Protein AF-A0A7V6V5J3-F1 (afdb_monomer)

Sequence (588 aa):
MVAEAGWHEGVIGIVASKLSDLYHRPCIVISWNGDRGKGSGRSVEEFDLYQALQYCTDCLEQYGGHAMAAGLSLQQKQLQVFRQKINEYARQQGLATVVKKAYVDLELKPEQISLDLYSQIAALEPFGEGNPQPVFVLRNVELDRGNWVGGQEDHFRCTLSQGVELIAFNRPEWKDRPFGLCLYDIFFVLKKNEYQGRVSTQLQVRDIQPSMLEAAGRLQQRSGDSRPGWVREILSELIQARPVLVIYPTYRALRKHAPLLQAYFHPSRIFYLHGHQMVVERERMHRFLQSSRPGVFLSTIPYMHYYMKHYELPPALHKIVAFWLTEKGIAAYSRLGCELIHIDLPDYRLFSASGWPAVDQQPALLYANLPATIRYCQDRYPQAYVEVGIRDAVDRSLLRKRFHDAGSGVFISDGMHAAPNRWSLDCQTLLADPPLGAYEIAAFYDDTLEEKQPFPVQVLFAHEELEMNTVFLERVYPDLELVKQVLAGLISMKKETVQAPEAALAQVVSKHGEETVSIRQLRSTLHILSDLGLCEIQKRGSIMAIKFVPSKSQSFDINDSPYFLEGRTAKQILTKWRGEIRTCLARS

Solvent-accessible surface area (backbone atoms only — not comparable to full-atom values): 32355 Å² total; per-residue (Å²): 110,51,72,48,73,82,52,58,77,92,46,32,51,60,52,11,43,54,50,12,67,72,68,61,38,62,20,38,25,32,25,39,61,81,61,43,29,48,30,21,34,22,35,43,96,90,40,54,45,40,61,44,48,59,77,36,47,94,41,42,78,46,71,52,74,38,42,54,40,33,43,36,29,30,47,60,88,29,50,64,59,39,54,52,51,43,53,48,50,39,53,76,67,46,54,86,75,61,64,68,77,67,81,67,76,44,79,47,59,81,88,68,71,43,66,67,53,50,52,60,56,57,69,64,57,80,64,44,93,97,38,67,76,73,30,33,33,39,68,68,35,69,42,57,83,59,45,68,36,68,101,80,43,30,22,41,34,44,64,37,94,88,69,47,37,36,39,28,75,79,44,55,83,56,74,82,52,67,56,62,49,29,22,25,25,40,34,26,30,84,39,81,42,78,55,96,90,45,77,45,56,30,34,45,37,77,48,73,42,71,29,57,76,80,59,76,90,54,60,66,68,61,94,62,84,86,61,54,71,70,56,51,55,50,49,56,37,40,75,70,44,21,29,33,44,36,34,20,71,36,67,66,49,38,65,44,47,48,64,39,48,50,54,50,28,32,65,95,36,57,42,75,46,46,32,89,51,54,67,72,56,43,54,52,40,50,53,45,55,58,66,39,50,50,31,42,36,39,28,18,48,46,26,48,59,50,43,63,76,78,47,82,81,42,90,59,48,50,42,34,41,34,44,48,61,50,74,70,47,50,62,55,54,59,69,68,82,27,52,68,47,75,42,76,66,69,61,68,38,72,39,44,62,95,70,78,80,83,68,84,87,53,50,31,42,38,29,51,89,49,69,68,59,44,52,54,46,42,75,63,36,78,78,42,48,71,54,58,86,61,79,51,68,63,64,46,50,52,54,51,39,58,55,54,77,61,67,42,31,38,39,38,28,27,36,74,57,65,57,64,62,69,46,92,63,65,43,54,36,33,31,62,43,76,51,67,34,66,64,37,53,47,51,67,61,39,94,79,61,88,67,90,66,58,47,62,34,37,50,69,56,61,78,73,61,51,50,59,54,51,59,49,46,49,45,58,35,59,55,71,65,59,41,49,21,42,51,52,28,55,57,72,65,77,55,66,60,47,72,46,44,46,67,60,51,20,58,53,22,24,74,51,50,94,58,82,45,45,59,59,37,48,52,40,36,49,50,34,39,33,50,64,50,50,32,47,80,48,77,60,89,66,34,37,38,39,36,57,44,93,77,72,61,102,71,81,64,70,80,61,8,39,44,47,39,44,35,51,52,52,52,53,41,32,55,53,37,52,54,53,51,51,55,28,60,70,74,90

Secondary structure (DSSP, 8-state):
-EEEET--TTTHHHHHHHHHHHHTS-EEEEEEETTEEEEEEE--TT--HHHHHHHTGGG-SEEEEETTEEEEEEEGGGHHHHHHHHHHHHHHTTGGG-------SEE--GGG--HHHHHHHHTTPPPBTTBPPP-EEEEEEE--SPEEESTTS-EEEEE-TTS-EEEESS-GGGGGS-TTTSEEEEEEEEEEEEETTEEEEEEEEEEEEE--S--SS-----SS--S-HHHHHHHHHHHTT--EEEEESSHHHHHHHHHHHHHHS-GGGEEEESTTS-HHHHHHHHHHHHTT-S-EEEEEHHHHHHHHHH-PPPTT--EEEEES--HHHHHHHTTSSSEEEEEPPPPEEEE--SSSPP-SS--EEEE---HHHHHHHHHH-TT-EE-TT---HHHHHHHHHHHHTTSSEEEEE-S-----------EEEEE-S--SSTHHHHTT--TT----PPEEEEE-S-GGGGHHHHHHHHHHS--HHHHHHHHHHHHTT--SEEEEEHHHHHHHHHTTSSSPPPHHHHHHHHHHHHHTTSEEEEEETTEEEEEE-TTS-S---GGG-HHHHHHHHHHHHHHHHHHHHHHHHTT-

Structure (mmCIF, N/CA/C/O backbone):
data_AF-A0A7V6V5J3-F1
#
_entry.id   AF-A0A7V6V5J3-F1
#
loop_
_atom_site.group_PDB
_atom_site.id
_atom_site.type_symbol
_atom_site.label_atom_id
_atom_site.label_alt_id
_atom_site.label_comp_id
_atom_site.label_asym_id
_atom_site.label_entity_id
_atom_site.label_seq_id
_atom_site.pdbx_PDB_ins_code
_atom_site.Cartn_x
_atom_site.Cartn_y
_atom_site.Cartn_z
_atom_site.occupancy
_atom_site.B_iso_or_equiv
_atom_site.auth_seq_id
_atom_site.auth_comp_id
_atom_site.auth_asym_id
_atom_site.auth_atom_id
_atom_site.pdbx_PDB_model_num
ATOM 1 N N . MET A 1 1 ? 27.358 -11.843 -29.969 1.00 89.06 1 MET A N 1
ATOM 2 C CA . MET A 1 1 ? 27.898 -12.034 -31.335 1.00 89.06 1 MET A CA 1
ATOM 3 C C . MET A 1 1 ? 27.121 -13.135 -32.030 1.00 89.06 1 MET A C 1
ATOM 5 O O . MET A 1 1 ? 26.910 -14.174 -31.414 1.00 89.06 1 MET A O 1
ATOM 9 N N . VAL A 1 2 ? 26.744 -12.920 -33.288 1.00 92.62 2 VAL A N 1
ATOM 10 C CA . VAL A 1 2 ? 26.078 -13.903 -34.157 1.00 92.62 2 VAL A CA 1
ATOM 11 C C . VAL A 1 2 ? 26.833 -14.002 -35.483 1.00 92.62 2 VAL A C 1
ATOM 13 O O . VAL A 1 2 ? 27.432 -13.020 -35.921 1.00 92.62 2 VAL A O 1
ATOM 16 N N . ALA A 1 3 ? 26.870 -15.186 -36.090 1.00 93.12 3 ALA A N 1
ATOM 17 C CA . ALA A 1 3 ? 27.639 -15.426 -37.305 1.00 93.12 3 ALA A CA 1
ATOM 18 C C . ALA A 1 3 ? 26.978 -16.523 -38.141 1.00 93.12 3 ALA A C 1
ATOM 20 O O . ALA A 1 3 ? 26.690 -17.578 -37.583 1.00 93.12 3 ALA A O 1
ATOM 21 N N . GLU A 1 4 ? 26.775 -16.291 -39.437 1.00 93.44 4 GLU A N 1
ATOM 22 C CA . GLU A 1 4 ? 26.126 -17.254 -40.338 1.00 93.44 4 GLU A CA 1
ATOM 23 C C . GLU A 1 4 ? 26.601 -17.069 -41.786 1.00 93.44 4 GLU A C 1
ATOM 25 O O . GLU A 1 4 ? 27.036 -15.980 -42.182 1.00 93.44 4 GLU A O 1
ATOM 30 N N . ALA A 1 5 ? 26.548 -18.144 -42.576 1.00 90.44 5 ALA A N 1
ATOM 31 C CA . ALA A 1 5 ? 26.866 -18.087 -43.999 1.00 90.44 5 ALA A CA 1
ATOM 32 C C . ALA A 1 5 ? 25.707 -17.482 -44.812 1.00 90.44 5 ALA A C 1
ATOM 34 O O . ALA A 1 5 ? 24.535 -17.624 -44.472 1.00 90.44 5 ALA A O 1
ATOM 35 N N . GLY A 1 6 ? 26.030 -16.797 -45.913 1.00 85.25 6 GLY A N 1
ATOM 36 C CA . GLY A 1 6 ? 25.023 -16.256 -46.837 1.00 85.25 6 GLY A CA 1
ATOM 37 C C . GLY A 1 6 ? 24.362 -14.939 -46.405 1.00 85.25 6 GLY A C 1
ATOM 38 O O . GLY A 1 6 ? 23.479 -14.443 -47.104 1.00 85.25 6 GLY A O 1
ATOM 39 N N . TRP A 1 7 ? 24.785 -14.326 -45.295 1.00 93.06 7 TRP A N 1
ATOM 40 C CA . TRP A 1 7 ? 24.337 -12.981 -44.924 1.00 93.06 7 TRP A CA 1
ATOM 41 C C . TRP A 1 7 ? 24.965 -11.903 -45.815 1.00 93.06 7 TRP A C 1
ATOM 43 O O . TRP A 1 7 ? 26.165 -11.898 -46.075 1.00 93.06 7 TRP A O 1
ATOM 53 N N . HIS A 1 8 ? 24.168 -10.934 -46.260 1.00 91.50 8 HIS A N 1
ATOM 54 C CA . HIS A 1 8 ? 24.669 -9.873 -47.130 1.00 91.50 8 HIS A CA 1
ATOM 55 C C . HIS A 1 8 ? 25.527 -8.862 -46.345 1.00 91.50 8 HIS A C 1
ATOM 57 O O . HIS A 1 8 ? 25.027 -8.175 -45.451 1.00 91.50 8 HIS A O 1
ATOM 63 N N . GLU A 1 9 ? 26.804 -8.713 -46.717 1.00 88.69 9 GLU A N 1
ATOM 64 C CA . GLU A 1 9 ? 27.778 -7.840 -46.031 1.00 88.69 9 GLU A CA 1
ATOM 65 C C . GLU A 1 9 ? 27.309 -6.377 -45.920 1.00 88.69 9 GLU A C 1
ATOM 67 O O . GLU A 1 9 ? 27.580 -5.703 -44.932 1.00 88.69 9 GLU A O 1
ATOM 72 N N . GLY A 1 10 ? 26.547 -5.881 -46.899 1.00 89.31 10 GLY A N 1
ATOM 73 C CA . GLY A 1 10 ? 25.987 -4.522 -46.860 1.00 89.31 10 GLY A CA 1
ATOM 74 C C . GLY A 1 10 ? 24.916 -4.283 -45.783 1.00 89.31 10 GLY A C 1
ATOM 75 O O . GLY A 1 10 ? 24.593 -3.135 -45.501 1.00 89.31 10 GLY A O 1
ATOM 76 N N . VAL A 1 11 ? 24.356 -5.338 -45.173 1.00 92.81 11 VAL A N 1
ATOM 77 C CA . VAL A 1 11 ? 23.204 -5.234 -44.254 1.00 92.81 11 VAL A CA 1
ATOM 78 C C . VAL A 1 11 ? 23.564 -5.616 -42.813 1.00 92.81 11 VAL A C 1
ATOM 80 O O . VAL A 1 11 ? 22.897 -5.168 -41.878 1.00 92.81 11 VAL A O 1
ATOM 83 N N . ILE A 1 12 ? 24.652 -6.366 -42.588 1.00 94.31 12 ILE A N 1
ATOM 84 C CA . ILE A 1 12 ? 25.051 -6.831 -41.243 1.00 94.31 12 ILE A CA 1
ATOM 85 C C . ILE A 1 12 ? 25.274 -5.685 -40.244 1.00 94.31 12 ILE A C 1
ATOM 87 O O . ILE A 1 12 ? 25.034 -5.868 -39.055 1.00 94.31 12 ILE A O 1
ATOM 91 N N . GLY A 1 13 ? 25.651 -4.486 -40.706 1.00 93.81 13 GLY A N 1
ATOM 92 C CA . GLY A 1 13 ? 25.763 -3.300 -39.849 1.00 93.81 13 GLY A CA 1
ATOM 93 C C . GLY A 1 13 ? 24.415 -2.802 -39.314 1.00 93.81 13 GLY A C 1
ATOM 94 O O . GLY A 1 13 ? 24.318 -2.448 -38.143 1.00 93.81 13 GLY A O 1
ATOM 95 N N . ILE A 1 14 ? 23.361 -2.833 -40.139 1.00 93.94 14 ILE A N 1
ATOM 96 C CA . ILE A 1 14 ? 21.992 -2.466 -39.733 1.00 93.94 14 ILE A CA 1
ATOM 97 C C . ILE A 1 14 ? 21.446 -3.507 -38.753 1.00 93.94 14 ILE A C 1
ATOM 99 O O . ILE A 1 14 ? 20.821 -3.160 -37.752 1.00 93.94 14 ILE A O 1
ATOM 103 N N . VAL A 1 15 ? 21.711 -4.788 -39.020 1.00 94.81 15 VAL A N 1
ATOM 104 C CA . VAL A 1 15 ? 21.334 -5.885 -38.119 1.00 94.81 15 VAL A CA 1
ATOM 105 C C . VAL A 1 15 ? 22.052 -5.745 -36.776 1.00 94.81 15 VAL A C 1
ATOM 107 O O . VAL A 1 15 ? 21.405 -5.842 -35.736 1.00 94.81 15 VAL A O 1
ATOM 110 N N . ALA A 1 16 ? 23.356 -5.448 -36.780 1.00 95.12 16 ALA A N 1
ATOM 111 C CA . ALA A 1 16 ? 24.129 -5.216 -35.562 1.00 95.12 16 ALA A CA 1
ATOM 112 C C . ALA A 1 16 ? 23.563 -4.050 -34.741 1.00 95.12 16 ALA A C 1
ATOM 114 O O . ALA A 1 16 ? 23.431 -4.193 -33.529 1.00 95.12 16 ALA A O 1
ATOM 115 N N . SER A 1 17 ? 23.164 -2.945 -35.386 1.00 93.19 17 SER A N 1
ATOM 116 C CA . SER A 1 17 ? 22.503 -1.816 -34.712 1.00 93.19 17 SER A CA 1
ATOM 117 C C . SER A 1 17 ? 21.192 -2.252 -34.063 1.00 93.19 17 SER A C 1
ATOM 119 O O . SER A 1 17 ? 21.040 -2.105 -32.857 1.00 93.19 17 SER A O 1
ATOM 121 N N . LYS A 1 18 ? 20.292 -2.899 -34.816 1.00 90.81 18 LYS A N 1
ATOM 122 C CA . LYS A 1 18 ? 19.000 -3.361 -34.279 1.00 90.81 18 LYS A CA 1
ATOM 123 C C . LYS A 1 18 ? 19.153 -4.331 -33.109 1.00 90.81 18 LYS A C 1
ATOM 125 O O . LYS A 1 18 ? 18.404 -4.240 -32.143 1.00 90.81 18 LYS A O 1
ATOM 130 N N . LEU A 1 19 ? 20.107 -5.260 -33.189 1.00 91.69 19 LEU A N 1
ATOM 131 C CA . LEU A 1 19 ? 20.390 -6.193 -32.097 1.00 91.69 19 LEU A CA 1
ATOM 132 C C . LEU A 1 19 ? 20.996 -5.471 -30.889 1.00 91.69 19 LEU A C 1
ATOM 134 O O . LEU A 1 19 ? 20.608 -5.763 -29.760 1.00 91.69 19 LEU A O 1
ATOM 138 N N . SER A 1 20 ? 21.910 -4.525 -31.120 1.00 91.69 20 SER A N 1
ATOM 139 C CA . SER A 1 20 ? 22.493 -3.707 -30.054 1.00 91.69 20 SER A CA 1
ATOM 140 C C . SER A 1 20 ? 21.418 -2.905 -29.322 1.00 91.69 20 SER A C 1
ATOM 142 O O . SER A 1 20 ? 21.375 -2.924 -28.096 1.00 91.69 20 SER A O 1
ATOM 144 N N . ASP A 1 21 ? 20.480 -2.301 -30.052 1.00 84.75 21 ASP A N 1
ATOM 145 C CA . ASP A 1 21 ? 19.384 -1.502 -29.489 1.00 84.75 21 ASP A CA 1
ATOM 146 C C . ASP A 1 21 ? 18.344 -2.346 -28.741 1.00 84.75 21 ASP A C 1
ATOM 148 O O . ASP A 1 21 ? 17.819 -1.922 -27.700 1.00 84.75 21 ASP A O 1
ATOM 152 N N . LEU A 1 22 ? 18.036 -3.532 -29.284 1.00 81.44 22 LEU A N 1
ATOM 153 C CA . LEU A 1 22 ? 17.066 -4.472 -28.726 1.00 81.44 22 LEU A CA 1
ATOM 154 C C . LEU A 1 22 ? 17.564 -5.065 -27.408 1.00 81.44 22 LEU A C 1
ATOM 156 O O . LEU A 1 22 ? 16.823 -5.080 -26.430 1.00 81.44 22 LEU A O 1
ATOM 160 N N . TYR A 1 23 ? 18.810 -5.539 -27.380 1.00 84.44 23 TYR A N 1
ATOM 161 C CA . TYR A 1 23 ? 19.376 -6.194 -26.201 1.00 84.44 23 TYR A CA 1
ATOM 162 C C . TYR A 1 23 ? 20.127 -5.237 -25.275 1.00 84.44 23 TYR A C 1
ATOM 164 O O . TYR A 1 23 ? 20.484 -5.635 -24.171 1.00 84.44 23 TYR A O 1
ATOM 172 N N . HIS A 1 24 ? 20.374 -3.998 -25.710 1.00 87.88 24 HIS A N 1
ATOM 173 C CA . HIS A 1 24 ? 21.237 -3.033 -25.027 1.00 87.88 24 HIS A CA 1
ATOM 174 C C . HIS A 1 24 ? 22.592 -3.652 -24.640 1.00 87.88 24 HIS A C 1
ATOM 176 O O . HIS A 1 24 ? 23.053 -3.627 -23.492 1.00 87.88 24 HIS A O 1
ATOM 182 N N . ARG A 1 25 ? 23.200 -4.301 -25.636 1.00 91.44 25 ARG A N 1
ATOM 183 C CA . ARG A 1 25 ? 24.477 -5.007 -25.531 1.00 91.44 25 ARG A CA 1
ATOM 184 C C . ARG A 1 25 ? 25.276 -4.789 -26.814 1.00 91.44 25 ARG A C 1
ATOM 186 O O . ARG A 1 25 ? 24.685 -4.895 -27.887 1.00 91.44 25 ARG A O 1
ATOM 193 N N . PRO A 1 26 ? 26.604 -4.603 -26.737 1.00 93.56 26 PRO A N 1
ATOM 194 C CA . PRO A 1 26 ? 27.463 -4.609 -27.906 1.00 93.56 26 PRO A CA 1
ATOM 195 C C . PRO A 1 26 ? 27.219 -5.866 -28.736 1.00 93.56 26 PRO A C 1
ATOM 197 O O . PRO A 1 26 ? 27.224 -6.994 -28.228 1.00 93.56 26 PRO A O 1
ATOM 200 N N . CYS A 1 27 ? 26.993 -5.674 -30.026 1.00 96.75 27 CYS A N 1
ATOM 201 C CA . CYS A 1 27 ? 26.669 -6.747 -30.939 1.00 96.75 27 CYS A CA 1
ATOM 202 C C . CYS A 1 27 ? 27.623 -6.740 -32.123 1.00 96.75 27 CYS A C 1
ATOM 204 O O . CYS A 1 27 ? 27.848 -5.715 -32.757 1.00 96.75 27 CYS A O 1
ATOM 206 N N . ILE A 1 28 ? 28.157 -7.920 -32.428 1.00 97.25 28 ILE A N 1
ATOM 207 C CA . ILE A 1 28 ? 28.947 -8.187 -33.624 1.00 97.25 28 ILE A CA 1
ATOM 208 C C . ILE A 1 28 ? 28.182 -9.208 -34.456 1.00 97.25 28 ILE A C 1
ATOM 210 O O . ILE A 1 28 ? 27.815 -10.273 -33.944 1.00 97.25 28 ILE A O 1
ATOM 214 N N . VAL A 1 29 ? 27.962 -8.874 -35.723 1.00 97.69 29 VAL A N 1
ATOM 215 C CA . VAL A 1 29 ? 27.323 -9.726 -36.727 1.00 97.69 29 VAL A CA 1
ATOM 216 C C . VAL A 1 29 ? 28.367 -10.049 -37.788 1.00 97.69 29 VAL A C 1
ATOM 218 O O . VAL A 1 29 ? 28.935 -9.127 -38.370 1.00 97.69 29 VAL A O 1
ATOM 221 N N . ILE A 1 30 ? 28.638 -11.336 -38.020 1.00 97.31 30 ILE A N 1
ATOM 222 C CA . ILE A 1 30 ? 29.640 -11.812 -38.988 1.00 97.31 30 ILE A CA 1
ATOM 223 C C . ILE A 1 30 ? 28.943 -12.545 -40.132 1.00 97.31 30 ILE A C 1
ATOM 225 O O . ILE A 1 30 ? 28.145 -13.446 -39.891 1.00 97.31 30 ILE A O 1
ATOM 229 N N . SER A 1 31 ? 29.277 -12.179 -41.367 1.00 96.88 31 SE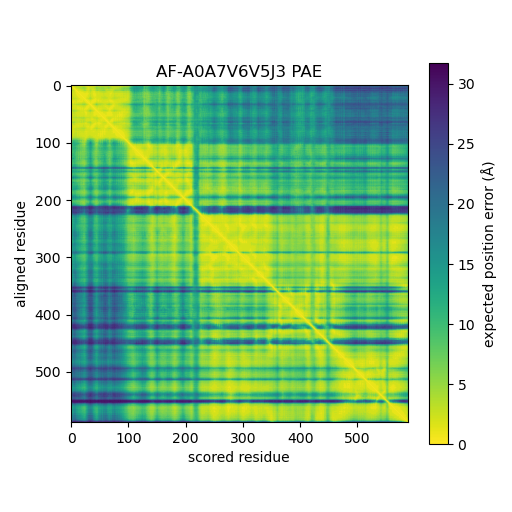R A N 1
ATOM 230 C CA . SER A 1 31 ? 28.933 -12.954 -42.558 1.00 96.88 31 SER A CA 1
ATOM 231 C C . SER A 1 31 ? 30.134 -13.778 -43.017 1.00 96.88 31 SER A C 1
ATOM 233 O O . SER A 1 31 ? 31.247 -13.248 -43.097 1.00 96.88 31 SER A O 1
ATOM 235 N N . TRP A 1 32 ? 29.907 -15.061 -43.310 1.00 96.12 32 TRP A N 1
ATOM 236 C CA . TRP A 1 32 ? 30.933 -15.965 -43.836 1.00 96.12 32 TRP A CA 1
ATOM 237 C C . TRP A 1 32 ? 30.930 -16.023 -45.364 1.00 96.12 32 TRP A C 1
ATOM 239 O O . TRP A 1 32 ? 29.888 -16.236 -45.987 1.00 96.12 32 TRP A O 1
ATOM 249 N N . ASN A 1 33 ? 32.127 -15.922 -45.945 1.00 92.38 33 ASN A N 1
ATOM 250 C CA . ASN A 1 33 ? 32.412 -16.240 -47.339 1.00 92.38 33 ASN A CA 1
ATOM 251 C C . ASN A 1 33 ? 33.584 -17.236 -47.390 1.00 92.38 33 ASN A C 1
ATOM 253 O O . ASN A 1 33 ? 34.754 -16.854 -47.291 1.00 92.38 33 ASN A O 1
ATOM 257 N N . GLY A 1 34 ? 33.252 -18.528 -47.469 1.00 91.50 34 GLY A N 1
ATOM 258 C CA . GLY A 1 34 ? 34.207 -19.608 -47.208 1.00 91.50 34 GLY A CA 1
ATOM 259 C C . GLY A 1 34 ? 34.744 -19.528 -45.776 1.00 91.50 34 GLY A C 1
ATOM 260 O O . GLY A 1 34 ? 33.994 -19.244 -44.844 1.00 91.50 34 GLY A O 1
ATOM 261 N N . ASP A 1 35 ? 36.055 -19.705 -45.615 1.00 92.56 35 ASP A N 1
ATOM 262 C CA . ASP A 1 35 ? 36.719 -19.680 -44.303 1.00 92.56 35 ASP A CA 1
ATOM 263 C C . ASP A 1 35 ? 36.952 -18.261 -43.753 1.00 92.56 35 ASP A C 1
ATOM 265 O O . ASP A 1 35 ? 37.416 -18.096 -42.620 1.00 92.56 35 ASP A O 1
ATOM 269 N N . ARG A 1 36 ? 36.639 -17.217 -44.534 1.00 95.00 36 ARG A N 1
ATOM 270 C CA . ARG A 1 36 ? 36.863 -15.818 -44.159 1.00 95.00 36 ARG A CA 1
ATOM 271 C C . ARG A 1 36 ? 35.551 -15.137 -43.785 1.00 95.00 36 ARG A C 1
ATOM 273 O O . ARG A 1 36 ? 34.593 -15.128 -44.556 1.00 95.00 36 ARG A O 1
ATOM 280 N N . GLY A 1 37 ? 35.518 -14.535 -42.601 1.00 95.81 37 GLY A N 1
ATOM 281 C CA . GLY A 1 37 ? 34.367 -13.800 -42.088 1.00 95.81 37 GLY A CA 1
ATOM 282 C C . GLY A 1 37 ? 34.599 -12.298 -42.124 1.00 95.81 37 GLY A C 1
ATOM 283 O O . GLY A 1 37 ? 35.654 -11.834 -41.691 1.00 95.81 37 GLY A O 1
ATOM 284 N N . LYS A 1 38 ? 33.603 -11.533 -42.578 1.00 97.19 38 LYS A N 1
ATOM 285 C CA . LYS A 1 38 ? 33.543 -10.078 -42.377 1.00 97.19 38 LYS A CA 1
ATOM 286 C C . LYS A 1 38 ? 32.476 -9.738 -41.351 1.00 97.19 38 LYS A C 1
ATOM 288 O O . LYS A 1 38 ? 31.332 -10.171 -41.463 1.00 97.19 38 LYS A O 1
ATOM 293 N N . GLY A 1 39 ? 32.857 -8.950 -40.355 1.00 96.31 39 GLY A N 1
ATOM 294 C CA . GLY A 1 39 ? 32.005 -8.551 -39.249 1.00 96.31 39 GLY A CA 1
ATOM 295 C C . GLY A 1 39 ? 31.733 -7.055 -39.214 1.00 96.31 39 GLY A C 1
ATOM 296 O O . GLY A 1 39 ? 32.618 -6.242 -39.485 1.00 96.31 39 GLY A O 1
ATOM 297 N N . SER A 1 40 ? 30.516 -6.696 -38.809 1.00 97.62 40 SER A N 1
ATOM 298 C CA . SER A 1 40 ? 30.181 -5.344 -38.366 1.00 97.62 40 SER A CA 1
ATOM 299 C C . SER A 1 40 ? 29.728 -5.382 -36.915 1.00 97.62 40 SER A C 1
ATOM 301 O O . SER A 1 40 ? 28.923 -6.225 -36.517 1.00 97.62 40 SER A O 1
ATOM 303 N N . GLY A 1 41 ? 30.283 -4.471 -36.129 1.00 96.81 41 GLY A N 1
ATOM 304 C CA . GLY A 1 41 ? 30.034 -4.324 -34.713 1.00 96.81 41 GLY A CA 1
ATOM 305 C C . GLY A 1 41 ? 29.368 -2.991 -34.384 1.00 96.81 41 GLY A C 1
ATOM 306 O O . GLY A 1 41 ? 29.647 -1.964 -35.014 1.00 96.81 41 GLY A O 1
ATOM 307 N N . ARG A 1 42 ? 28.478 -3.016 -33.396 1.00 97.12 42 ARG A N 1
ATOM 308 C CA . ARG A 1 42 ? 27.836 -1.853 -32.780 1.00 97.12 42 ARG A CA 1
ATOM 309 C C . ARG A 1 42 ? 27.915 -1.982 -31.272 1.00 97.12 42 ARG A C 1
ATOM 311 O O . ARG A 1 42 ? 27.868 -3.100 -30.763 1.00 97.12 42 ARG A O 1
ATOM 318 N N . SER A 1 43 ? 28.069 -0.856 -30.591 1.00 94.75 43 SER A N 1
ATOM 319 C CA . SER A 1 43 ? 28.226 -0.811 -29.141 1.00 94.75 43 SER A CA 1
ATOM 320 C C . SER A 1 43 ? 27.118 -0.030 -28.446 1.00 94.75 43 SER A C 1
ATOM 322 O O . SER A 1 43 ? 26.216 0.509 -29.087 1.00 94.75 43 SER A O 1
ATOM 324 N N . VAL A 1 44 ? 27.223 0.011 -27.123 1.00 91.00 44 VAL A N 1
ATOM 325 C CA . VAL A 1 44 ? 26.479 0.891 -26.216 1.00 91.00 44 VAL A CA 1
ATOM 326 C C . VAL A 1 44 ? 27.455 1.879 -25.573 1.00 91.00 44 VAL A C 1
ATOM 328 O O . VAL A 1 44 ? 28.660 1.625 -25.575 1.00 91.00 44 VAL A O 1
ATOM 331 N N . GLU A 1 45 ? 26.950 2.985 -25.024 1.00 88.06 45 GLU A N 1
ATOM 332 C CA . GLU A 1 45 ? 27.776 4.057 -24.441 1.00 88.06 45 GLU A CA 1
ATOM 333 C C . GLU A 1 45 ? 28.727 3.550 -23.349 1.00 88.06 45 GLU A C 1
ATOM 335 O O . GLU A 1 45 ? 29.848 4.034 -23.219 1.00 88.06 45 GLU A O 1
ATOM 340 N N . GLU A 1 46 ? 28.304 2.539 -22.590 1.00 89.81 46 GLU A N 1
ATOM 341 C CA . GLU A 1 46 ? 29.076 1.945 -21.500 1.00 89.81 46 GLU A CA 1
ATOM 342 C C . GLU A 1 46 ? 30.224 1.031 -21.959 1.00 89.81 46 GLU A C 1
ATOM 344 O O . GLU A 1 46 ? 30.944 0.497 -21.115 1.00 89.81 46 GLU A O 1
ATOM 349 N N . PHE A 1 47 ? 30.397 0.793 -23.263 1.00 93.12 47 PHE A N 1
ATOM 350 C CA . PHE A 1 47 ? 31.375 -0.173 -23.756 1.00 93.12 47 PHE A CA 1
ATOM 351 C C . PHE A 1 47 ? 32.122 0.314 -24.997 1.00 93.12 47 PHE A C 1
ATOM 353 O O . PHE A 1 47 ? 31.542 0.482 -26.069 1.00 93.12 47 PHE A O 1
ATOM 360 N N . ASP A 1 48 ? 33.442 0.448 -24.887 1.00 96.62 48 ASP A N 1
ATOM 361 C CA . ASP A 1 48 ? 34.297 0.760 -26.030 1.00 96.62 48 ASP A CA 1
ATOM 362 C C . ASP A 1 48 ? 34.574 -0.506 -26.855 1.00 96.62 48 ASP A C 1
ATOM 364 O O . ASP A 1 48 ? 35.398 -1.361 -26.509 1.00 96.62 48 ASP A O 1
ATOM 368 N N . LEU A 1 49 ? 33.873 -0.625 -27.984 1.00 96.62 49 LEU A N 1
ATOM 369 C CA . LEU A 1 49 ? 34.023 -1.763 -28.881 1.00 96.62 49 LEU A CA 1
ATOM 370 C C . LEU A 1 49 ? 35.385 -1.791 -29.578 1.00 96.62 49 LEU A C 1
ATOM 372 O O . LEU A 1 49 ? 35.884 -2.872 -29.887 1.00 96.62 49 LEU A O 1
ATOM 376 N N . TYR A 1 50 ? 36.001 -0.635 -29.826 1.00 97.31 50 TYR A N 1
ATOM 377 C CA . TYR A 1 50 ? 37.316 -0.585 -30.452 1.00 97.31 50 TYR A CA 1
ATOM 378 C C . TYR A 1 50 ? 38.379 -1.166 -29.513 1.00 97.31 50 TYR A C 1
ATOM 380 O O . TYR A 1 50 ? 39.164 -2.015 -29.936 1.00 97.31 50 TYR A O 1
ATOM 388 N N . GLN A 1 51 ? 38.345 -0.799 -28.229 1.00 96.88 51 GLN A N 1
ATOM 389 C CA . GLN A 1 51 ? 39.233 -1.375 -27.212 1.00 96.88 51 GLN A CA 1
ATOM 390 C C . GLN A 1 51 ? 39.011 -2.883 -27.040 1.00 96.88 51 GLN A C 1
ATOM 392 O O . GLN A 1 51 ? 39.970 -3.652 -26.946 1.00 96.88 51 GLN A O 1
ATOM 397 N N . ALA A 1 52 ? 37.755 -3.335 -27.093 1.00 96.38 52 ALA A N 1
ATOM 398 C CA . ALA A 1 52 ? 37.432 -4.758 -27.044 1.00 96.38 52 ALA A CA 1
ATOM 399 C C . ALA A 1 52 ? 38.014 -5.545 -28.232 1.00 96.38 52 ALA A C 1
ATOM 401 O O . ALA A 1 52 ? 38.495 -6.667 -28.063 1.00 96.38 52 ALA A O 1
ATOM 402 N N . LEU A 1 53 ? 37.997 -4.963 -29.437 1.00 97.44 53 LEU A N 1
ATOM 403 C CA . LEU A 1 53 ? 38.627 -5.564 -30.614 1.00 97.44 53 LEU A CA 1
ATOM 404 C C . LEU A 1 53 ? 40.155 -5.519 -30.526 1.00 97.44 53 LEU A C 1
ATOM 406 O O . LEU A 1 53 ? 40.798 -6.513 -30.858 1.00 97.44 53 LEU A O 1
ATOM 410 N N . GLN A 1 54 ? 40.730 -4.431 -30.006 1.00 97.06 54 GLN A N 1
ATOM 411 C CA . GLN A 1 54 ? 42.169 -4.311 -29.769 1.00 97.06 54 GLN A CA 1
ATOM 412 C C . GLN A 1 54 ? 42.679 -5.389 -28.799 1.00 97.06 54 GLN A C 1
ATOM 414 O O . GLN A 1 54 ? 43.713 -6.009 -29.054 1.00 97.06 54 GLN A O 1
ATOM 419 N N . TYR A 1 55 ? 41.921 -5.696 -27.743 1.00 96.62 55 TYR A N 1
ATOM 420 C CA . TYR A 1 55 ? 42.213 -6.805 -26.827 1.00 96.62 55 TYR A CA 1
ATOM 421 C C . TYR A 1 55 ? 42.246 -8.181 -27.527 1.00 96.62 55 TYR A C 1
ATOM 423 O O . TYR A 1 55 ? 42.921 -9.109 -27.081 1.00 96.62 55 TYR A O 1
ATOM 431 N N . CYS A 1 56 ? 41.547 -8.310 -28.657 1.00 96.88 56 CYS A N 1
ATOM 432 C CA . CYS A 1 56 ? 41.422 -9.543 -29.429 1.00 96.88 56 CYS A CA 1
ATOM 433 C C . CYS A 1 56 ? 42.266 -9.560 -30.718 1.00 96.88 56 CYS A C 1
ATOM 435 O O . CYS A 1 56 ? 41.994 -10.377 -31.598 1.00 96.88 56 CYS A O 1
ATOM 437 N N . THR A 1 57 ? 43.255 -8.669 -30.860 1.00 96.38 57 THR A N 1
ATOM 438 C CA . THR A 1 57 ? 44.007 -8.462 -32.117 1.00 96.38 57 THR A CA 1
ATOM 439 C C . THR A 1 57 ? 44.620 -9.746 -32.688 1.00 96.38 57 THR A C 1
ATOM 441 O O . THR A 1 57 ? 44.634 -9.937 -33.898 1.00 96.38 57 THR A O 1
ATOM 444 N N . ASP A 1 58 ? 45.069 -10.665 -31.835 1.00 95.88 58 ASP A N 1
ATOM 445 C CA . ASP A 1 58 ? 45.650 -11.959 -32.219 1.00 95.88 58 ASP A CA 1
ATOM 446 C C . ASP A 1 58 ? 44.663 -12.917 -32.912 1.00 95.88 58 ASP A C 1
ATOM 448 O O . ASP A 1 58 ? 45.077 -13.862 -33.582 1.00 95.88 58 ASP A O 1
ATOM 452 N N . CYS A 1 59 ? 43.359 -12.673 -32.775 1.00 95.62 59 CYS A N 1
ATOM 453 C CA . CYS A 1 59 ? 42.300 -13.470 -33.391 1.00 95.62 59 CYS A CA 1
ATOM 454 C C . CYS A 1 59 ? 41.785 -12.872 -34.712 1.00 95.62 59 CYS A C 1
ATOM 456 O O . CYS A 1 59 ? 40.977 -13.509 -35.396 1.00 95.62 59 CYS A O 1
ATOM 458 N N . LEU A 1 60 ? 42.195 -11.646 -35.050 1.00 97.50 60 LEU A N 1
ATOM 459 C CA . LEU A 1 60 ? 41.629 -10.837 -36.129 1.00 97.50 60 LEU A CA 1
ATOM 460 C C . LEU A 1 60 ? 42.639 -10.680 -37.270 1.00 97.50 60 LEU A C 1
ATOM 462 O O . LEU A 1 60 ? 43.826 -10.478 -37.046 1.00 97.50 60 LEU A O 1
ATOM 466 N N . GLU A 1 61 ? 42.163 -10.736 -38.512 1.00 96.50 61 GLU A N 1
ATOM 467 C CA . GLU A 1 61 ? 42.988 -10.406 -39.681 1.00 96.50 61 GLU A CA 1
ATOM 468 C C . GLU A 1 61 ? 43.084 -8.893 -39.879 1.00 96.50 61 GLU A C 1
ATOM 470 O O . GLU A 1 61 ? 44.137 -8.364 -40.223 1.00 96.50 61 GLU A O 1
ATOM 475 N N . GLN A 1 62 ? 41.959 -8.198 -39.692 1.00 95.62 62 GLN A N 1
ATOM 476 C CA . GLN A 1 62 ? 41.842 -6.743 -39.778 1.00 95.62 62 GLN A CA 1
ATOM 477 C C . GLN A 1 62 ? 40.732 -6.282 -38.836 1.00 95.62 62 GLN A C 1
ATOM 479 O O . GLN A 1 62 ? 39.711 -6.960 -38.718 1.00 95.62 62 GLN A O 1
ATOM 484 N N . TYR A 1 63 ? 40.892 -5.116 -38.218 1.00 97.25 63 TYR A N 1
ATOM 485 C CA . TYR A 1 63 ? 39.822 -4.432 -37.498 1.00 97.25 63 TYR A CA 1
ATOM 486 C C . TYR A 1 63 ? 40.030 -2.916 -37.536 1.00 97.25 63 TYR A C 1
ATOM 488 O O . TYR A 1 63 ? 41.137 -2.439 -37.779 1.00 97.25 63 TYR A O 1
ATOM 496 N N . GLY A 1 64 ? 38.962 -2.154 -37.321 1.00 94.06 64 GLY A N 1
ATOM 497 C CA . GLY A 1 64 ? 39.019 -0.695 -37.259 1.00 94.06 64 GLY A CA 1
ATOM 498 C C . GLY A 1 64 ? 37.660 -0.076 -36.950 1.00 94.06 64 GLY A C 1
ATOM 499 O O . GLY A 1 64 ? 36.636 -0.758 -37.008 1.00 94.06 64 GLY A O 1
ATOM 500 N N . GLY A 1 65 ? 37.642 1.214 -36.619 1.00 94.69 65 GLY A N 1
ATOM 501 C CA . GLY A 1 65 ? 36.427 1.961 -36.291 1.00 94.69 65 GLY A CA 1
ATOM 502 C C . GLY A 1 65 ? 36.589 2.809 -35.034 1.00 94.69 65 GLY A C 1
ATOM 503 O O . GLY A 1 65 ? 37.670 3.326 -34.765 1.00 94.69 65 GLY A O 1
ATOM 504 N N . HIS A 1 66 ? 35.504 2.940 -34.277 1.00 95.00 66 HIS A N 1
ATOM 505 C CA . HIS A 1 66 ? 35.394 3.771 -33.080 1.00 95.00 66 HIS A CA 1
ATOM 506 C C . HIS A 1 66 ? 34.659 3.020 -31.963 1.00 95.00 66 HIS A C 1
ATOM 508 O O . HIS A 1 66 ? 34.128 1.929 -32.180 1.00 95.00 66 HIS A O 1
ATOM 514 N N . ALA A 1 67 ? 34.569 3.640 -30.784 1.00 95.06 67 ALA A N 1
ATOM 515 C CA . ALA A 1 67 ? 33.930 3.060 -29.603 1.00 95.06 67 ALA A CA 1
ATOM 516 C C . ALA A 1 67 ? 32.517 2.499 -29.870 1.00 95.06 67 ALA A C 1
ATOM 518 O O . ALA A 1 67 ? 32.192 1.416 -29.393 1.00 95.06 67 ALA A O 1
ATOM 519 N N . MET A 1 68 ? 31.701 3.183 -30.685 1.00 95.00 68 MET A N 1
ATOM 520 C CA . MET A 1 68 ? 30.304 2.797 -30.950 1.00 95.00 68 MET A CA 1
ATOM 521 C C . MET A 1 68 ? 30.098 1.910 -32.183 1.00 95.00 68 MET A C 1
ATOM 523 O O . MET A 1 68 ? 29.048 1.277 -32.322 1.00 95.00 68 MET A O 1
ATOM 527 N N . ALA A 1 69 ? 31.066 1.854 -33.097 1.00 95.94 69 ALA A N 1
ATOM 528 C CA . ALA A 1 69 ? 30.930 1.116 -34.347 1.00 95.94 69 ALA A CA 1
ATOM 529 C C . ALA A 1 69 ? 32.292 0.684 -34.882 1.00 95.94 69 ALA A C 1
ATOM 531 O O . ALA A 1 69 ? 33.190 1.507 -35.048 1.00 95.94 69 ALA A O 1
ATOM 532 N N . ALA A 1 70 ? 32.419 -0.597 -35.219 1.00 96.69 70 ALA A N 1
ATOM 533 C CA . ALA A 1 70 ? 33.663 -1.151 -35.734 1.00 96.69 70 ALA A CA 1
ATOM 534 C C . ALA A 1 70 ? 33.424 -2.194 -36.829 1.00 96.69 70 ALA A C 1
ATOM 536 O O . ALA A 1 70 ? 32.377 -2.840 -36.884 1.00 96.69 70 ALA A O 1
ATOM 537 N N . GLY A 1 71 ? 34.400 -2.347 -37.717 1.00 96.81 71 GLY A N 1
ATOM 538 C CA . GLY A 1 71 ? 34.482 -3.428 -38.693 1.00 96.81 71 GLY A CA 1
ATOM 539 C C . GLY A 1 71 ? 35.616 -4.380 -38.332 1.00 96.81 71 GLY A C 1
ATOM 540 O O . GLY A 1 71 ? 36.622 -3.957 -37.765 1.00 96.81 71 GLY A O 1
ATOM 541 N N . LEU A 1 72 ? 35.456 -5.661 -38.661 1.00 97.56 72 LEU A N 1
ATOM 542 C CA . LEU A 1 72 ? 36.482 -6.679 -38.443 1.00 97.56 72 LEU A CA 1
ATOM 543 C C . LEU A 1 72 ? 36.469 -7.752 -39.535 1.00 97.56 72 LEU A C 1
ATOM 545 O O . LEU A 1 72 ? 35.459 -7.965 -40.204 1.00 97.56 72 LEU A O 1
ATOM 549 N N . SER A 1 73 ? 37.579 -8.466 -39.680 1.00 97.38 73 SER A N 1
ATOM 550 C CA . SER A 1 73 ? 37.649 -9.726 -40.415 1.00 97.38 73 SER A CA 1
ATOM 551 C C . SER A 1 73 ? 38.466 -10.757 -39.649 1.00 97.38 73 SER A C 1
ATOM 553 O O . SER A 1 73 ? 39.393 -10.404 -38.918 1.00 97.38 73 SER A O 1
ATOM 555 N N . LEU A 1 74 ? 38.085 -12.025 -39.774 1.00 97.38 74 LEU A N 1
ATOM 556 C CA . LEU A 1 74 ? 38.705 -13.144 -39.072 1.00 97.38 74 LEU A CA 1
ATOM 557 C C . LEU A 1 74 ? 38.541 -14.448 -39.854 1.00 97.38 74 LEU A C 1
ATOM 559 O O . LEU A 1 74 ? 37.624 -14.600 -40.662 1.00 97.38 74 LEU A O 1
ATOM 563 N N . GLN A 1 75 ? 39.404 -15.411 -39.551 1.00 97.38 75 GLN A N 1
ATOM 564 C CA . GLN A 1 75 ? 39.301 -16.779 -40.054 1.00 97.38 75 GLN A CA 1
ATOM 565 C C . GLN A 1 75 ? 38.303 -17.587 -39.217 1.00 97.38 75 GLN A C 1
ATOM 567 O O . GLN A 1 75 ? 38.268 -17.451 -37.992 1.00 97.38 75 GLN A O 1
ATOM 572 N N . GLN A 1 76 ? 37.541 -18.486 -39.842 1.00 94.50 76 GLN A N 1
ATOM 573 C CA . GLN A 1 76 ? 36.505 -19.280 -39.169 1.00 94.50 76 GLN A CA 1
ATOM 574 C C . GLN A 1 76 ? 37.061 -20.088 -37.988 1.00 94.50 76 GLN A C 1
ATOM 576 O O . GLN A 1 76 ? 36.443 -20.149 -36.923 1.00 94.50 76 GLN A O 1
ATOM 581 N N . LYS A 1 77 ? 38.287 -20.609 -38.121 1.00 96.19 77 LYS A N 1
ATOM 582 C CA . LYS A 1 77 ? 39.004 -21.314 -37.044 1.00 96.19 77 LYS A CA 1
ATOM 583 C C . LYS A 1 77 ? 39.265 -20.457 -35.795 1.00 96.19 77 LYS A C 1
ATOM 585 O O . LYS A 1 77 ? 39.376 -21.006 -34.705 1.00 96.19 77 LYS A O 1
ATOM 590 N N . GLN A 1 78 ? 39.341 -19.130 -35.936 1.00 96.75 78 GLN A N 1
ATOM 591 C CA . GLN A 1 78 ? 39.574 -18.195 -34.826 1.00 96.75 78 GLN A CA 1
ATOM 592 C C . GLN A 1 78 ? 38.283 -17.772 -34.115 1.00 96.75 78 GLN A C 1
ATOM 594 O O . GLN A 1 78 ? 38.346 -17.159 -33.052 1.00 96.75 78 GLN A O 1
ATOM 599 N N . LEU A 1 79 ? 37.102 -18.112 -34.649 1.00 94.88 79 LEU A N 1
ATOM 600 C CA . LEU A 1 79 ? 35.818 -17.634 -34.124 1.00 94.88 79 LEU A CA 1
ATOM 601 C C . LEU A 1 79 ? 35.606 -17.983 -32.647 1.00 94.88 79 LEU A C 1
ATOM 603 O O . LEU A 1 79 ? 35.109 -17.153 -31.887 1.00 94.88 79 LEU A O 1
ATOM 607 N N . GLN A 1 80 ? 35.946 -19.209 -32.240 1.00 95.38 80 GLN A N 1
ATOM 608 C CA . GLN A 1 80 ? 35.730 -19.647 -30.859 1.00 95.38 80 GLN A CA 1
ATOM 609 C C . GLN A 1 80 ? 36.666 -18.929 -29.887 1.00 95.38 80 GLN A C 1
ATOM 611 O O . GLN A 1 80 ? 36.206 -18.450 -28.851 1.00 95.38 80 GLN A O 1
ATOM 616 N N . VAL A 1 81 ? 37.942 -18.783 -30.251 1.00 96.44 81 VAL A N 1
ATOM 617 C CA . VAL A 1 81 ? 38.928 -18.051 -29.444 1.00 96.44 81 VAL A CA 1
ATOM 618 C C . VAL A 1 81 ? 38.522 -16.581 -29.335 1.00 96.44 81 VAL A C 1
ATOM 620 O O . VAL A 1 81 ? 38.410 -16.052 -28.231 1.00 96.44 81 VAL A O 1
ATOM 623 N N . PHE A 1 82 ? 38.166 -15.952 -30.458 1.00 97.25 82 PHE A N 1
ATOM 624 C CA . PHE A 1 82 ? 37.659 -14.583 -30.488 1.00 97.25 82 PHE A CA 1
ATOM 625 C C . PHE A 1 82 ? 36.436 -14.400 -29.579 1.00 97.25 82 PHE A C 1
ATOM 627 O O . PHE A 1 82 ? 36.401 -13.488 -28.753 1.00 97.25 82 PHE A O 1
ATOM 634 N N . ARG A 1 83 ? 35.449 -15.304 -29.676 1.00 95.94 83 ARG A N 1
ATOM 635 C CA . ARG A 1 83 ? 34.241 -15.284 -28.838 1.00 95.94 83 ARG A CA 1
ATOM 636 C C . ARG A 1 83 ? 34.581 -15.353 -27.352 1.00 95.94 83 ARG A C 1
ATOM 638 O O . ARG A 1 83 ? 33.934 -14.672 -26.561 1.00 95.94 83 ARG A O 1
ATOM 645 N N . GLN A 1 84 ? 35.539 -16.185 -26.958 1.00 96.31 84 GLN A N 1
ATOM 646 C CA . GLN A 1 84 ? 35.942 -16.307 -25.559 1.00 96.31 84 GLN A CA 1
ATOM 647 C C . GLN A 1 84 ? 36.605 -15.018 -25.064 1.00 96.31 84 GLN A C 1
ATOM 649 O O . GLN A 1 84 ? 36.123 -14.443 -24.085 1.00 96.31 84 GLN A O 1
ATOM 654 N N . LYS A 1 85 ? 37.620 -14.520 -25.783 1.00 97.31 85 LYS A N 1
ATOM 655 C CA . LYS A 1 85 ? 38.392 -13.328 -25.393 1.00 97.31 85 LYS A CA 1
ATOM 656 C C . LYS A 1 85 ? 37.530 -12.071 -25.320 1.00 97.31 85 LYS A C 1
ATOM 658 O O . LYS A 1 85 ? 37.599 -11.336 -24.339 1.00 97.31 85 LYS A O 1
ATOM 663 N N . ILE A 1 86 ? 36.651 -11.846 -26.299 1.00 95.50 86 ILE A N 1
ATOM 664 C CA . ILE A 1 86 ? 35.812 -10.641 -26.299 1.00 95.50 86 ILE A CA 1
ATOM 665 C C . ILE A 1 86 ? 34.765 -10.659 -25.175 1.00 95.50 86 ILE A C 1
ATOM 667 O O . ILE A 1 86 ? 34.481 -9.624 -24.577 1.00 95.50 86 ILE A O 1
ATOM 671 N N . ASN A 1 87 ? 34.219 -11.833 -24.832 1.00 94.50 87 ASN A N 1
ATOM 672 C CA . ASN A 1 87 ? 33.286 -11.970 -23.708 1.00 94.50 87 ASN A CA 1
ATOM 673 C C . ASN A 1 87 ? 33.991 -11.922 -22.348 1.00 94.50 87 ASN A C 1
ATOM 675 O O . ASN A 1 87 ? 33.368 -11.584 -21.344 1.00 94.50 87 ASN A O 1
ATOM 679 N N . GLU A 1 88 ? 35.259 -12.321 -22.274 1.00 95.06 88 GLU A N 1
ATOM 680 C CA . GLU A 1 88 ? 36.092 -12.111 -21.091 1.00 95.06 88 GLU A CA 1
ATOM 681 C C . GLU A 1 88 ? 36.343 -10.621 -20.863 1.00 95.06 88 GLU A C 1
ATOM 683 O O . GLU A 1 88 ? 36.032 -10.121 -19.783 1.00 95.06 88 GLU A O 1
ATOM 688 N N . TYR A 1 89 ? 36.780 -9.901 -21.898 1.00 95.12 89 TYR A N 1
ATOM 689 C CA . TYR A 1 89 ? 36.950 -8.452 -21.836 1.00 95.12 89 TYR A CA 1
ATOM 690 C C . TYR A 1 89 ? 35.646 -7.752 -21.423 1.00 95.12 89 TYR A C 1
ATOM 692 O O . TYR A 1 89 ? 35.633 -6.945 -20.498 1.00 95.12 89 TYR A O 1
ATOM 700 N N . ALA A 1 90 ? 34.514 -8.136 -22.021 1.00 92.50 90 ALA A N 1
ATOM 701 C CA . ALA A 1 90 ? 33.204 -7.603 -21.649 1.00 92.50 90 ALA A CA 1
ATOM 702 C C . ALA A 1 90 ? 32.838 -7.835 -20.172 1.00 92.50 90 ALA A C 1
ATOM 704 O O . ALA A 1 90 ? 32.267 -6.953 -19.531 1.00 92.50 90 ALA A O 1
ATOM 705 N N . ARG A 1 91 ? 33.186 -8.999 -19.607 1.00 91.56 91 ARG A N 1
ATOM 706 C CA . ARG A 1 91 ? 32.986 -9.287 -18.177 1.00 91.56 91 ARG A CA 1
ATOM 707 C C . ARG A 1 91 ? 33.891 -8.432 -17.292 1.00 91.56 91 ARG A C 1
ATOM 709 O O . ARG A 1 91 ? 33.410 -7.914 -16.290 1.00 91.56 91 ARG A O 1
ATOM 716 N N . GLN A 1 92 ? 35.156 -8.251 -17.672 1.00 92.25 92 GLN A N 1
ATOM 717 C CA . GLN A 1 92 ? 36.105 -7.395 -16.945 1.00 92.25 92 GLN A CA 1
ATOM 718 C C . GLN A 1 92 ? 35.657 -5.926 -16.922 1.00 92.25 92 GLN A C 1
ATOM 720 O O . GLN A 1 92 ? 35.830 -5.258 -15.910 1.00 92.25 92 GLN A O 1
ATOM 725 N N . GLN A 1 93 ? 35.016 -5.449 -17.994 1.00 90.94 93 GLN A N 1
ATOM 726 C CA . GLN A 1 93 ? 34.423 -4.106 -18.066 1.00 90.94 93 GLN A CA 1
ATOM 727 C C . GLN A 1 93 ? 33.055 -3.993 -17.365 1.00 90.94 93 GLN A C 1
ATOM 729 O O . GLN A 1 93 ? 32.385 -2.971 -17.474 1.00 90.94 93 GLN A O 1
ATOM 734 N N . GLY A 1 94 ? 32.598 -5.036 -16.663 1.00 85.69 94 GLY A N 1
ATOM 735 C CA . GLY A 1 94 ? 31.347 -4.986 -15.904 1.00 85.69 94 GLY A CA 1
ATOM 736 C C . GLY A 1 94 ? 30.080 -4.942 -16.764 1.00 85.69 94 GLY A C 1
ATOM 737 O O . GLY A 1 94 ? 29.013 -4.621 -16.254 1.00 85.69 94 GLY A O 1
ATOM 738 N N . LEU A 1 95 ? 30.139 -5.313 -18.049 1.00 85.88 95 LEU A N 1
ATOM 739 C CA . LEU A 1 95 ? 28.988 -5.219 -18.959 1.00 85.88 95 LEU A CA 1
ATOM 740 C C . LEU A 1 95 ? 27.758 -6.017 -18.476 1.00 85.88 95 LEU A C 1
ATOM 742 O O . LEU A 1 95 ? 26.622 -5.694 -18.818 1.00 85.88 95 LEU A O 1
ATOM 746 N N . ALA A 1 96 ? 27.968 -7.054 -17.660 1.0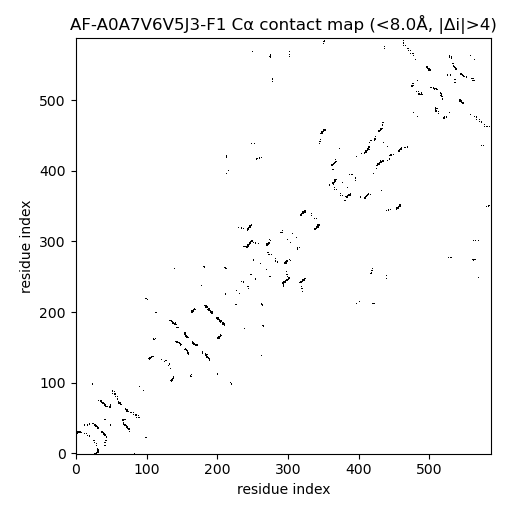0 77.12 96 ALA A N 1
ATOM 747 C CA . ALA A 1 96 ? 26.894 -7.850 -17.069 1.00 77.12 96 ALA A CA 1
ATOM 748 C C . ALA A 1 96 ? 25.911 -7.017 -16.224 1.00 77.12 96 ALA A C 1
ATOM 750 O O . ALA A 1 96 ? 24.732 -7.361 -16.171 1.00 77.12 96 ALA A O 1
ATOM 751 N N . THR A 1 97 ? 26.366 -5.921 -15.609 1.00 71.50 97 THR A N 1
ATOM 752 C CA . THR A 1 97 ? 25.539 -5.046 -14.761 1.00 71.50 97 THR A CA 1
ATOM 753 C C . THR A 1 97 ? 24.981 -3.833 -15.507 1.00 71.50 97 THR A C 1
ATOM 755 O O . THR A 1 97 ? 24.199 -3.071 -14.939 1.00 71.50 97 THR A O 1
ATOM 758 N N . VAL A 1 98 ? 25.334 -3.652 -16.786 1.00 75.25 98 VAL A N 1
ATOM 759 C CA . VAL A 1 98 ? 24.817 -2.552 -17.608 1.00 75.25 98 VAL A CA 1
ATOM 760 C C . VAL A 1 98 ? 23.334 -2.779 -17.882 1.00 75.25 98 VAL A C 1
ATOM 762 O O . VAL A 1 98 ? 22.923 -3.868 -18.292 1.00 75.25 98 VAL A O 1
ATOM 765 N N . VAL A 1 99 ? 22.534 -1.736 -17.688 1.00 68.44 99 VAL A N 1
ATOM 766 C CA . VAL A 1 99 ? 21.085 -1.731 -17.902 1.00 68.44 99 VAL A CA 1
ATOM 767 C C . VAL A 1 99 ? 20.711 -0.567 -18.804 1.00 68.44 99 VAL A C 1
ATOM 769 O O . VAL A 1 99 ? 21.278 0.517 -18.681 1.00 68.44 99 VAL A O 1
ATOM 772 N N . LYS A 1 100 ? 19.723 -0.783 -19.678 1.00 70.56 100 LYS A N 1
ATOM 773 C CA . LYS A 1 100 ? 19.200 0.270 -20.548 1.00 70.56 100 LYS A CA 1
ATOM 774 C C . LYS A 1 100 ? 18.575 1.364 -19.695 1.00 70.56 100 LYS A C 1
ATOM 776 O O . LYS A 1 100 ? 17.610 1.109 -18.977 1.00 70.56 100 LYS A O 1
ATOM 781 N N . LYS A 1 101 ? 19.120 2.574 -19.780 1.00 70.38 101 LYS A N 1
ATOM 782 C CA . LYS A 1 101 ? 18.569 3.749 -19.101 1.00 70.38 101 LYS A CA 1
ATOM 783 C C . LYS A 1 101 ? 17.577 4.449 -20.021 1.00 70.38 101 LYS A C 1
ATOM 785 O O . LYS A 1 101 ? 17.837 4.633 -21.207 1.00 70.38 101 LYS A O 1
ATOM 790 N N . ALA A 1 102 ? 16.446 4.852 -19.457 1.00 69.75 102 ALA A N 1
ATOM 791 C CA . ALA A 1 102 ? 15.539 5.805 -20.074 1.00 69.75 102 ALA A CA 1
ATOM 792 C C . ALA A 1 102 ? 15.629 7.114 -19.290 1.00 69.75 102 ALA A C 1
ATOM 794 O O . ALA A 1 102 ? 15.453 7.123 -18.070 1.00 69.75 102 ALA A O 1
ATOM 795 N N . TYR A 1 103 ? 15.920 8.203 -19.993 1.00 74.12 103 TYR A N 1
ATOM 796 C CA . TYR A 1 103 ? 15.899 9.540 -19.417 1.00 74.12 103 TYR A CA 1
ATOM 797 C C . TYR A 1 103 ? 14.482 10.099 -19.534 1.00 74.12 103 TYR A C 1
ATOM 799 O O . TYR A 1 103 ? 13.840 9.981 -20.578 1.00 74.12 103 TYR A O 1
ATOM 807 N N . VAL A 1 104 ? 13.988 10.636 -18.424 1.00 83.31 104 VAL A N 1
ATOM 808 C CA . VAL A 1 104 ? 12.694 11.308 -18.332 1.00 83.31 104 VAL A CA 1
ATOM 809 C C . VAL A 1 104 ? 12.986 12.790 -18.171 1.00 83.31 104 VAL A C 1
ATOM 811 O O . VAL A 1 104 ? 13.678 13.159 -17.223 1.00 83.31 104 VAL A O 1
ATOM 814 N N . ASP A 1 105 ? 12.462 13.620 -19.067 1.00 88.25 105 ASP A N 1
ATOM 815 C CA . ASP A 1 105 ? 12.669 15.068 -19.006 1.00 88.25 105 ASP A CA 1
ATOM 816 C C . ASP A 1 105 ? 11.825 15.690 -17.895 1.00 88.25 105 ASP A C 1
ATOM 818 O O . ASP A 1 105 ? 12.301 16.533 -17.134 1.00 88.25 105 ASP A O 1
ATOM 822 N N . LEU A 1 106 ? 10.567 15.250 -17.773 1.00 86.00 106 LEU A N 1
ATOM 823 C CA . LEU A 1 106 ? 9.652 15.756 -16.758 1.00 86.00 106 LEU A CA 1
ATOM 824 C C . LEU A 1 106 ? 8.581 14.729 -16.363 1.00 86.00 106 LEU A C 1
ATOM 826 O O . LEU A 1 106 ? 8.030 14.004 -17.195 1.00 86.00 106 LEU A O 1
ATOM 830 N N . GLU A 1 107 ? 8.263 14.694 -15.071 1.00 86.44 107 GLU A N 1
ATOM 831 C CA . GLU A 1 107 ? 7.067 14.028 -14.557 1.00 86.44 107 GLU A CA 1
ATOM 832 C C . GLU A 1 107 ? 5.872 14.973 -14.669 1.00 86.44 107 GLU A C 1
ATOM 834 O O . GLU A 1 107 ? 5.923 16.108 -14.193 1.00 86.44 107 GLU A O 1
ATOM 839 N N . LEU A 1 108 ? 4.809 14.503 -15.318 1.00 89.19 108 LEU A N 1
ATOM 840 C CA . LEU A 1 108 ? 3.576 15.254 -15.519 1.00 89.19 108 LEU A CA 1
ATOM 841 C C . LEU A 1 108 ? 2.444 14.631 -14.702 1.00 89.19 108 LEU A C 1
ATOM 843 O O . LEU A 1 108 ? 2.373 13.415 -14.516 1.00 89.19 108 LEU A O 1
ATOM 847 N N . LYS A 1 109 ? 1.519 15.474 -14.249 1.00 85.25 109 LYS A N 1
ATOM 848 C CA . LYS A 1 109 ? 0.200 15.052 -13.778 1.00 85.25 109 LYS A CA 1
ATOM 849 C C . LYS A 1 109 ? -0.756 14.988 -14.979 1.00 85.25 109 LYS A C 1
ATOM 851 O O . LYS A 1 109 ? -0.612 15.804 -15.896 1.00 85.25 109 LYS A O 1
ATOM 856 N N . PRO A 1 110 ? -1.732 14.060 -15.010 1.00 86.50 110 PRO A N 1
ATOM 857 C CA . PRO A 1 110 ? -2.681 13.947 -16.121 1.00 86.50 110 PRO A CA 1
ATOM 858 C C . PRO A 1 110 ? -3.373 15.270 -16.486 1.00 86.50 110 PRO A C 1
ATOM 860 O O . PRO A 1 110 ? -3.608 15.544 -17.659 1.00 86.50 110 PRO A O 1
ATOM 863 N N . GLU A 1 111 ? -3.636 16.126 -15.499 1.00 88.19 111 GLU A N 1
ATOM 864 C CA . GLU A 1 111 ? -4.305 17.422 -15.661 1.00 88.19 111 GLU A CA 1
ATOM 865 C C . GLU A 1 111 ? -3.439 18.464 -16.390 1.00 88.19 111 GLU A C 1
ATOM 867 O O . GLU A 1 111 ? -3.955 19.470 -16.871 1.00 88.19 111 GLU A O 1
ATOM 872 N N . GLN A 1 112 ? -2.125 18.239 -16.486 1.00 90.69 112 GLN A N 1
ATOM 873 C CA . GLN A 1 112 ? -1.196 19.119 -17.203 1.00 90.69 112 GLN A CA 1
ATOM 874 C C . GLN A 1 112 ? -1.144 18.816 -18.708 1.00 90.69 112 GLN A C 1
ATOM 876 O O . GLN A 1 112 ? -0.543 19.577 -19.465 1.00 90.69 112 GLN A O 1
ATOM 881 N N . ILE A 1 113 ? -1.756 17.717 -19.163 1.00 93.75 113 ILE A N 1
ATOM 882 C CA . ILE A 1 113 ? -1.738 17.312 -20.569 1.00 93.75 113 ILE A CA 1
ATOM 883 C C . ILE A 1 113 ? -2.721 18.166 -21.374 1.00 93.75 113 ILE A C 1
ATOM 885 O O . ILE A 1 113 ? -3.935 18.002 -21.283 1.00 93.75 113 ILE A O 1
ATOM 889 N N . SER A 1 114 ? -2.191 19.055 -22.215 1.00 94.62 114 SER A N 1
ATOM 890 C CA . SER A 1 114 ? -2.993 19.978 -23.021 1.00 94.62 114 SER A CA 1
ATOM 891 C C . SER A 1 114 ? -2.357 20.287 -24.379 1.00 94.62 114 SER A C 1
ATOM 893 O O . SER A 1 114 ? -1.174 20.024 -24.616 1.00 94.62 114 SER A O 1
ATOM 895 N N . LEU A 1 115 ? -3.152 20.863 -25.288 1.00 94.75 115 LEU A N 1
ATOM 896 C CA . LEU A 1 115 ? -2.653 21.363 -26.575 1.00 94.75 115 LEU A CA 1
ATOM 897 C C . LEU A 1 115 ? -1.674 22.534 -26.401 1.00 94.75 115 LEU A C 1
ATOM 899 O O . LEU A 1 115 ? -0.757 22.685 -27.210 1.00 94.75 115 LEU A O 1
ATOM 903 N N . ASP A 1 116 ? -1.820 23.318 -25.333 1.00 96.25 116 ASP A N 1
ATOM 904 C CA . ASP A 1 116 ? -0.894 24.404 -25.003 1.00 96.25 116 ASP A CA 1
ATOM 905 C C . ASP A 1 116 ? 0.480 23.847 -24.624 1.00 96.25 116 ASP A C 1
ATOM 907 O O . ASP A 1 116 ? 1.494 24.301 -25.152 1.00 96.25 116 ASP A O 1
ATOM 911 N N . LEU A 1 117 ? 0.518 22.806 -23.781 1.00 95.06 117 LEU A N 1
ATOM 912 C CA . LEU A 1 117 ? 1.760 22.106 -23.450 1.00 95.06 117 LEU A CA 1
ATOM 913 C C . LEU A 1 117 ? 2.407 21.514 -24.708 1.00 95.06 117 LEU A C 1
ATOM 915 O O . LEU A 1 117 ? 3.610 21.664 -24.912 1.00 95.06 117 LEU A O 1
ATOM 919 N N . TYR A 1 118 ? 1.615 20.886 -25.584 1.00 95.44 118 TYR A N 1
ATOM 920 C CA . TYR A 1 118 ? 2.127 20.388 -26.862 1.00 95.44 118 TYR A CA 1
ATOM 921 C C . TYR A 1 118 ? 2.741 21.511 -27.711 1.00 95.44 118 TYR A C 1
ATOM 923 O O . TYR A 1 118 ? 3.817 21.326 -28.270 1.00 95.44 118 TYR A O 1
ATOM 931 N N . SER A 1 119 ? 2.102 22.681 -27.771 1.00 96.12 119 SER A N 1
ATOM 932 C CA . SER A 1 119 ? 2.596 23.829 -28.542 1.00 96.12 119 SER A CA 1
ATOM 933 C C . SER A 1 119 ? 3.925 24.364 -27.998 1.00 96.12 119 SER A C 1
ATOM 935 O O . SER A 1 119 ? 4.812 24.706 -28.777 1.00 96.12 119 SER A O 1
ATOM 937 N N . GLN A 1 120 ? 4.100 24.379 -26.673 1.00 95.75 120 GLN A N 1
ATOM 938 C CA . GLN A 1 120 ? 5.375 24.732 -26.035 1.00 95.75 120 GLN A CA 1
ATOM 939 C C . GLN A 1 120 ? 6.481 23.725 -26.367 1.00 95.75 120 GLN A C 1
ATOM 941 O O . GLN A 1 120 ? 7.609 24.123 -26.641 1.00 95.75 120 GLN A O 1
ATOM 946 N N . ILE A 1 121 ? 6.160 22.428 -26.388 1.00 95.12 121 ILE A N 1
ATOM 947 C CA . ILE A 1 121 ? 7.109 21.376 -26.777 1.00 95.12 121 ILE A CA 1
ATOM 948 C C . ILE A 1 121 ? 7.474 21.503 -28.259 1.00 95.12 121 ILE A C 1
ATOM 950 O O . ILE A 1 121 ? 8.647 21.421 -28.604 1.00 95.12 121 ILE A O 1
ATOM 954 N N . ALA A 1 122 ? 6.492 21.731 -29.133 1.00 94.81 122 ALA A N 1
ATOM 955 C CA . ALA A 1 122 ? 6.708 21.877 -30.571 1.00 94.81 122 ALA A CA 1
ATOM 956 C C . ALA A 1 122 ? 7.599 23.084 -30.914 1.00 94.81 122 ALA A C 1
ATOM 958 O O . ALA A 1 122 ? 8.325 23.049 -31.900 1.00 94.81 122 ALA A O 1
ATOM 959 N N . ALA A 1 123 ? 7.616 24.126 -30.076 1.00 96.69 123 ALA A N 1
ATOM 960 C CA . ALA A 1 123 ? 8.524 25.262 -30.239 1.00 96.69 123 ALA A CA 1
ATOM 961 C C . ALA A 1 123 ? 10.017 24.900 -30.073 1.00 96.69 123 ALA A C 1
ATOM 963 O O . ALA A 1 123 ? 10.873 25.706 -30.430 1.00 96.69 123 ALA A O 1
ATOM 964 N N . LEU A 1 124 ? 10.335 23.708 -29.547 1.00 95.62 124 LEU A N 1
ATOM 965 C CA . LEU A 1 124 ? 11.702 23.188 -29.418 1.00 95.62 124 LEU A CA 1
ATOM 966 C C . LEU A 1 124 ? 12.194 22.457 -30.678 1.00 95.62 124 LEU A C 1
ATOM 968 O O . LEU A 1 124 ? 13.329 21.985 -30.706 1.00 95.62 124 LEU A O 1
ATOM 972 N N . GLU A 1 125 ? 11.352 22.315 -31.701 1.00 94.88 125 GLU A N 1
ATOM 973 C CA . GLU A 1 125 ? 11.729 21.687 -32.966 1.00 94.88 125 GLU A CA 1
ATOM 974 C C . GLU A 1 125 ? 12.797 22.507 -33.723 1.00 94.88 125 GLU A C 1
ATOM 976 O O . GLU A 1 125 ? 12.845 23.733 -33.599 1.00 94.88 125 GLU A O 1
ATOM 981 N N . PRO A 1 126 ? 13.654 21.860 -34.542 1.00 94.62 126 PRO A N 1
ATOM 982 C CA . PRO A 1 126 ? 13.593 20.460 -34.977 1.00 94.62 126 PRO A CA 1
ATOM 983 C C . PRO A 1 126 ? 14.209 19.469 -33.980 1.00 94.62 126 PRO A C 1
ATOM 985 O O . PRO A 1 126 ? 15.291 19.698 -33.440 1.00 94.62 126 PRO A O 1
ATOM 988 N N . PHE A 1 127 ? 13.545 18.324 -33.794 1.00 93.25 127 PHE A N 1
ATOM 989 C CA . PHE A 1 127 ? 14.082 17.215 -33.002 1.00 93.25 127 PHE A CA 1
ATOM 990 C C . PHE A 1 127 ? 15.035 16.334 -33.819 1.00 93.25 127 PHE A C 1
ATOM 992 O O . PHE A 1 127 ? 14.809 16.089 -35.005 1.00 93.25 127 PHE A O 1
ATOM 999 N N . GLY A 1 128 ? 16.066 15.802 -33.167 1.00 87.12 128 GLY A N 1
ATOM 1000 C CA . GLY A 1 128 ? 17.065 14.929 -33.779 1.00 87.12 128 GLY A CA 1
ATOM 1001 C C . GLY A 1 128 ? 18.221 14.617 -32.833 1.00 87.12 128 GLY A C 1
ATOM 1002 O O . GLY A 1 128 ? 18.114 14.789 -31.620 1.00 87.12 128 GLY A O 1
ATOM 1003 N N . GLU A 1 129 ? 19.342 14.170 -33.393 1.00 81.31 129 GLU A N 1
ATOM 1004 C CA . GLU A 1 129 ? 20.589 14.012 -32.638 1.00 81.31 129 GLU A CA 1
ATOM 1005 C C . GLU A 1 129 ? 21.015 15.353 -32.020 1.00 81.31 129 GLU A C 1
ATOM 1007 O O . GLU A 1 129 ? 21.048 16.378 -32.700 1.00 81.31 129 GLU A O 1
ATOM 1012 N N . GLY A 1 130 ? 21.298 15.358 -30.716 1.00 85.62 130 GLY A N 1
ATOM 1013 C CA . GLY A 1 130 ? 21.605 16.571 -29.945 1.00 85.62 130 GLY A CA 1
ATOM 1014 C C . GLY A 1 130 ? 20.393 17.406 -29.496 1.00 85.62 130 GLY A C 1
ATOM 1015 O O . GLY A 1 130 ? 20.559 18.280 -28.652 1.00 85.62 130 GLY A O 1
ATOM 1016 N N . ASN A 1 131 ? 19.184 17.119 -29.991 1.00 90.88 131 ASN A N 1
ATOM 1017 C CA . ASN A 1 131 ? 17.923 17.703 -29.515 1.00 90.88 131 ASN A CA 1
ATOM 1018 C C . ASN A 1 131 ? 16.806 16.642 -29.550 1.00 90.88 131 ASN A C 1
ATOM 1020 O O . ASN A 1 131 ? 15.928 16.685 -30.420 1.00 90.88 131 ASN A O 1
ATOM 1024 N N . PRO A 1 132 ? 16.868 15.612 -28.686 1.00 88.94 132 PRO A N 1
ATOM 1025 C CA . PRO A 1 132 ? 15.888 14.538 -28.703 1.00 88.94 132 PRO A CA 1
ATOM 1026 C C . PRO A 1 132 ? 14.497 15.071 -28.351 1.00 88.94 132 PRO A C 1
ATOM 1028 O O . PRO A 1 132 ? 14.341 16.018 -27.585 1.00 88.94 132 PRO A O 1
ATOM 1031 N N . GLN A 1 133 ? 13.463 14.428 -28.893 1.00 91.00 133 GLN A N 1
ATOM 1032 C CA . GLN A 1 133 ? 12.092 14.769 -28.532 1.00 91.00 133 GLN A CA 1
ATOM 1033 C C . GLN A 1 133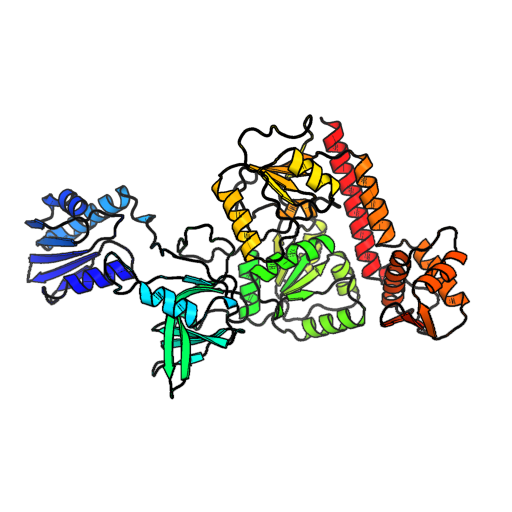 ? 11.859 14.539 -27.027 1.00 91.00 133 GLN A C 1
ATOM 1035 O O . GLN A 1 133 ? 12.132 13.419 -26.575 1.00 91.00 133 GLN A O 1
ATOM 1040 N N . PRO A 1 134 ? 11.282 15.518 -26.297 1.00 92.50 134 PRO A N 1
ATOM 1041 C CA . PRO A 1 134 ? 11.011 15.374 -24.875 1.00 92.50 134 PRO A CA 1
ATOM 1042 C C . PRO A 1 134 ? 10.135 14.162 -24.557 1.00 92.50 134 PRO A C 1
ATOM 1044 O O . PRO A 1 134 ? 9.140 13.885 -25.243 1.00 92.50 134 PRO A O 1
ATOM 1047 N N . VAL A 1 135 ? 10.507 13.450 -23.501 1.00 92.25 135 VAL A N 1
ATOM 1048 C CA . VAL A 1 135 ? 9.842 12.256 -23.000 1.00 92.25 135 VAL A CA 1
ATOM 1049 C C . VAL A 1 135 ? 9.426 12.465 -21.553 1.00 92.25 135 VAL A C 1
ATOM 1051 O O . VAL A 1 135 ? 10.180 12.950 -20.711 1.00 92.25 135 VAL A O 1
ATOM 1054 N N . PHE A 1 136 ? 8.202 12.057 -21.258 1.00 93.81 136 PHE A N 1
ATOM 1055 C CA . PHE A 1 136 ? 7.530 12.336 -20.002 1.00 93.81 136 PHE A CA 1
ATOM 1056 C C . PHE A 1 136 ? 7.150 11.043 -19.289 1.00 93.81 136 PHE A C 1
ATOM 1058 O O . PHE A 1 136 ? 7.078 9.969 -19.898 1.00 93.81 136 PHE A O 1
ATOM 1065 N N . VAL A 1 137 ? 6.866 11.162 -17.994 1.00 90.69 137 VAL A N 1
ATOM 1066 C CA . VAL A 1 137 ? 6.266 10.083 -17.208 1.00 90.69 137 VAL A CA 1
ATOM 1067 C C . VAL A 1 137 ? 4.996 10.561 -16.516 1.00 90.69 137 VAL A C 1
ATOM 1069 O O . VAL A 1 137 ? 4.977 11.651 -15.949 1.00 90.69 137 VAL A O 1
ATOM 1072 N N . LEU A 1 138 ? 3.940 9.747 -16.566 1.00 88.75 138 LEU A N 1
ATOM 1073 C CA . LEU A 1 138 ? 2.841 9.817 -15.601 1.00 88.75 138 LEU A CA 1
ATOM 1074 C C . LEU A 1 138 ? 3.044 8.699 -14.581 1.00 88.75 138 LEU A C 1
ATOM 1076 O O . LEU A 1 138 ? 3.386 7.585 -14.977 1.00 88.75 138 LEU A O 1
ATOM 1080 N N . ARG A 1 139 ? 2.816 8.964 -13.295 1.00 82.19 139 ARG A N 1
ATOM 1081 C CA . ARG A 1 139 ? 2.927 7.952 -12.235 1.00 82.19 139 ARG A CA 1
ATOM 1082 C C . ARG A 1 139 ? 1.590 7.615 -11.614 1.00 82.19 139 ARG A C 1
ATOM 1084 O O . ARG A 1 139 ? 0.716 8.474 -11.533 1.00 82.19 139 ARG A O 1
ATOM 1091 N N . ASN A 1 140 ? 1.486 6.395 -11.093 1.00 78.25 140 ASN A N 1
ATOM 1092 C CA . ASN A 1 140 ? 0.321 5.923 -10.340 1.00 78.25 140 ASN A CA 1
ATOM 1093 C C . ASN A 1 140 ? -0.998 6.096 -11.113 1.00 78.25 140 ASN A C 1
ATOM 1095 O O . ASN A 1 140 ? -2.025 6.449 -10.534 1.00 78.25 140 ASN A O 1
ATOM 1099 N N . VAL A 1 141 ? -0.965 5.871 -12.428 1.00 84.50 141 VAL A N 1
ATOM 1100 C CA . VAL A 1 141 ? -2.121 6.056 -13.306 1.00 84.50 141 VAL A CA 1
ATOM 1101 C C . VAL A 1 141 ? -2.924 4.769 -13.392 1.00 84.50 141 VAL A C 1
ATOM 1103 O O . VAL A 1 141 ? -2.381 3.678 -13.568 1.00 84.50 141 VAL A O 1
ATOM 1106 N N . GLU A 1 142 ? -4.241 4.893 -13.293 1.00 83.94 142 GLU A N 1
ATOM 1107 C CA . GLU A 1 142 ? -5.141 3.785 -13.571 1.00 83.94 142 GLU A CA 1
ATOM 1108 C C . GLU A 1 142 ? -5.182 3.514 -15.077 1.00 83.94 142 GLU A C 1
ATOM 1110 O O . GLU A 1 142 ? -5.500 4.390 -15.883 1.00 83.94 142 GLU A O 1
ATOM 1115 N N . LEU A 1 143 ? -4.863 2.274 -15.442 1.00 87.31 143 LEU A N 1
ATOM 1116 C CA . LEU A 1 143 ? -5.127 1.744 -16.767 1.00 87.31 143 LEU A CA 1
ATOM 1117 C C . LEU A 1 143 ? -6.260 0.733 -16.646 1.00 87.31 143 LEU A C 1
ATOM 1119 O O . LEU A 1 143 ? -6.094 -0.350 -16.071 1.00 87.31 143 LEU A O 1
ATOM 1123 N N . ASP A 1 144 ? -7.404 1.119 -17.196 1.00 78.88 144 ASP A N 1
ATOM 1124 C CA . ASP A 1 144 ? -8.553 0.250 -17.401 1.00 78.88 144 ASP A CA 1
ATOM 1125 C C . ASP A 1 144 ? -8.216 -0.898 -18.366 1.00 78.88 144 ASP A C 1
ATOM 1127 O O . ASP A 1 144 ? -7.081 -1.081 -18.817 1.00 78.88 144 ASP A O 1
ATOM 1131 N N . ARG A 1 145 ? -9.225 -1.698 -18.723 1.00 72.12 145 ARG A N 1
ATOM 1132 C CA . ARG A 1 145 ? -9.089 -2.678 -19.804 1.00 72.12 145 ARG A CA 1
ATOM 1133 C C . ARG A 1 145 ? -8.754 -1.955 -21.108 1.00 72.12 145 ARG A C 1
ATOM 1135 O O . ARG A 1 145 ? -9.627 -1.354 -21.729 1.00 72.12 145 ARG A O 1
ATOM 1142 N N . GLY A 1 146 ? -7.493 -2.025 -21.519 1.00 73.50 146 GLY A N 1
ATOM 1143 C CA . GLY A 1 146 ? -7.090 -1.485 -22.806 1.00 73.50 146 GLY A CA 1
ATOM 1144 C C . GLY A 1 146 ? -7.705 -2.255 -23.968 1.00 73.50 146 GLY A C 1
ATOM 1145 O O . GLY A 1 146 ? -7.984 -3.453 -23.888 1.00 73.50 146 GLY A O 1
ATOM 1146 N N . ASN A 1 147 ? -7.915 -1.530 -25.057 1.00 87.44 147 ASN A N 1
ATOM 1147 C CA . ASN A 1 147 ? -8.393 -2.052 -26.320 1.00 87.44 147 ASN A CA 1
ATOM 1148 C C . ASN A 1 147 ? -7.201 -2.432 -27.191 1.00 87.44 147 ASN A C 1
ATOM 1150 O O . ASN A 1 147 ? -6.287 -1.629 -27.395 1.00 87.44 147 ASN A O 1
ATOM 1154 N N . TRP A 1 148 ? -7.255 -3.633 -27.746 1.00 92.06 148 TRP A N 1
ATOM 1155 C CA . TRP A 1 148 ? -6.272 -4.116 -28.701 1.00 92.06 148 TRP A CA 1
ATOM 1156 C C . TRP A 1 148 ? -6.730 -3.778 -30.112 1.00 92.06 148 TRP A C 1
ATOM 1158 O O . TRP A 1 148 ? -7.869 -4.053 -30.485 1.00 92.06 148 TRP A O 1
ATOM 1168 N N . VAL A 1 149 ? -5.869 -3.107 -30.870 1.00 91.44 149 VAL A N 1
ATOM 1169 C CA . VAL A 1 149 ? -6.174 -2.607 -32.215 1.00 91.44 149 VAL A CA 1
ATOM 1170 C C . VAL A 1 149 ? -5.056 -2.978 -33.190 1.00 91.44 149 VAL A C 1
ATOM 1172 O O . VAL A 1 149 ? -3.995 -3.442 -32.777 1.00 91.44 149 VAL A O 1
ATOM 1175 N N . GLY A 1 150 ? -5.302 -2.775 -34.485 1.00 88.81 150 GLY A N 1
ATOM 1176 C CA . GLY A 1 150 ? -4.431 -3.257 -35.561 1.00 88.81 150 GLY A CA 1
ATOM 1177 C C . GLY A 1 150 ? -4.910 -4.600 -36.113 1.00 88.81 150 GLY A C 1
ATOM 1178 O O . GLY A 1 150 ? -5.657 -5.322 -35.457 1.00 88.81 150 GLY A O 1
ATOM 1179 N N . GLY A 1 151 ? -4.508 -4.935 -37.343 1.00 87.31 151 GLY A N 1
ATOM 1180 C CA . GLY A 1 151 ? -4.952 -6.169 -38.009 1.00 87.31 151 GLY A CA 1
ATOM 1181 C C . GLY A 1 151 ? -4.511 -7.453 -37.297 1.00 87.31 151 GLY A C 1
ATOM 1182 O O . GLY A 1 151 ? -5.139 -8.489 -37.481 1.00 87.31 151 GLY A O 1
ATOM 1183 N N . GLN A 1 152 ? -3.456 -7.374 -36.480 1.00 88.50 152 GLN A N 1
ATOM 1184 C CA . GLN A 1 152 ? -2.933 -8.471 -35.658 1.00 88.50 152 GLN A CA 1
ATOM 1185 C C . GLN A 1 152 ? -3.139 -8.229 -34.153 1.00 88.50 152 GLN A C 1
ATOM 1187 O O . GLN A 1 152 ? -2.558 -8.940 -33.336 1.00 88.50 152 GLN A O 1
ATOM 1192 N N . GLU A 1 153 ? -3.943 -7.226 -33.771 1.00 89.62 153 GLU A N 1
ATOM 1193 C CA . GLU A 1 153 ? -4.126 -6.816 -32.371 1.00 89.62 153 GLU A CA 1
ATOM 1194 C C . GLU A 1 153 ? -2.799 -6.570 -31.628 1.00 89.62 153 GLU A C 1
ATOM 1196 O O . GLU A 1 153 ? -2.606 -6.971 -30.475 1.00 89.62 153 GLU A O 1
ATOM 1201 N N . ASP A 1 154 ? -1.862 -5.937 -32.321 1.00 90.94 154 ASP A N 1
ATOM 1202 C CA . ASP A 1 154 ? -0.493 -5.672 -31.901 1.00 90.94 154 ASP A CA 1
ATOM 1203 C C . ASP A 1 154 ? -0.323 -4.272 -31.298 1.00 90.94 154 ASP A C 1
ATOM 1205 O O . ASP A 1 154 ? 0.780 -3.900 -30.896 1.00 90.94 154 ASP A O 1
ATOM 1209 N N . HIS A 1 155 ? -1.384 -3.467 -31.224 1.00 93.06 155 HIS A N 1
ATOM 1210 C CA . HIS A 1 155 ? -1.349 -2.119 -30.656 1.00 93.06 155 HIS A CA 1
ATOM 1211 C C . HIS A 1 155 ? -2.280 -2.006 -29.448 1.00 93.06 155 HIS A C 1
ATOM 1213 O O . HIS A 1 155 ? -3.423 -2.459 -29.482 1.00 93.06 155 HIS A O 1
ATOM 1219 N N . PHE A 1 156 ? -1.802 -1.354 -28.390 1.00 94.19 156 PHE A N 1
ATOM 1220 C CA . PHE A 1 156 ? -2.553 -1.111 -27.162 1.00 94.19 156 PHE A CA 1
ATOM 1221 C C . PHE A 1 156 ? -3.098 0.315 -27.157 1.00 94.19 156 PHE A C 1
ATOM 1223 O O . PHE A 1 156 ? -2.335 1.269 -27.312 1.00 94.19 156 PHE A O 1
ATOM 1230 N N . ARG A 1 157 ? -4.405 0.475 -26.946 1.00 93.69 157 ARG A N 1
ATOM 1231 C CA . ARG A 1 157 ? -5.064 1.779 -26.827 1.00 93.69 157 ARG A CA 1
ATOM 1232 C C . ARG A 1 157 ? -5.901 1.845 -25.558 1.00 93.69 157 ARG A C 1
ATOM 1234 O O . ARG A 1 157 ? -6.699 0.952 -25.295 1.00 93.69 157 ARG A O 1
ATOM 1241 N N . CYS A 1 158 ? -5.784 2.932 -24.808 1.00 92.94 158 CYS A N 1
ATOM 1242 C CA . CYS A 1 158 ? -6.593 3.175 -23.614 1.00 92.94 158 CYS A CA 1
ATOM 1243 C C . CYS A 1 158 ? -6.961 4.660 -23.523 1.00 92.94 158 CYS A C 1
ATOM 1245 O O . CYS A 1 158 ? -6.369 5.508 -24.191 1.00 92.94 158 CYS A O 1
ATOM 1247 N N . THR A 1 159 ? -7.942 4.978 -22.689 1.00 91.06 159 THR A N 1
ATOM 1248 C CA . THR A 1 159 ? -8.307 6.355 -22.360 1.00 91.06 159 THR A CA 1
ATOM 1249 C C . THR A 1 159 ? -8.176 6.512 -20.856 1.00 91.06 159 THR A C 1
ATOM 1251 O O . THR A 1 159 ? -8.691 5.685 -20.110 1.00 91.06 159 THR A O 1
ATOM 1254 N N . LEU A 1 160 ? -7.445 7.532 -20.417 1.00 89.62 160 LEU A N 1
ATOM 1255 C CA . LEU A 1 160 ? -7.347 7.879 -19.002 1.00 89.62 160 LEU A CA 1
ATOM 1256 C C . LEU A 1 160 ? -8.662 8.509 -18.527 1.00 89.62 160 LEU A C 1
ATOM 1258 O O . LEU A 1 160 ? -9.429 9.036 -19.335 1.00 89.62 160 LEU A O 1
ATOM 1262 N N . SER A 1 161 ? -8.910 8.524 -17.218 1.00 80.12 161 SER A N 1
ATOM 1263 C CA . SER A 1 161 ? -10.142 9.088 -16.640 1.00 80.12 161 SER A CA 1
ATOM 1264 C C . SER A 1 161 ? -10.355 10.573 -16.974 1.00 80.12 161 SER A C 1
ATOM 1266 O O . SER A 1 161 ? -11.492 11.029 -17.062 1.00 80.12 161 SER A O 1
ATOM 1268 N N . GLN A 1 162 ? -9.277 11.315 -17.246 1.00 81.44 162 GLN A N 1
ATOM 1269 C CA . GLN A 1 162 ? -9.295 12.708 -17.706 1.00 81.44 162 GLN A CA 1
ATOM 1270 C C . GLN A 1 162 ? -9.665 12.869 -19.196 1.00 81.44 162 GLN A C 1
ATOM 1272 O O . GLN A 1 162 ? -9.672 13.985 -19.710 1.00 81.44 162 GLN A O 1
ATOM 1277 N N . GLY A 1 163 ? -9.950 11.778 -19.917 1.00 85.81 163 GLY A N 1
ATOM 1278 C CA . GLY A 1 163 ? -10.286 11.793 -21.346 1.00 85.81 163 GLY A CA 1
ATOM 1279 C C . GLY A 1 163 ? -9.076 11.841 -22.285 1.00 85.81 163 GLY A C 1
ATOM 1280 O O . GLY A 1 163 ? -9.247 11.937 -23.499 1.00 85.81 163 GLY A O 1
ATOM 1281 N N . VAL A 1 164 ? -7.858 11.752 -21.746 1.00 89.44 164 VAL A N 1
ATOM 1282 C CA . VAL A 1 164 ? -6.618 11.716 -22.532 1.00 89.44 164 VAL A CA 1
ATOM 1283 C C . VAL A 1 164 ? -6.430 10.321 -23.128 1.00 89.44 164 VAL A C 1
ATOM 1285 O O . VAL A 1 164 ? -6.398 9.325 -22.404 1.00 89.44 164 VAL A O 1
ATOM 1288 N N . GLU A 1 165 ? -6.290 10.240 -24.449 1.00 92.88 165 GLU A N 1
ATOM 1289 C CA . GLU A 1 165 ? -6.044 8.977 -25.144 1.00 92.88 165 GLU A CA 1
ATOM 1290 C C . GLU A 1 165 ? -4.557 8.610 -25.116 1.00 92.88 165 GLU A C 1
ATOM 1292 O O . GLU A 1 165 ? -3.683 9.465 -25.273 1.00 92.88 165 GLU A O 1
ATOM 1297 N N . LEU A 1 166 ? -4.267 7.321 -24.965 1.00 94.88 166 LEU A N 1
ATOM 1298 C CA . LEU A 1 166 ? -2.930 6.763 -25.102 1.00 94.88 166 LEU A CA 1
ATOM 1299 C C . LEU A 1 166 ? -2.906 5.650 -26.147 1.00 94.88 166 LEU A C 1
ATOM 1301 O O . LEU A 1 166 ? -3.862 4.880 -26.270 1.00 94.88 166 LEU A O 1
ATOM 1305 N N . ILE A 1 167 ? -1.785 5.543 -26.857 1.00 95.50 167 ILE A N 1
ATOM 1306 C CA . ILE A 1 167 ? -1.523 4.484 -27.831 1.00 95.50 167 ILE A CA 1
ATOM 1307 C C . ILE A 1 167 ? -0.086 3.973 -27.704 1.00 95.50 167 ILE A C 1
ATOM 1309 O O . ILE A 1 167 ? 0.857 4.759 -27.627 1.00 95.50 167 ILE A O 1
ATOM 1313 N N . ALA A 1 168 ? 0.086 2.655 -27.708 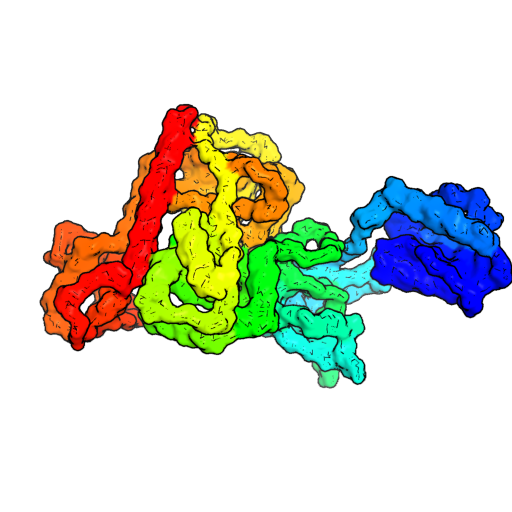1.00 94.69 168 ALA A N 1
ATOM 1314 C CA . ALA A 1 168 ? 1.377 1.989 -27.818 1.00 94.69 168 ALA A CA 1
ATOM 1315 C C . ALA A 1 168 ? 1.363 1.052 -29.028 1.00 94.69 168 ALA A C 1
ATOM 1317 O O . ALA A 1 168 ? 0.459 0.229 -29.174 1.00 94.69 168 ALA A O 1
ATOM 1318 N N . PHE A 1 169 ? 2.373 1.162 -29.884 1.00 92.94 169 PHE A N 1
ATOM 1319 C CA . PHE A 1 169 ? 2.510 0.323 -31.073 1.00 92.94 169 PHE A CA 1
ATOM 1320 C C . PHE A 1 169 ? 3.392 -0.893 -30.783 1.00 92.94 169 PHE A C 1
ATOM 1322 O O . PHE A 1 169 ? 4.394 -0.771 -30.080 1.00 92.94 169 PHE A O 1
ATOM 1329 N N . ASN A 1 170 ? 3.055 -2.033 -31.387 1.00 90.12 170 ASN A N 1
ATOM 1330 C CA . ASN A 1 170 ? 3.794 -3.300 -31.317 1.00 90.12 170 ASN A CA 1
ATOM 1331 C C . ASN A 1 170 ? 4.037 -3.794 -29.880 1.00 90.12 170 ASN A C 1
ATOM 1333 O O . ASN A 1 170 ? 5.181 -4.027 -29.491 1.00 90.12 170 ASN A O 1
ATOM 1337 N N . ARG A 1 171 ? 2.959 -3.926 -29.095 1.00 89.81 171 ARG A N 1
ATOM 1338 C CA . ARG A 1 171 ? 2.982 -4.361 -27.685 1.00 89.81 171 ARG A CA 1
ATOM 1339 C C . ARG A 1 171 ? 2.080 -5.565 -27.357 1.00 89.81 171 ARG A C 1
ATOM 1341 O O . ARG A 1 171 ? 1.423 -5.532 -26.315 1.00 89.81 171 ARG A O 1
ATOM 1348 N N . PRO A 1 172 ? 1.982 -6.621 -28.191 1.00 86.25 172 PRO A N 1
ATOM 1349 C CA . PRO A 1 172 ? 1.107 -7.767 -27.906 1.00 86.25 172 PRO A CA 1
ATOM 1350 C C . PRO A 1 172 ? 1.411 -8.442 -26.556 1.00 86.25 172 PRO A C 1
ATOM 1352 O O . PRO A 1 172 ? 0.509 -8.978 -25.919 1.00 86.25 172 PRO A O 1
ATOM 1355 N N . GLU A 1 173 ? 2.653 -8.353 -26.076 1.00 83.50 173 GLU A N 1
ATOM 1356 C CA . GLU A 1 173 ? 3.096 -8.870 -24.782 1.00 83.50 173 GLU A CA 1
ATOM 1357 C C . GLU A 1 173 ? 2.440 -8.176 -23.577 1.00 83.50 173 GLU A C 1
ATOM 1359 O O . GLU A 1 173 ? 2.544 -8.660 -22.453 1.00 83.50 173 GLU A O 1
ATOM 1364 N N . TRP A 1 174 ? 1.744 -7.047 -23.768 1.00 87.12 174 TRP A N 1
ATOM 1365 C CA . TRP A 1 174 ? 0.995 -6.415 -22.678 1.00 87.12 174 TRP A CA 1
ATOM 1366 C C . TRP A 1 174 ? -0.383 -7.050 -22.443 1.00 87.12 174 TRP A C 1
ATOM 1368 O O . TRP A 1 174 ? -1.030 -6.683 -21.465 1.00 87.12 174 TRP A O 1
ATOM 1378 N N . LYS A 1 175 ? -0.833 -8.008 -23.274 1.00 84.56 175 LYS A N 1
ATOM 1379 C CA . LYS A 1 175 ? -2.130 -8.702 -23.109 1.00 84.56 175 LYS A CA 1
ATOM 1380 C C . LYS A 1 175 ? -2.261 -9.393 -21.754 1.00 84.56 175 LYS A C 1
ATOM 1382 O O . LYS A 1 175 ? -3.338 -9.364 -21.165 1.00 84.56 175 LYS A O 1
ATOM 1387 N N . ASP A 1 176 ? -1.155 -9.910 -21.233 1.00 80.00 176 ASP A N 1
ATOM 1388 C CA . ASP A 1 176 ? -1.115 -10.643 -19.966 1.00 80.00 176 ASP A CA 1
ATOM 1389 C C . ASP A 1 176 ? -0.925 -9.732 -18.741 1.00 80.00 176 ASP A C 1
ATOM 1391 O O . ASP A 1 176 ? -0.779 -10.207 -17.612 1.00 80.00 176 ASP A O 1
ATOM 1395 N N . ARG A 1 177 ? -0.909 -8.404 -18.925 1.00 83.50 177 ARG A N 1
ATOM 1396 C CA . ARG A 1 177 ? -0.743 -7.467 -17.810 1.00 83.50 177 ARG A CA 1
ATOM 1397 C C . ARG A 1 177 ? -2.028 -7.338 -16.981 1.00 83.50 177 ARG A C 1
ATOM 1399 O O . ARG A 1 177 ? -3.128 -7.302 -17.535 1.00 83.50 177 ARG A O 1
ATOM 1406 N N . PRO A 1 178 ? -1.915 -7.182 -15.649 1.00 81.25 178 PRO A N 1
ATOM 1407 C CA . PRO A 1 178 ? -3.057 -7.113 -14.737 1.00 81.25 178 PRO A CA 1
ATOM 1408 C C . PRO A 1 178 ? -3.723 -5.721 -14.731 1.00 81.25 178 PRO A C 1
ATOM 1410 O O . PRO A 1 178 ? -3.747 -5.020 -13.716 1.00 81.25 178 PRO A O 1
ATOM 1413 N N . PHE A 1 179 ? -4.236 -5.277 -15.879 1.00 85.88 179 PHE A N 1
ATOM 1414 C CA . PHE A 1 179 ? -4.975 -4.016 -15.997 1.00 85.88 179 PHE A CA 1
ATOM 1415 C C . PHE A 1 179 ? -6.223 -3.996 -15.098 1.00 85.88 179 PHE A C 1
ATOM 1417 O O . PHE A 1 179 ? -6.871 -5.023 -14.881 1.00 85.88 179 PHE A O 1
ATOM 1424 N N . GLY A 1 180 ? -6.552 -2.832 -14.532 1.00 84.06 180 GLY A N 1
ATOM 1425 C CA . GLY A 1 180 ? -7.644 -2.665 -13.563 1.00 84.06 180 GLY A CA 1
ATOM 1426 C C . GLY A 1 180 ? -7.452 -3.373 -12.207 1.00 84.06 180 GLY A C 1
ATOM 1427 O O . GLY A 1 180 ? -8.374 -3.380 -11.380 1.00 84.06 180 GLY A O 1
ATOM 1428 N N . LEU A 1 181 ? -6.290 -3.998 -11.971 1.00 83.81 181 LEU A N 1
ATOM 1429 C CA . LEU A 1 181 ? -5.898 -4.557 -10.670 1.00 83.81 181 LEU A CA 1
ATOM 1430 C C . LEU A 1 181 ? -4.818 -3.714 -9.985 1.00 83.81 181 LEU A C 1
ATOM 1432 O O . LEU A 1 181 ? -4.876 -3.557 -8.767 1.00 83.81 181 LEU A O 1
ATOM 1436 N N . CYS A 1 182 ? -3.876 -3.152 -10.748 1.00 81.12 182 CYS A N 1
ATOM 1437 C CA . CYS A 1 182 ? -2.805 -2.286 -10.251 1.00 81.12 182 CYS A CA 1
ATOM 1438 C C . CYS A 1 182 ? -2.755 -0.938 -10.982 1.00 81.12 182 CYS A C 1
ATOM 1440 O O . CYS A 1 182 ? -3.358 -0.765 -12.043 1.00 81.12 182 CYS A O 1
ATOM 1442 N N . LEU A 1 183 ? -2.014 0.002 -10.402 1.00 81.06 183 LEU A N 1
ATOM 1443 C CA . LEU A 1 183 ? -1.669 1.278 -11.030 1.00 81.06 183 LEU A CA 1
ATOM 1444 C C . LEU A 1 183 ? -0.440 1.107 -11.935 1.00 81.06 183 LEU A C 1
ATOM 1446 O O . LEU A 1 183 ? 0.294 0.127 -11.788 1.00 81.06 183 LEU A O 1
ATOM 1450 N N . TYR A 1 184 ? -0.229 2.031 -12.872 1.00 84.81 184 TYR A N 1
ATOM 1451 C CA . TYR A 1 184 ? 0.873 2.008 -13.834 1.00 84.81 184 TYR A CA 1
ATOM 1452 C C . TYR A 1 184 ? 1.590 3.354 -13.941 1.00 84.81 184 TYR A C 1
ATOM 1454 O O . TYR A 1 184 ? 0.969 4.418 -13.965 1.00 84.81 184 TYR A O 1
ATOM 1462 N N . ASP A 1 185 ? 2.910 3.287 -14.082 1.00 86.19 185 ASP A N 1
ATOM 1463 C CA . ASP A 1 185 ? 3.712 4.393 -14.578 1.00 86.19 185 ASP A CA 1
ATOM 1464 C C . ASP A 1 185 ? 3.783 4.288 -16.102 1.00 86.19 185 ASP A C 1
ATOM 1466 O O . ASP A 1 185 ? 4.025 3.212 -16.660 1.00 86.19 185 ASP A O 1
ATOM 1470 N N . ILE A 1 186 ? 3.563 5.412 -16.776 1.00 90.81 186 ILE A N 1
ATOM 1471 C CA . ILE A 1 186 ? 3.444 5.500 -18.229 1.00 90.81 186 ILE A CA 1
ATOM 1472 C C . ILE A 1 186 ? 4.585 6.364 -18.741 1.00 90.81 186 ILE A C 1
ATOM 1474 O O . ILE A 1 186 ? 4.624 7.554 -18.444 1.00 90.81 186 ILE A O 1
ATOM 1478 N N . PHE A 1 187 ? 5.490 5.784 -19.527 1.00 91.50 187 PHE A N 1
ATOM 1479 C CA . PHE A 1 187 ? 6.578 6.494 -20.197 1.00 91.50 187 PHE A CA 1
ATOM 1480 C C . PHE A 1 187 ? 6.169 6.811 -21.636 1.00 91.50 187 PHE A C 1
ATOM 1482 O O . PHE A 1 187 ? 5.912 5.902 -22.435 1.00 91.50 187 PHE A O 1
ATOM 1489 N N . PHE A 1 188 ? 6.074 8.094 -21.982 1.00 94.88 188 PHE A N 1
ATOM 1490 C CA . PHE A 1 188 ? 5.421 8.516 -23.221 1.00 94.88 188 PHE A CA 1
ATOM 1491 C C . PHE A 1 188 ? 6.014 9.787 -23.825 1.00 94.88 188 PHE A C 1
ATOM 1493 O O . PHE A 1 188 ? 6.677 10.584 -23.168 1.00 94.88 188 PHE A O 1
ATOM 1500 N N . VAL A 1 189 ? 5.708 9.990 -25.102 1.00 95.31 189 VAL A N 1
ATOM 1501 C CA . VAL A 1 189 ? 5.893 11.258 -25.806 1.00 95.31 189 VAL A CA 1
ATOM 1502 C C . VAL A 1 189 ? 4.525 11.874 -26.062 1.00 95.31 189 VAL A C 1
ATOM 1504 O O . VAL A 1 189 ? 3.605 11.179 -26.498 1.00 95.31 189 VAL A O 1
ATOM 1507 N N . LEU A 1 190 ? 4.384 13.178 -25.824 1.00 96.25 190 LEU A N 1
ATOM 1508 C CA . LEU A 1 190 ? 3.152 13.892 -26.146 1.00 96.25 190 LEU A CA 1
ATOM 1509 C C . LEU A 1 190 ? 3.056 14.137 -27.658 1.00 96.25 190 LEU A C 1
ATOM 1511 O O . LEU A 1 190 ? 3.970 14.702 -28.265 1.00 96.25 190 LEU A O 1
ATOM 1515 N N . LYS A 1 191 ? 1.941 13.729 -28.267 1.00 95.50 191 LYS A N 1
ATOM 1516 C CA . LYS A 1 191 ? 1.631 13.961 -29.681 1.00 95.50 191 LYS A CA 1
ATOM 1517 C C . LYS A 1 191 ? 0.321 14.727 -29.836 1.00 95.50 191 LYS A C 1
ATOM 1519 O O . LYS A 1 191 ? -0.573 14.641 -28.994 1.00 95.50 191 LYS A O 1
ATOM 1524 N N . LYS A 1 192 ? 0.207 15.449 -30.950 1.00 94.06 192 LYS A N 1
ATOM 1525 C CA . LYS A 1 192 ? -1.058 15.984 -31.456 1.00 94.06 192 LYS A CA 1
ATOM 1526 C C . LYS A 1 192 ? -1.718 14.913 -32.321 1.00 94.06 192 LYS A C 1
ATOM 1528 O O . LYS A 1 192 ? -1.078 14.370 -33.217 1.00 94.06 192 LYS A O 1
ATOM 1533 N N . ASN A 1 193 ? -2.983 14.632 -32.050 1.00 92.62 193 ASN A N 1
ATOM 1534 C CA . ASN A 1 193 ? -3.835 13.779 -32.863 1.00 92.62 193 ASN A CA 1
ATOM 1535 C C . ASN A 1 193 ? -4.856 14.655 -33.595 1.00 92.62 193 ASN A C 1
ATOM 1537 O O . ASN A 1 193 ? -5.490 15.516 -32.984 1.00 92.62 193 ASN A O 1
ATOM 1541 N N . GLU A 1 194 ? -5.007 14.449 -34.899 1.00 92.56 194 GLU A N 1
ATOM 1542 C CA . GLU A 1 194 ? -5.969 15.168 -35.730 1.00 92.56 194 GLU A CA 1
ATOM 1543 C C . GLU A 1 194 ? -6.813 14.152 -36.496 1.00 92.56 194 GLU A C 1
ATOM 1545 O O . GLU A 1 194 ? -6.340 13.482 -37.413 1.00 92.56 194 GLU A O 1
ATOM 1550 N N . TYR A 1 195 ? -8.068 14.000 -36.076 1.00 88.50 195 TYR A N 1
ATOM 1551 C CA . TYR A 1 195 ? -8.972 12.986 -36.602 1.00 88.50 195 TYR A CA 1
ATOM 1552 C C . TYR A 1 195 ? -10.366 13.570 -36.815 1.00 88.50 195 TYR A C 1
ATOM 1554 O O . TYR A 1 195 ? -10.945 14.166 -35.908 1.00 88.50 195 TYR A O 1
ATOM 1562 N N . GLN A 1 196 ? -10.912 13.410 -38.026 1.00 88.69 196 GLN A N 1
ATOM 1563 C CA . GLN A 1 196 ? -12.233 13.936 -38.415 1.00 88.69 196 GLN A CA 1
ATOM 1564 C C . GLN A 1 196 ? -12.426 15.432 -38.083 1.00 88.69 196 GLN A C 1
ATOM 1566 O O . GLN A 1 196 ? -13.487 15.851 -37.627 1.00 88.69 196 GLN A O 1
ATOM 1571 N N . GLY A 1 197 ? -11.379 16.243 -38.271 1.00 89.19 197 GLY A N 1
ATOM 1572 C CA . GLY A 1 197 ? -11.404 17.680 -37.977 1.00 89.19 197 GLY A CA 1
ATOM 1573 C C . GLY A 1 197 ? -11.375 18.033 -36.484 1.00 89.19 197 GLY A C 1
ATOM 1574 O O . GLY A 1 197 ? -11.451 19.210 -36.139 1.00 89.19 197 GLY A O 1
ATOM 1575 N N . ARG A 1 198 ? -11.252 17.046 -35.587 1.00 90.62 198 ARG A N 1
ATOM 1576 C CA . ARG A 1 198 ? -10.996 17.265 -34.161 1.00 90.62 198 ARG A CA 1
ATOM 1577 C C . ARG A 1 198 ? -9.511 17.130 -33.876 1.00 90.62 198 ARG A C 1
ATOM 1579 O O . ARG A 1 198 ? -8.886 16.139 -34.245 1.00 90.62 198 ARG A O 1
ATOM 1586 N N . VAL A 1 199 ? -8.979 18.129 -33.184 1.00 92.75 199 VAL A N 1
ATOM 1587 C CA . VAL A 1 199 ? -7.601 18.161 -32.703 1.00 92.75 199 VAL A CA 1
ATOM 1588 C C . VAL A 1 199 ? -7.601 17.853 -31.212 1.00 92.75 199 VAL A C 1
ATOM 1590 O O . VAL A 1 199 ? -8.305 18.508 -30.445 1.00 92.75 199 VAL A O 1
ATOM 1593 N N . SER A 1 200 ? -6.801 16.879 -30.798 1.00 93.56 200 SER A N 1
ATOM 1594 C CA . SER A 1 200 ? -6.605 16.520 -29.395 1.00 93.56 200 SER A CA 1
ATOM 1595 C C . SER A 1 200 ? -5.144 16.182 -29.117 1.00 93.56 200 SER A C 1
ATOM 1597 O O . SER A 1 200 ? -4.331 16.028 -30.029 1.00 93.56 200 SER A O 1
ATOM 1599 N N . THR A 1 201 ? -4.791 16.061 -27.844 1.00 94.69 201 THR A N 1
ATOM 1600 C CA . THR A 1 201 ? -3.537 15.430 -27.431 1.00 94.69 201 THR A CA 1
ATOM 1601 C C . THR A 1 201 ? -3.695 13.910 -27.372 1.00 94.69 201 THR A C 1
ATOM 1603 O O . THR A 1 201 ? -4.792 13.395 -27.149 1.00 94.69 201 THR A O 1
ATOM 1606 N N . GLN A 1 202 ? -2.595 13.188 -27.581 1.00 95.81 202 GLN A N 1
ATOM 1607 C CA . GLN A 1 202 ? -2.503 11.740 -27.405 1.00 95.81 202 GLN A CA 1
ATOM 1608 C C . GLN A 1 202 ? -1.129 11.388 -26.824 1.00 95.81 202 GLN A C 1
ATOM 1610 O O . GLN A 1 202 ? -0.104 11.945 -27.229 1.00 95.81 202 GLN A O 1
ATOM 1615 N N . LEU A 1 203 ? -1.098 10.460 -25.872 1.00 97.00 203 LEU A N 1
ATOM 1616 C CA . LEU A 1 203 ? 0.143 9.926 -25.321 1.00 97.00 203 LEU A CA 1
ATOM 1617 C C . LEU A 1 203 ? 0.628 8.802 -26.236 1.00 97.00 203 LEU A C 1
ATOM 1619 O O . LEU A 1 203 ? 0.028 7.727 -26.274 1.00 97.00 203 LEU A O 1
ATOM 1623 N N . GLN A 1 204 ? 1.720 9.025 -26.966 1.00 96.75 204 GLN A N 1
ATOM 1624 C CA . GLN A 1 204 ? 2.400 7.940 -27.665 1.00 96.75 204 GLN A CA 1
ATOM 1625 C C . GLN A 1 204 ? 3.305 7.220 -26.664 1.00 96.75 204 GLN A C 1
ATOM 1627 O O . GLN A 1 204 ? 4.411 7.668 -26.346 1.00 96.75 204 GLN A O 1
ATOM 1632 N N . VAL A 1 205 ? 2.798 6.116 -26.132 1.00 95.12 205 VAL A N 1
ATOM 1633 C CA . VAL A 1 205 ? 3.415 5.351 -25.055 1.00 95.12 205 VAL A CA 1
ATOM 1634 C C . VAL A 1 205 ? 4.568 4.522 -25.603 1.00 95.12 205 VAL A C 1
ATOM 1636 O O . VAL A 1 205 ? 4.417 3.742 -26.545 1.00 95.12 205 VAL A O 1
ATOM 1639 N N . ARG A 1 206 ? 5.737 4.688 -24.986 1.00 90.19 206 ARG A N 1
ATOM 1640 C CA . ARG A 1 206 ? 6.939 3.900 -25.272 1.00 90.19 206 ARG A CA 1
ATOM 1641 C C . ARG A 1 206 ? 7.001 2.663 -24.388 1.00 90.19 206 ARG A C 1
ATOM 1643 O O . ARG A 1 206 ? 7.345 1.588 -24.883 1.00 90.19 206 ARG A O 1
ATOM 1650 N N . ASP A 1 207 ? 6.653 2.820 -23.114 1.00 87.69 207 ASP A N 1
ATOM 1651 C CA . ASP A 1 207 ? 6.606 1.729 -22.149 1.00 87.69 207 ASP A CA 1
ATOM 1652 C C . ASP A 1 207 ? 5.601 2.013 -21.026 1.00 87.69 207 ASP A C 1
ATOM 1654 O O . ASP A 1 207 ? 5.276 3.167 -20.738 1.00 87.69 207 ASP A O 1
ATOM 1658 N N . ILE A 1 208 ? 5.130 0.949 -20.386 1.00 86.75 208 ILE A N 1
ATOM 1659 C CA . ILE A 1 208 ? 4.397 1.010 -19.123 1.00 86.75 208 ILE A CA 1
ATOM 1660 C C . ILE A 1 208 ? 5.029 0.039 -18.142 1.00 86.75 208 ILE A C 1
ATOM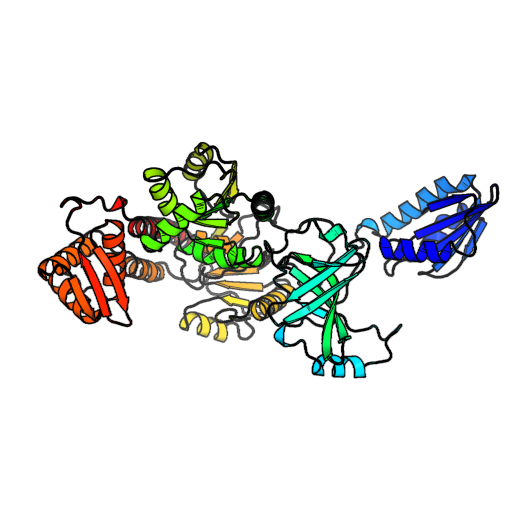 1662 O O . ILE A 1 208 ? 5.528 -1.021 -18.519 1.00 86.75 208 ILE A O 1
ATOM 1666 N N . GLN A 1 209 ? 4.913 0.335 -16.859 1.00 80.62 209 GLN A N 1
ATOM 1667 C CA . GLN A 1 209 ? 5.262 -0.589 -15.784 1.00 80.62 209 GLN A CA 1
ATOM 1668 C C . GLN A 1 209 ? 4.222 -0.465 -14.673 1.00 80.62 209 GLN A C 1
ATOM 1670 O O . GLN A 1 209 ? 3.698 0.631 -14.488 1.00 80.62 209 GLN A O 1
ATOM 1675 N N . PRO A 1 210 ? 3.881 -1.541 -13.943 1.00 77.00 210 PRO A N 1
ATOM 1676 C CA . PRO A 1 210 ? 3.113 -1.397 -12.715 1.00 77.00 210 PRO A CA 1
ATOM 1677 C C . PRO A 1 210 ? 3.780 -0.356 -11.815 1.00 77.00 210 PRO A C 1
ATOM 1679 O O . PRO A 1 210 ? 4.999 -0.390 -11.640 1.00 77.00 210 PRO A O 1
ATOM 1682 N N . SER A 1 211 ? 2.999 0.578 -11.284 1.00 72.75 211 SER A N 1
ATOM 1683 C CA . SER A 1 211 ? 3.521 1.595 -10.387 1.00 72.75 211 SER A CA 1
ATOM 1684 C C . SER A 1 211 ? 4.089 0.917 -9.158 1.00 72.75 211 SER A C 1
ATOM 1686 O O . SER A 1 211 ? 3.409 0.208 -8.416 1.00 72.75 211 SER A O 1
ATOM 1688 N N . MET A 1 212 ? 5.377 1.148 -8.980 1.00 62.12 212 MET A N 1
ATOM 1689 C CA . MET A 1 212 ? 6.133 0.814 -7.800 1.00 62.12 212 MET A CA 1
ATOM 1690 C C . MET A 1 212 ? 6.731 2.119 -7.319 1.00 62.12 212 MET A C 1
ATOM 1692 O O . MET A 1 212 ? 7.265 2.893 -8.107 1.00 62.12 212 MET A O 1
ATOM 1696 N N . LEU A 1 213 ? 6.675 2.363 -6.019 1.00 48.19 213 LEU A N 1
ATOM 1697 C CA . LEU A 1 213 ? 7.286 3.545 -5.418 1.00 48.19 213 LEU A CA 1
ATOM 1698 C C . LEU A 1 213 ? 8.822 3.597 -5.520 1.00 48.19 213 LEU A C 1
ATOM 1700 O O . LEU A 1 213 ? 9.434 4.582 -5.112 1.00 48.19 213 LEU A O 1
ATOM 1704 N N . GLU A 1 214 ? 9.456 2.598 -6.134 1.00 45.44 214 GLU A N 1
ATOM 1705 C CA . GLU A 1 214 ? 10.850 2.675 -6.561 1.00 45.44 214 GLU 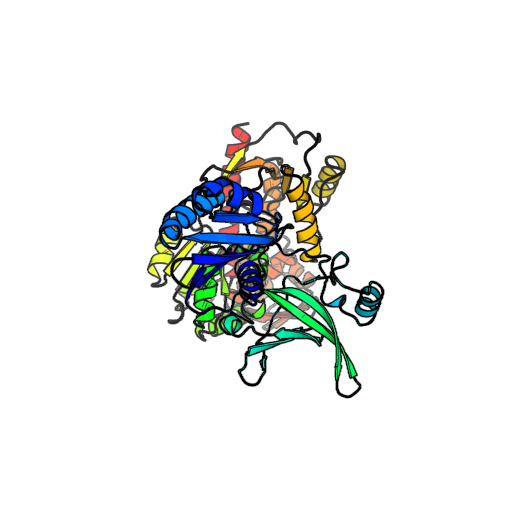A CA 1
ATOM 1706 C C . GLU A 1 214 ? 10.976 3.390 -7.913 1.00 45.44 214 GLU A C 1
ATOM 1708 O O . GLU A 1 214 ? 11.122 2.770 -8.964 1.00 45.44 214 GLU A O 1
ATOM 1713 N N . ALA A 1 215 ? 10.968 4.720 -7.896 1.00 40.75 215 ALA A N 1
ATOM 1714 C CA . ALA A 1 215 ? 11.511 5.487 -9.012 1.00 40.75 215 ALA A CA 1
ATOM 1715 C C . ALA A 1 215 ? 12.079 6.834 -8.559 1.00 40.75 215 ALA A C 1
ATOM 1717 O O . ALA A 1 215 ? 11.814 7.893 -9.136 1.00 40.75 215 ALA A O 1
ATOM 1718 N N . ALA A 1 216 ? 12.937 6.795 -7.541 1.00 35.00 216 ALA A N 1
ATOM 1719 C CA . ALA A 1 216 ? 13.906 7.858 -7.340 1.00 35.00 216 ALA A CA 1
ATOM 1720 C C . ALA A 1 216 ? 14.941 7.820 -8.484 1.00 35.00 216 ALA A C 1
ATOM 1722 O O . ALA A 1 216 ? 15.963 7.152 -8.418 1.00 35.00 216 ALA A O 1
ATOM 1723 N N . GLY A 1 217 ? 14.648 8.515 -9.587 1.00 36.47 217 GLY A N 1
ATOM 1724 C CA . GLY A 1 217 ? 15.649 9.037 -10.534 1.00 36.47 217 GLY A CA 1
ATOM 1725 C C . GLY A 1 217 ? 16.414 8.045 -11.421 1.00 36.47 217 GLY A C 1
ATOM 1726 O O . GLY A 1 217 ? 17.116 8.489 -12.324 1.00 36.47 217 GLY A O 1
ATOM 1727 N N . ARG A 1 218 ? 16.276 6.732 -11.234 1.00 36.78 218 ARG A N 1
ATOM 1728 C CA . ARG A 1 218 ? 16.802 5.717 -12.154 1.00 36.78 218 ARG A CA 1
ATOM 1729 C C . ARG A 1 218 ? 15.729 4.663 -12.360 1.00 36.78 218 ARG A C 1
ATOM 1731 O O . ARG A 1 218 ? 15.519 3.821 -11.495 1.00 36.78 218 ARG A O 1
ATOM 1738 N N . LEU A 1 219 ? 15.067 4.697 -13.515 1.00 38.56 219 LEU A N 1
ATOM 1739 C CA . LEU A 1 219 ? 14.378 3.519 -14.032 1.00 38.56 219 LEU A CA 1
ATOM 1740 C C . LEU A 1 219 ? 15.468 2.504 -14.392 1.00 38.56 219 LEU A C 1
ATOM 1742 O O . LEU A 1 219 ? 15.895 2.407 -15.539 1.00 38.56 219 LEU A O 1
ATOM 1746 N N . GLN A 1 220 ? 16.005 1.804 -13.393 1.00 39.81 220 GLN A N 1
ATOM 1747 C CA . GLN A 1 220 ? 16.664 0.543 -13.675 1.00 39.81 220 GLN A CA 1
ATOM 1748 C C . GLN A 1 220 ? 15.543 -0.373 -14.149 1.00 39.81 220 GLN A C 1
ATOM 1750 O O . GLN A 1 220 ? 14.645 -0.690 -13.371 1.00 39.81 220 GLN A O 1
ATOM 1755 N N . GLN A 1 221 ? 15.577 -0.796 -15.413 1.00 37.69 221 GLN A N 1
ATOM 1756 C CA . GLN A 1 221 ? 14.882 -2.023 -15.778 1.00 37.69 221 GLN A CA 1
ATOM 1757 C C . GLN A 1 221 ? 15.547 -3.153 -14.984 1.00 37.69 221 GLN A C 1
ATOM 1759 O O . GLN A 1 221 ? 16.474 -3.808 -15.455 1.00 37.69 221 GLN A O 1
ATOM 1764 N N . ARG A 1 222 ? 15.116 -3.352 -13.734 1.00 36.22 222 ARG A N 1
ATOM 1765 C CA . ARG A 1 222 ? 15.297 -4.625 -13.054 1.00 36.22 222 ARG A CA 1
ATOM 1766 C C . ARG A 1 222 ? 14.497 -5.608 -13.897 1.00 36.22 222 ARG A C 1
ATOM 1768 O O . ARG A 1 222 ? 13.278 -5.506 -13.997 1.00 36.22 222 ARG A O 1
ATOM 1775 N N . SER A 1 223 ? 15.184 -6.514 -14.577 1.00 36.47 223 SER A N 1
ATOM 1776 C CA . SER A 1 223 ? 14.562 -7.679 -15.195 1.00 36.47 223 SER A CA 1
ATOM 1777 C C . SER A 1 223 ? 14.024 -8.568 -14.067 1.00 36.47 223 SER A C 1
ATOM 1779 O O . SER A 1 223 ? 14.716 -9.470 -13.605 1.00 36.47 223 SER A O 1
ATOM 1781 N N . GLY A 1 224 ? 12.838 -8.232 -13.550 1.00 49.97 224 GLY A N 1
ATOM 1782 C CA . GLY A 1 224 ? 12.186 -8.897 -12.423 1.00 49.97 224 GLY A CA 1
ATOM 1783 C C . GLY A 1 224 ? 11.133 -8.018 -11.738 1.00 49.97 224 GLY A C 1
ATOM 1784 O O . GLY A 1 224 ? 11.229 -6.795 -11.729 1.00 49.97 224 GLY A O 1
ATOM 1785 N N . ASP A 1 225 ? 10.114 -8.652 -11.162 1.00 55.72 225 ASP A N 1
ATOM 1786 C CA . ASP A 1 225 ? 9.051 -7.982 -10.412 1.00 55.72 225 ASP A CA 1
ATOM 1787 C C . ASP A 1 225 ? 9.562 -7.493 -9.042 1.00 55.72 225 ASP A C 1
ATOM 1789 O O . ASP A 1 225 ? 9.723 -8.291 -8.114 1.00 55.72 225 ASP A O 1
ATOM 1793 N N . SER A 1 226 ? 9.801 -6.183 -8.909 1.00 55.38 226 SER A N 1
ATOM 1794 C CA . SER A 1 226 ? 10.295 -5.541 -7.677 1.00 55.38 226 SER A CA 1
ATOM 1795 C C . SER A 1 226 ? 9.261 -5.472 -6.548 1.00 55.38 226 SER A C 1
ATOM 1797 O O . SER A 1 226 ? 9.559 -4.963 -5.466 1.00 55.38 226 SER A O 1
ATOM 1799 N N . ARG A 1 227 ? 8.037 -5.982 -6.761 1.00 70.06 227 ARG A N 1
ATOM 1800 C CA . ARG A 1 227 ? 7.018 -6.034 -5.710 1.00 70.06 227 ARG A CA 1
ATOM 1801 C C . ARG A 1 227 ? 7.451 -6.885 -4.526 1.00 70.06 227 ARG A C 1
ATOM 1803 O O . ARG A 1 227 ? 8.108 -7.904 -4.706 1.00 70.06 227 ARG A O 1
ATOM 1810 N N . PRO A 1 228 ? 7.012 -6.534 -3.313 1.00 75.44 228 PRO A N 1
AT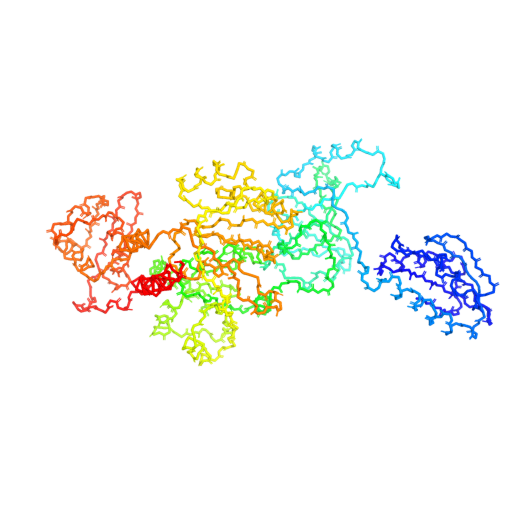OM 1811 C CA . PRO A 1 228 ? 7.190 -7.387 -2.143 1.00 75.44 228 PRO A CA 1
ATOM 1812 C C . PRO A 1 228 ? 6.572 -8.757 -2.389 1.00 75.44 228 PRO A C 1
ATOM 1814 O O . PRO A 1 228 ? 5.523 -8.838 -3.029 1.00 75.44 228 PRO A O 1
ATOM 1817 N N . GLY A 1 229 ? 7.168 -9.818 -1.837 1.00 79.69 229 GLY A N 1
ATOM 1818 C CA . GLY A 1 229 ? 6.653 -11.183 -1.998 1.00 79.69 229 GLY A CA 1
ATOM 1819 C C . GLY A 1 229 ? 5.155 -11.274 -1.711 1.00 79.69 229 GLY A C 1
ATOM 1820 O O . GLY A 1 229 ? 4.391 -11.693 -2.571 1.00 79.69 229 GLY A O 1
ATOM 1821 N N . TRP A 1 230 ? 4.710 -10.737 -0.574 1.00 85.25 230 TRP A N 1
ATOM 1822 C CA . TRP A 1 230 ? 3.296 -10.735 -0.199 1.00 85.25 230 TRP A CA 1
ATOM 1823 C C . TRP A 1 230 ? 2.390 -9.949 -1.171 1.00 85.25 230 TRP A C 1
ATOM 1825 O O . TRP A 1 230 ? 1.242 -10.335 -1.370 1.00 85.25 230 TRP A O 1
ATOM 1835 N N . VAL A 1 231 ? 2.878 -8.883 -1.823 1.00 85.50 231 VAL A N 1
ATOM 1836 C CA . VAL A 1 231 ? 2.111 -8.148 -2.853 1.00 85.50 231 VAL A CA 1
ATOM 1837 C C . VAL A 1 231 ? 1.969 -8.998 -4.111 1.00 85.50 231 VAL A C 1
ATOM 1839 O O . VAL A 1 231 ? 0.880 -9.056 -4.684 1.00 85.50 231 VAL A O 1
ATOM 1842 N N . ARG A 1 232 ? 3.049 -9.666 -4.539 1.00 84.38 232 ARG A N 1
ATOM 1843 C CA . ARG A 1 232 ? 3.027 -10.574 -5.699 1.00 84.38 232 ARG A CA 1
ATOM 1844 C C . ARG A 1 232 ? 2.048 -11.718 -5.481 1.00 84.38 232 ARG A C 1
ATOM 1846 O O . ARG A 1 232 ? 1.280 -12.049 -6.379 1.00 84.38 232 ARG A O 1
ATOM 1853 N N . GLU A 1 233 ? 2.020 -12.248 -4.266 1.00 89.94 233 GLU A N 1
ATOM 1854 C CA . GLU A 1 233 ? 1.098 -13.307 -3.881 1.00 89.94 233 GLU A CA 1
ATOM 1855 C C . GLU A 1 233 ? -0.365 -12.846 -3.869 1.00 89.94 233 GLU A C 1
ATOM 1857 O O . GLU A 1 233 ? -1.222 -13.547 -4.404 1.00 89.94 233 GLU A O 1
ATOM 1862 N N . ILE A 1 234 ? -0.663 -11.643 -3.357 1.00 92.31 234 ILE A N 1
ATOM 1863 C CA . ILE A 1 234 ? -2.013 -11.062 -3.474 1.00 92.31 234 ILE A CA 1
ATOM 1864 C C . ILE A 1 234 ? -2.400 -10.919 -4.948 1.00 92.31 234 ILE A C 1
ATOM 1866 O O . ILE A 1 234 ? -3.495 -11.307 -5.349 1.00 92.31 234 ILE A O 1
ATOM 1870 N N . LEU A 1 235 ? -1.506 -10.368 -5.769 1.00 87.75 235 LEU A N 1
ATOM 1871 C CA . LEU A 1 235 ? -1.782 -10.141 -7.181 1.00 87.75 235 LEU A CA 1
ATOM 1872 C C . LEU A 1 235 ? -2.041 -11.447 -7.943 1.00 87.75 235 LEU A C 1
ATOM 1874 O O . LEU A 1 235 ? -2.946 -11.484 -8.773 1.00 87.75 235 LEU A O 1
ATOM 1878 N N . SER A 1 236 ? -1.282 -12.503 -7.644 1.00 89.19 236 SER A N 1
ATOM 1879 C CA . SER A 1 236 ? -1.470 -13.839 -8.219 1.00 89.19 236 SER A CA 1
ATOM 1880 C C . SER A 1 236 ? -2.891 -14.367 -7.989 1.00 89.19 236 SER A C 1
ATOM 1882 O O . SER A 1 236 ? -3.526 -14.864 -8.923 1.00 89.19 236 SER A O 1
ATOM 1884 N N . GLU A 1 237 ? -3.437 -14.193 -6.782 1.00 93.25 237 GLU A N 1
ATOM 1885 C CA . GLU A 1 237 ? -4.820 -14.582 -6.479 1.00 93.25 237 GLU A CA 1
ATOM 1886 C C . GLU A 1 237 ? -5.840 -13.702 -7.211 1.00 93.25 237 GLU A C 1
ATOM 1888 O O . GLU A 1 237 ? -6.814 -14.212 -7.767 1.00 93.25 237 GLU A O 1
ATOM 1893 N N . LEU A 1 238 ? -5.608 -12.385 -7.276 1.00 91.06 238 LEU A N 1
ATOM 1894 C CA . LEU A 1 238 ? -6.512 -11.464 -7.974 1.00 91.06 238 LEU A CA 1
ATOM 1895 C C . LEU A 1 238 ? -6.583 -11.752 -9.481 1.00 91.06 238 LEU A C 1
ATOM 1897 O O . LEU A 1 238 ? -7.670 -11.677 -10.058 1.00 91.06 238 LEU A O 1
ATOM 1901 N N . ILE A 1 239 ? -5.457 -12.108 -10.112 1.00 85.88 239 ILE A N 1
ATOM 1902 C CA . ILE A 1 239 ? -5.398 -12.540 -11.520 1.00 85.88 239 ILE A CA 1
ATOM 1903 C C . ILE A 1 239 ? -6.224 -13.817 -11.723 1.00 85.88 239 ILE A C 1
ATOM 1905 O O . ILE A 1 239 ? -6.949 -13.934 -12.708 1.00 85.88 239 ILE A O 1
ATOM 1909 N N . GLN A 1 240 ? -6.191 -14.737 -10.755 1.00 88.38 240 GLN A N 1
ATOM 1910 C CA . GLN A 1 240 ? -7.010 -15.955 -10.735 1.00 88.38 240 GLN A CA 1
ATOM 1911 C C . GLN A 1 240 ? -8.469 -15.712 -10.301 1.00 88.38 240 GLN A C 1
ATOM 1913 O O . GLN A 1 240 ? -9.209 -16.665 -10.060 1.00 88.38 240 GLN A O 1
ATOM 1918 N N . ALA A 1 241 ? -8.895 -14.449 -10.212 1.00 89.75 241 ALA A N 1
ATOM 1919 C CA . ALA A 1 241 ? -10.227 -14.028 -9.794 1.00 89.75 241 ALA A CA 1
ATOM 1920 C C . ALA A 1 241 ? -10.627 -14.461 -8.366 1.00 89.75 241 ALA A C 1
ATOM 1922 O O . ALA A 1 241 ? -11.817 -14.584 -8.078 1.00 89.75 241 ALA A O 1
ATOM 1923 N N . ARG A 1 242 ? -9.661 -14.657 -7.461 1.00 93.06 242 ARG A N 1
ATOM 1924 C CA . ARG A 1 242 ? -9.901 -15.069 -6.068 1.00 93.06 242 ARG A CA 1
ATOM 1925 C C . ARG A 1 242 ? -9.796 -13.898 -5.087 1.00 93.06 242 ARG A C 1
ATOM 1927 O O . ARG A 1 242 ? -9.033 -12.957 -5.327 1.00 93.06 242 ARG A O 1
ATOM 1934 N N . PRO A 1 243 ? -10.564 -13.912 -3.983 1.00 95.94 243 PRO A N 1
ATOM 1935 C CA . PRO A 1 243 ? -10.398 -12.947 -2.906 1.00 95.94 243 PRO A CA 1
ATOM 1936 C C . PRO A 1 243 ? -9.145 -13.258 -2.077 1.00 95.94 243 PRO A C 1
ATOM 1938 O O . PRO A 1 243 ? -8.755 -14.414 -1.930 1.00 95.94 243 PRO A O 1
ATOM 1941 N N . VAL A 1 244 ? -8.565 -12.223 -1.469 1.00 97.00 244 VAL A N 1
ATOM 1942 C CA . VAL A 1 244 ? -7.487 -12.356 -0.481 1.00 97.00 244 VAL A CA 1
ATOM 1943 C C . VAL A 1 244 ? -7.865 -11.606 0.780 1.00 97.00 244 VAL A C 1
ATOM 1945 O O . VAL A 1 244 ? -8.318 -10.462 0.717 1.00 97.00 244 VAL A O 1
ATOM 1948 N N . LEU A 1 245 ? -7.661 -12.238 1.932 1.00 97.06 245 LEU A N 1
ATOM 1949 C CA . LEU A 1 245 ? -7.862 -11.606 3.228 1.00 97.06 245 LEU A CA 1
ATOM 1950 C C . LEU A 1 245 ? -6.521 -11.082 3.749 1.00 97.06 245 LEU A C 1
ATOM 1952 O O . LEU A 1 245 ? -5.567 -11.844 3.879 1.00 97.06 245 LEU A O 1
ATOM 1956 N N . VAL A 1 246 ? -6.457 -9.789 4.059 1.00 97.12 246 VAL A N 1
ATOM 1957 C CA . VAL A 1 246 ? -5.288 -9.137 4.653 1.00 97.12 246 VAL A CA 1
ATOM 1958 C C . VAL A 1 246 ? -5.606 -8.739 6.089 1.00 97.12 246 VAL A C 1
ATOM 1960 O O . VAL A 1 246 ? -6.508 -7.937 6.323 1.00 97.12 246 VAL A O 1
ATOM 1963 N N . ILE A 1 247 ? -4.877 -9.290 7.056 1.00 96.38 247 ILE A N 1
ATOM 1964 C CA . ILE A 1 247 ? -5.192 -9.181 8.484 1.00 96.38 247 ILE A CA 1
ATOM 1965 C C . ILE A 1 247 ? -4.133 -8.353 9.208 1.00 96.38 247 ILE A C 1
ATOM 1967 O O . ILE A 1 247 ? -2.938 -8.607 9.075 1.00 96.38 247 ILE A O 1
ATOM 1971 N N . TYR A 1 248 ? -4.587 -7.406 10.027 1.00 94.62 248 TYR A N 1
ATOM 1972 C CA . TYR A 1 248 ? -3.740 -6.561 10.871 1.00 94.62 248 TYR A CA 1
ATOM 1973 C C . TYR A 1 248 ? -4.034 -6.761 12.363 1.00 94.62 248 TYR A C 1
ATOM 1975 O O . TYR A 1 248 ? -5.172 -7.062 12.727 1.00 94.62 248 TYR A O 1
ATOM 1983 N N . PRO A 1 249 ? -3.074 -6.512 13.271 1.00 93.44 249 PRO A N 1
ATOM 1984 C CA . PRO A 1 249 ? -3.308 -6.680 14.705 1.00 93.44 249 PRO A CA 1
ATOM 1985 C C . PRO A 1 249 ? -4.360 -5.727 15.276 1.00 93.44 249 PRO A C 1
ATOM 1987 O O . PRO A 1 249 ? -5.086 -6.085 16.202 1.00 93.44 249 PRO A O 1
ATOM 1990 N N . THR A 1 250 ? -4.460 -4.518 14.716 1.00 93.38 250 THR A N 1
ATOM 1991 C CA . THR A 1 250 ? -5.396 -3.479 15.160 1.00 93.38 250 THR A CA 1
ATOM 1992 C C . THR A 1 250 ? -6.004 -2.724 13.990 1.00 93.38 250 THR A C 1
ATOM 1994 O O . THR A 1 250 ? -5.402 -2.600 12.921 1.00 93.38 250 THR A O 1
ATOM 1997 N N . TYR A 1 251 ? -7.165 -2.111 14.226 1.00 94.38 251 TYR A N 1
ATOM 1998 C CA . TYR A 1 251 ? -7.749 -1.151 13.293 1.00 94.38 251 TYR A CA 1
ATOM 1999 C C . TYR A 1 251 ? -6.807 0.016 12.946 1.00 94.38 251 TYR A C 1
ATOM 2001 O O . TYR A 1 251 ? -6.783 0.466 11.801 1.00 94.38 251 TYR A O 1
ATOM 2009 N N . ARG A 1 252 ? -5.995 0.501 13.897 1.00 89.81 252 ARG A N 1
ATOM 2010 C CA . ARG A 1 252 ? -5.047 1.601 13.642 1.00 89.81 252 ARG A CA 1
ATOM 2011 C C . ARG A 1 252 ? -3.930 1.173 12.690 1.00 89.81 252 ARG A C 1
ATOM 2013 O O . ARG A 1 252 ? -3.658 1.904 11.740 1.00 89.81 252 ARG A O 1
ATOM 2020 N N . ALA A 1 253 ? -3.368 -0.023 12.880 1.00 88.75 253 ALA A N 1
ATOM 2021 C CA . ALA A 1 253 ? -2.411 -0.627 11.953 1.00 88.75 253 ALA A CA 1
ATOM 2022 C C . ALA A 1 253 ? -3.012 -0.794 10.548 1.00 88.75 253 ALA A C 1
ATOM 2024 O O . ALA A 1 253 ? -2.426 -0.340 9.567 1.00 88.75 253 ALA A O 1
ATOM 2025 N N . LEU A 1 254 ? -4.229 -1.342 10.455 1.00 92.25 254 LEU A N 1
ATOM 2026 C CA . LEU A 1 254 ? -4.957 -1.478 9.190 1.00 92.25 254 LEU A CA 1
ATOM 2027 C C . LEU A 1 254 ? -5.102 -0.130 8.478 1.00 92.25 254 LEU A C 1
ATOM 2029 O O . LEU A 1 254 ? -4.747 0.012 7.308 1.00 92.25 254 LEU A O 1
ATOM 2033 N N . ARG A 1 255 ? -5.615 0.883 9.183 1.00 88.38 255 ARG A N 1
ATOM 2034 C CA . ARG A 1 255 ? -5.834 2.232 8.639 1.00 88.38 255 ARG A CA 1
ATOM 2035 C C . ARG A 1 255 ? -4.553 2.875 8.135 1.00 88.38 255 ARG A C 1
ATOM 2037 O O . ARG A 1 255 ? -4.613 3.624 7.162 1.00 88.38 255 ARG A O 1
ATOM 2044 N N . LYS A 1 256 ? -3.439 2.583 8.800 1.00 80.69 256 LYS A N 1
ATOM 2045 C CA . LYS A 1 256 ? -2.107 3.063 8.454 1.00 80.69 256 LYS A CA 1
ATOM 2046 C C . LYS A 1 256 ? -1.563 2.382 7.198 1.00 80.69 256 LYS A C 1
ATOM 2048 O O . LYS A 1 256 ? -0.980 3.048 6.355 1.00 80.69 256 LYS A O 1
ATOM 2053 N N . HIS A 1 257 ? -1.793 1.082 7.044 1.00 81.12 257 HIS A N 1
ATOM 2054 C CA . HIS A 1 257 ? -1.268 0.306 5.921 1.00 81.12 257 HIS A CA 1
ATOM 2055 C C . HIS A 1 257 ? -2.165 0.353 4.670 1.00 81.12 257 HIS A C 1
ATOM 2057 O O . HIS A 1 257 ? -1.704 0.117 3.556 1.00 81.12 257 HIS A O 1
ATOM 2063 N N . ALA A 1 258 ? -3.448 0.701 4.808 1.00 83.88 258 ALA A N 1
ATOM 2064 C CA . ALA A 1 258 ? -4.370 0.759 3.671 1.00 83.88 258 ALA A CA 1
ATOM 2065 C C . ALA A 1 258 ? -3.923 1.711 2.533 1.00 83.88 258 ALA A C 1
ATOM 2067 O O . ALA A 1 258 ? -4.018 1.302 1.377 1.00 83.88 258 ALA A O 1
ATOM 2068 N N . PRO A 1 259 ? -3.385 2.923 2.795 1.00 77.62 259 PRO A N 1
ATOM 2069 C CA . PRO A 1 259 ? -2.813 3.770 1.744 1.00 77.62 259 PRO A CA 1
ATOM 2070 C C . PRO A 1 259 ? -1.622 3.139 1.008 1.00 77.62 259 PRO A C 1
ATOM 2072 O O . PRO A 1 259 ? -1.440 3.399 -0.175 1.00 77.62 259 PRO A O 1
ATOM 2075 N N . LEU A 1 260 ? -0.826 2.290 1.673 1.00 76.00 260 LEU A N 1
ATOM 2076 C CA . LEU A 1 260 ? 0.237 1.533 1.003 1.00 76.00 260 LEU A CA 1
ATOM 2077 C C . LEU A 1 260 ? -0.350 0.509 0.037 1.00 76.00 260 LEU A C 1
ATOM 2079 O O . LEU A 1 260 ? 0.128 0.381 -1.083 1.00 76.00 260 LEU A O 1
ATOM 2083 N N . LEU A 1 261 ? -1.409 -0.194 0.434 1.00 80.88 261 LEU A N 1
ATOM 2084 C CA . LEU A 1 261 ? -2.085 -1.110 -0.481 1.00 80.88 261 LEU A CA 1
ATOM 2085 C C . LEU A 1 261 ? -2.688 -0.379 -1.683 1.00 80.88 261 LEU A C 1
ATOM 2087 O O . LEU A 1 261 ? -2.644 -0.919 -2.780 1.00 80.88 261 LEU A O 1
ATOM 2091 N N . GLN A 1 262 ? -3.179 0.851 -1.504 1.00 79.31 262 GLN A N 1
ATOM 2092 C CA . GLN A 1 262 ? -3.675 1.695 -2.602 1.00 79.31 262 GLN A CA 1
ATOM 2093 C C . GLN A 1 262 ? -2.578 2.124 -3.585 1.00 79.31 262 GLN A C 1
ATOM 2095 O O . GLN A 1 262 ? -2.889 2.452 -4.724 1.00 79.31 262 GLN A O 1
ATOM 2100 N N . ALA A 1 263 ? -1.309 2.108 -3.171 1.00 73.81 263 ALA A N 1
ATOM 2101 C CA . ALA A 1 263 ? -0.189 2.329 -4.081 1.00 73.81 263 ALA A CA 1
ATOM 2102 C C . ALA A 1 263 ? 0.079 1.122 -4.998 1.00 73.81 263 ALA A C 1
ATOM 2104 O O . ALA A 1 263 ? 0.614 1.299 -6.086 1.00 73.81 263 ALA A O 1
ATOM 2105 N N . TYR A 1 264 ? -0.307 -0.092 -4.591 1.00 76.94 264 TYR A N 1
ATOM 2106 C CA . TYR A 1 264 ? -0.111 -1.304 -5.396 1.00 76.94 264 TYR A CA 1
ATOM 2107 C C . TYR A 1 264 ? -1.372 -1.748 -6.135 1.00 76.94 264 TYR A C 1
ATOM 2109 O O . TYR A 1 264 ? -1.294 -2.253 -7.255 1.00 76.94 264 TYR A O 1
ATOM 2117 N N . PHE A 1 265 ? -2.531 -1.588 -5.503 1.00 84.56 265 PHE A N 1
ATOM 2118 C CA . PHE A 1 265 ? -3.804 -2.104 -5.976 1.00 84.56 265 PHE A CA 1
ATOM 2119 C C . PHE A 1 265 ? -4.788 -0.976 -6.215 1.00 84.56 265 PHE A C 1
ATOM 2121 O O . PHE A 1 265 ? -4.871 -0.016 -5.447 1.00 84.56 265 PHE A O 1
ATOM 2128 N N . HIS A 1 266 ? -5.595 -1.139 -7.255 1.00 84.38 266 HIS A N 1
ATOM 2129 C CA . HIS A 1 266 ? -6.640 -0.181 -7.559 1.00 84.38 266 HIS A CA 1
ATOM 2130 C C . HIS A 1 266 ? -7.624 -0.041 -6.371 1.00 84.38 266 HIS A C 1
ATOM 2132 O O . HIS A 1 266 ? -8.065 -1.064 -5.834 1.00 84.38 266 HIS A O 1
ATOM 2138 N N . PRO A 1 267 ? -8.031 1.179 -5.953 1.00 84.75 267 PRO A N 1
ATOM 2139 C CA . PRO A 1 267 ? -8.916 1.372 -4.800 1.00 84.75 267 PRO A CA 1
ATOM 2140 C C . PRO A 1 267 ? -10.241 0.602 -4.867 1.00 84.75 267 PRO A C 1
ATOM 2142 O O . PRO A 1 267 ? -10.740 0.165 -3.833 1.00 84.75 267 PRO A O 1
ATOM 2145 N N . SER A 1 268 ? -10.792 0.360 -6.065 1.00 87.00 268 SER A N 1
ATOM 2146 C CA . SER A 1 268 ? -12.013 -0.454 -6.232 1.00 87.00 268 SER A CA 1
ATOM 2147 C C . SER A 1 268 ? -11.815 -1.948 -5.948 1.00 87.00 268 SER A C 1
ATOM 2149 O O . SER A 1 268 ? -12.787 -2.700 -5.940 1.00 87.00 268 SER A O 1
ATOM 2151 N N . ARG A 1 269 ? -10.571 -2.387 -5.725 1.00 91.00 269 ARG A N 1
ATOM 2152 C CA . ARG A 1 269 ? -10.205 -3.752 -5.330 1.00 91.00 269 ARG A CA 1
ATOM 2153 C C . ARG A 1 269 ? -9.917 -3.881 -3.841 1.00 91.00 269 ARG A C 1
ATOM 2155 O O . ARG A 1 269 ? -9.685 -4.999 -3.400 1.00 91.00 269 ARG A O 1
ATOM 2162 N N . ILE A 1 270 ? -9.937 -2.794 -3.072 1.00 93.31 270 ILE A N 1
ATOM 2163 C CA . ILE A 1 270 ? -9.646 -2.808 -1.637 1.00 93.31 270 ILE A CA 1
ATOM 2164 C C . ILE A 1 270 ? -10.951 -2.642 -0.859 1.00 93.31 270 ILE A C 1
ATOM 2166 O O . ILE A 1 270 ? -11.673 -1.660 -1.020 1.00 93.31 270 ILE A O 1
ATOM 2170 N N . PHE A 1 271 ? -11.240 -3.598 0.018 1.00 95.38 271 PHE A N 1
ATOM 2171 C CA . PHE A 1 271 ? -12.471 -3.656 0.801 1.00 95.38 271 PHE A CA 1
ATOM 2172 C C . PHE A 1 271 ? -12.139 -3.694 2.284 1.00 95.38 271 PHE A C 1
ATOM 2174 O O . PHE A 1 271 ? -11.194 -4.354 2.691 1.00 95.38 271 PHE A O 1
ATOM 2181 N N . TYR A 1 272 ? -12.920 -3.001 3.104 1.00 96.62 272 TYR A N 1
ATOM 2182 C CA . TYR A 1 272 ? -12.744 -2.997 4.555 1.00 96.62 272 TYR A CA 1
ATOM 2183 C C . TYR A 1 272 ? -13.723 -3.974 5.193 1.00 96.62 272 TYR A C 1
ATOM 2185 O O . TYR A 1 272 ? -14.888 -4.017 4.798 1.00 96.62 272 TYR A O 1
ATOM 2193 N N . LEU A 1 273 ? -13.252 -4.741 6.170 1.00 96.38 273 LEU A N 1
ATOM 2194 C CA . LEU A 1 273 ? -14.040 -5.713 6.911 1.00 96.38 273 LEU A CA 1
ATOM 2195 C C . LEU A 1 273 ? -13.533 -5.766 8.363 1.00 96.38 273 LEU A C 1
ATOM 2197 O O . LEU A 1 273 ? -12.685 -6.580 8.700 1.00 96.38 273 LEU A O 1
ATOM 2201 N N . HIS A 1 274 ? -13.997 -4.850 9.217 1.00 97.50 274 HIS A N 1
ATOM 2202 C CA . HIS A 1 274 ? -13.491 -4.690 10.592 1.00 97.50 274 HIS A CA 1
ATOM 2203 C C . HIS A 1 274 ? -14.548 -4.140 11.566 1.00 97.50 274 HIS A C 1
ATOM 2205 O O . HIS A 1 274 ? -15.614 -3.679 11.153 1.00 97.50 274 HIS A O 1
ATOM 2211 N N . GLY A 1 275 ? -14.248 -4.090 12.872 1.00 96.75 275 GLY A N 1
ATOM 2212 C CA . GLY A 1 275 ? -15.235 -3.721 13.900 1.00 96.75 275 GLY A CA 1
ATOM 2213 C C . GLY A 1 275 ? -15.743 -2.273 13.847 1.00 96.75 275 GLY A C 1
ATOM 2214 O O . GLY A 1 275 ? -16.872 -2.004 14.242 1.00 96.75 275 GLY A O 1
ATOM 2215 N N . HIS A 1 276 ? -14.962 -1.346 13.278 1.00 96.31 276 HIS A N 1
ATOM 2216 C CA . HIS A 1 276 ? -15.349 0.071 13.115 1.00 96.31 276 HIS A CA 1
ATOM 2217 C C . HIS A 1 276 ? -16.392 0.350 12.023 1.00 96.31 276 HIS A C 1
ATOM 2219 O O . HIS A 1 276 ? -16.833 1.487 11.895 1.00 96.31 276 HIS A O 1
ATOM 2225 N N . GLN A 1 277 ? -16.780 -0.644 11.225 1.00 95.31 277 GLN A N 1
ATOM 2226 C CA . GLN A 1 277 ? -17.890 -0.502 10.277 1.00 95.31 277 GLN A CA 1
ATOM 2227 C C . GLN A 1 277 ? -19.220 -0.739 10.983 1.00 95.31 277 GLN A C 1
ATOM 2229 O O . GLN A 1 277 ? -19.279 -1.534 11.919 1.00 95.31 277 GLN A O 1
ATOM 2234 N N . MET A 1 278 ? -20.292 -0.094 10.527 1.00 92.12 278 MET A N 1
ATOM 2235 C CA . MET A 1 278 ? -21.637 -0.365 11.048 1.00 92.12 278 MET A CA 1
ATOM 2236 C C . MET A 1 278 ? -22.114 -1.758 10.610 1.00 92.12 278 MET A C 1
ATOM 2238 O O . MET A 1 278 ? -21.660 -2.283 9.593 1.00 92.12 278 MET A O 1
ATOM 2242 N N . VAL A 1 279 ? -23.066 -2.348 11.342 1.00 92.19 279 VAL A N 1
ATOM 2243 C CA . VAL A 1 279 ? -23.598 -3.705 11.080 1.00 92.19 279 VAL A CA 1
ATOM 2244 C C . VAL A 1 279 ? -23.948 -3.914 9.599 1.00 92.19 279 VAL A C 1
ATOM 2246 O O . VAL A 1 279 ? -23.437 -4.838 8.972 1.00 92.19 279 VAL A O 1
ATOM 2249 N N . VAL A 1 280 ? -24.718 -2.992 9.010 1.00 91.44 280 VAL A N 1
ATOM 2250 C CA . VAL A 1 280 ? -25.158 -3.050 7.602 1.00 91.44 280 VAL A CA 1
ATOM 2251 C C . VAL A 1 280 ? -23.980 -3.072 6.620 1.00 91.44 280 VAL A C 1
ATOM 2253 O O . VAL A 1 280 ? -24.005 -3.779 5.610 1.00 91.44 280 VAL A O 1
ATOM 2256 N N . GLU A 1 281 ? -22.928 -2.301 6.899 1.00 94.00 281 GLU A N 1
ATOM 2257 C CA . GLU A 1 281 ? -21.728 -2.257 6.061 1.00 94.00 281 GLU A CA 1
ATOM 2258 C C . GLU A 1 281 ? -20.959 -3.575 6.152 1.00 94.00 281 GLU A C 1
ATOM 2260 O O . GLU A 1 281 ? -20.557 -4.121 5.123 1.00 94.00 281 GLU A O 1
ATOM 2265 N N . ARG A 1 282 ? -20.816 -4.130 7.362 1.00 95.19 282 ARG A N 1
ATOM 2266 C CA . ARG A 1 282 ? -20.144 -5.418 7.579 1.00 95.19 282 ARG A CA 1
ATOM 2267 C C . ARG A 1 282 ? -20.891 -6.565 6.915 1.00 95.19 282 ARG A C 1
ATOM 2269 O O . ARG A 1 282 ? -20.262 -7.379 6.253 1.00 95.19 282 ARG A O 1
ATOM 2276 N N . GLU A 1 283 ? -22.217 -6.600 7.000 1.00 94.19 283 GLU A N 1
ATOM 2277 C CA . GLU A 1 283 ? -23.040 -7.601 6.307 1.00 94.19 283 GLU A CA 1
ATOM 2278 C C . GLU A 1 283 ? -22.926 -7.491 4.782 1.00 94.19 283 GLU A C 1
ATOM 2280 O O . GLU A 1 283 ? -22.878 -8.497 4.067 1.00 94.19 283 GLU A O 1
ATOM 2285 N N . ARG A 1 284 ? -22.863 -6.265 4.247 1.00 94.88 284 ARG A N 1
ATOM 2286 C CA . ARG A 1 284 ? -22.608 -6.038 2.819 1.00 94.88 284 ARG A CA 1
ATOM 2287 C C . ARG A 1 284 ? -21.233 -6.574 2.415 1.00 94.88 284 ARG A C 1
ATOM 2289 O O . ARG A 1 284 ? -21.132 -7.230 1.382 1.00 94.88 284 ARG A O 1
ATOM 2296 N N . MET A 1 285 ? -20.195 -6.304 3.205 1.00 94.75 285 MET A N 1
ATOM 2297 C CA . MET A 1 285 ? -18.826 -6.749 2.920 1.00 94.75 285 MET A CA 1
ATOM 2298 C C . MET A 1 285 ? -18.648 -8.256 3.117 1.00 94.75 285 MET A C 1
ATOM 2300 O O . MET A 1 285 ? -17.991 -8.889 2.297 1.00 94.75 285 MET A O 1
ATOM 2304 N N . HIS A 1 286 ? -19.308 -8.857 4.109 1.00 94.31 286 HIS A N 1
ATOM 2305 C CA . HIS A 1 286 ? -19.397 -10.307 4.265 1.00 94.31 286 HIS A CA 1
ATOM 2306 C C . HIS A 1 286 ? -20.004 -10.952 3.011 1.00 94.31 286 HIS A C 1
ATOM 2308 O O . HIS A 1 286 ? -19.376 -11.822 2.418 1.00 94.31 286 HIS A O 1
ATOM 2314 N N . ARG A 1 287 ? -21.166 -10.476 2.534 1.00 94.56 287 ARG A N 1
ATOM 2315 C CA . ARG A 1 287 ? -21.769 -10.976 1.282 1.00 94.56 287 ARG A CA 1
ATOM 2316 C C . ARG A 1 287 ? -20.843 -10.804 0.081 1.00 94.56 287 ARG A C 1
ATOM 2318 O O . ARG A 1 287 ? -20.806 -11.656 -0.801 1.00 94.56 287 ARG A O 1
ATOM 2325 N N . PHE A 1 288 ? -20.095 -9.705 0.044 1.00 93.31 288 PHE A N 1
ATOM 2326 C CA . PHE A 1 288 ? -19.137 -9.448 -1.020 1.00 93.31 288 PHE A CA 1
ATOM 2327 C C . PHE A 1 288 ? -17.967 -10.445 -0.994 1.00 93.31 288 PHE A C 1
ATOM 2329 O O . PHE A 1 288 ? -17.643 -11.012 -2.036 1.00 93.31 288 PHE A O 1
ATOM 2336 N N . LEU A 1 289 ? -17.418 -10.740 0.187 1.00 94.25 289 LEU A N 1
ATOM 2337 C CA . LEU A 1 289 ? -16.410 -11.784 0.391 1.00 94.25 289 LEU A CA 1
ATOM 2338 C C . LEU A 1 289 ? -16.949 -13.170 -0.008 1.00 94.25 289 LEU A C 1
ATOM 2340 O O . LEU A 1 289 ? -16.289 -13.892 -0.749 1.00 94.25 289 LEU A O 1
ATOM 2344 N N . GLN A 1 290 ? -18.185 -13.499 0.383 1.00 94.00 290 GLN A N 1
ATOM 2345 C CA . GLN A 1 290 ? -18.849 -14.763 0.027 1.00 94.00 290 GLN A CA 1
ATOM 2346 C C . GLN A 1 290 ? -19.097 -14.917 -1.478 1.00 94.00 290 GLN A C 1
ATOM 2348 O O . GLN A 1 290 ? -19.001 -16.014 -2.023 1.00 94.00 290 GLN A O 1
ATOM 2353 N N . SER A 1 291 ? -19.343 -13.810 -2.185 1.00 89.81 291 SER A N 1
ATOM 2354 C CA . SER A 1 291 ? -19.526 -13.825 -3.641 1.00 89.81 291 SER A CA 1
ATOM 2355 C C . SER A 1 291 ? -18.262 -14.184 -4.431 1.00 89.81 291 SER A C 1
ATOM 2357 O O . SER A 1 291 ? -18.327 -14.255 -5.656 1.00 89.81 291 SER A O 1
ATOM 2359 N N . SER A 1 292 ? -17.124 -14.402 -3.754 1.00 79.62 292 SER A N 1
ATOM 2360 C CA . SER A 1 292 ? -15.854 -14.834 -4.352 1.00 79.62 292 SER A CA 1
ATOM 2361 C C . SER A 1 292 ? -15.349 -13.902 -5.459 1.00 79.62 292 SER A C 1
ATOM 2363 O O . SER A 1 292 ? -14.650 -14.320 -6.375 1.00 79.62 292 SER A O 1
ATOM 2365 N N . ARG A 1 293 ? -15.711 -12.616 -5.389 1.00 82.50 293 ARG A N 1
ATOM 2366 C CA . ARG A 1 293 ? -15.192 -11.596 -6.302 1.00 82.50 293 ARG A CA 1
ATOM 2367 C C . ARG A 1 293 ? -13.726 -11.300 -5.969 1.00 82.50 293 ARG A C 1
ATOM 2369 O O . ARG A 1 293 ? -13.399 -11.201 -4.784 1.00 82.50 293 ARG A O 1
ATOM 2376 N N . PRO A 1 294 ? -12.863 -11.070 -6.976 1.00 87.50 294 PRO A N 1
ATOM 2377 C CA . PRO A 1 294 ? -11.481 -10.690 -6.725 1.00 87.50 294 PRO A CA 1
ATOM 2378 C C . PRO A 1 294 ? -11.422 -9.351 -5.997 1.00 87.50 294 PRO A C 1
ATOM 2380 O O . PRO A 1 294 ? -11.950 -8.335 -6.471 1.00 87.50 294 PRO A O 1
ATOM 2383 N N . GLY A 1 295 ? -10.767 -9.368 -4.843 1.00 93.19 295 GLY A N 1
ATOM 2384 C CA . GLY A 1 295 ? -10.621 -8.220 -3.966 1.00 93.19 295 GLY A CA 1
ATOM 2385 C C . GLY A 1 295 ? -9.680 -8.507 -2.804 1.00 93.19 295 GLY A C 1
ATOM 2386 O O . GLY A 1 295 ? -9.533 -9.647 -2.370 1.00 93.19 295 GLY A O 1
ATOM 2387 N N . VAL A 1 296 ? -9.060 -7.446 -2.304 1.00 96.00 296 VAL A N 1
ATOM 2388 C CA . VAL A 1 296 ? -8.204 -7.421 -1.122 1.00 96.00 296 VAL A CA 1
ATOM 2389 C C . VAL A 1 296 ? -9.058 -6.958 0.056 1.00 96.00 296 VAL A C 1
ATOM 2391 O O . VAL A 1 296 ? -9.420 -5.785 0.149 1.00 96.00 296 VAL A O 1
ATOM 2394 N N . PHE A 1 297 ? -9.420 -7.879 0.944 1.00 97.00 297 PHE A N 1
ATOM 2395 C CA . PHE A 1 297 ? -10.275 -7.618 2.100 1.00 97.00 297 PHE A CA 1
ATOM 2396 C C . PHE A 1 297 ? -9.416 -7.343 3.328 1.00 97.00 297 PHE A C 1
ATOM 2398 O O . PHE A 1 297 ? -8.741 -8.233 3.832 1.00 97.00 297 PHE A O 1
ATOM 2405 N N . LEU A 1 298 ? -9.432 -6.109 3.817 1.00 97.56 298 LEU A N 1
ATOM 2406 C CA . LEU A 1 298 ? -8.655 -5.668 4.967 1.00 97.56 298 LEU A CA 1
ATOM 2407 C C . LEU A 1 298 ? -9.449 -5.902 6.242 1.00 97.56 298 LEU A C 1
ATOM 2409 O O . LEU A 1 298 ? -10.523 -5.326 6.418 1.00 97.56 298 LEU A O 1
ATOM 2413 N N . SER A 1 299 ? -8.888 -6.691 7.146 1.00 97.75 299 SER A N 1
ATOM 2414 C CA . SER A 1 299 ? -9.505 -7.059 8.411 1.00 97.75 299 SER A CA 1
ATOM 2415 C C . SER A 1 299 ? -8.527 -6.938 9.574 1.00 97.75 299 SER A C 1
ATOM 2417 O O . SER A 1 299 ? -7.325 -6.724 9.399 1.00 97.75 299 SER A O 1
ATOM 2419 N N . THR A 1 300 ? -9.051 -7.039 10.785 1.00 97.81 300 THR A N 1
ATOM 2420 C CA . THR A 1 300 ? -8.280 -6.997 12.025 1.00 97.81 300 THR A CA 1
ATOM 2421 C C . THR A 1 300 ? -8.351 -8.348 12.728 1.00 97.81 300 THR A C 1
ATOM 2423 O O . THR A 1 300 ? -9.337 -9.071 12.601 1.00 97.81 300 THR A O 1
ATOM 2426 N N . ILE A 1 301 ? -7.333 -8.697 13.516 1.00 96.31 301 ILE A N 1
ATOM 2427 C CA . ILE A 1 301 ? -7.363 -9.882 14.385 1.00 96.31 301 ILE A CA 1
ATOM 2428 C C . ILE A 1 301 ? -8.632 -9.921 15.264 1.00 96.31 301 ILE A C 1
ATOM 2430 O O . ILE A 1 301 ? -9.316 -10.948 15.241 1.00 96.31 301 ILE A O 1
ATOM 2434 N N . PRO A 1 302 ? -8.999 -8.859 16.022 1.00 96.69 302 PRO A N 1
ATOM 2435 C CA . PRO A 1 302 ? -10.220 -8.881 16.831 1.00 96.69 302 PRO A CA 1
ATOM 2436 C C . PRO A 1 302 ? -11.486 -9.103 15.998 1.00 96.69 302 PRO A C 1
ATOM 2438 O O . PRO A 1 302 ? -12.355 -9.867 16.422 1.00 96.69 302 PRO A O 1
ATOM 2441 N N . TYR A 1 303 ? -11.587 -8.500 14.808 1.00 97.62 303 TYR A N 1
ATOM 2442 C CA . TYR A 1 303 ? -12.735 -8.737 13.939 1.00 97.62 303 TYR A CA 1
ATOM 2443 C C . TYR A 1 303 ? -12.764 -10.161 13.389 1.00 97.62 303 TYR A C 1
ATOM 2445 O O . TYR A 1 303 ? -13.829 -10.763 13.342 1.00 97.62 303 TYR A O 1
ATOM 2453 N N . MET A 1 304 ? -11.623 -10.734 13.008 1.00 96.31 304 MET A N 1
ATOM 2454 C CA . MET A 1 304 ? -11.578 -12.101 12.491 1.00 96.31 304 MET A CA 1
ATOM 2455 C C . MET A 1 304 ? -11.935 -13.143 13.546 1.00 96.31 304 MET A C 1
ATOM 2457 O O . MET A 1 304 ? -12.617 -14.111 13.221 1.00 96.31 304 MET A O 1
ATOM 2461 N N . HIS A 1 305 ? -11.560 -12.937 14.812 1.00 93.44 305 HIS A N 1
ATOM 2462 C CA . HIS A 1 305 ? -12.040 -13.789 15.904 1.00 93.44 305 HIS A CA 1
ATOM 2463 C C . HIS A 1 305 ? -13.567 -13.755 16.031 1.00 93.44 305 HIS A C 1
ATOM 2465 O O . HIS A 1 305 ? -14.188 -14.802 16.199 1.00 93.44 305 HIS A O 1
ATOM 2471 N N . TYR A 1 306 ? -14.174 -12.572 15.908 1.00 95.69 306 TYR A N 1
ATOM 2472 C CA . TYR A 1 306 ? -15.627 -12.450 15.833 1.00 95.69 306 TYR A CA 1
ATOM 2473 C C . TYR A 1 306 ? -16.178 -13.139 14.576 1.00 95.69 306 TYR A C 1
ATOM 2475 O O . TYR A 1 306 ? -17.077 -13.966 14.672 1.00 95.69 306 TYR A O 1
ATOM 2483 N N . TYR A 1 307 ? -15.615 -12.857 13.400 1.00 95.50 307 TYR A N 1
ATOM 2484 C CA . TYR A 1 307 ? -16.092 -13.386 12.125 1.00 95.50 307 TYR A CA 1
ATOM 2485 C C . TYR A 1 307 ? -16.147 -14.913 12.144 1.00 95.50 307 TYR A C 1
ATOM 2487 O O . TYR A 1 307 ? -17.187 -15.472 11.832 1.00 95.50 307 TYR A O 1
ATOM 2495 N N . MET A 1 308 ? -15.084 -15.582 12.596 1.00 93.12 308 MET A N 1
ATOM 2496 C CA . MET A 1 308 ? -15.007 -17.048 12.646 1.00 93.12 308 MET A CA 1
ATOM 2497 C C . MET A 1 308 ? -15.960 -17.691 13.668 1.00 93.12 308 MET A C 1
ATOM 2499 O O . MET A 1 308 ? -16.244 -18.879 13.564 1.00 93.12 308 MET A O 1
ATOM 2503 N N . LYS A 1 309 ? -16.472 -16.935 14.652 1.00 93.50 309 LYS A N 1
ATOM 2504 C CA . LYS A 1 309 ? -17.523 -17.405 15.577 1.00 93.50 309 LYS A CA 1
ATOM 2505 C C . LYS A 1 309 ? -18.907 -17.408 14.914 1.00 93.50 309 LYS A C 1
ATOM 2507 O O . LYS A 1 309 ? -19.781 -18.159 15.338 1.00 93.50 309 LYS A O 1
ATOM 2512 N N . HIS A 1 310 ? -19.115 -16.557 13.909 1.00 93.00 310 HIS A N 1
ATOM 2513 C CA . HIS A 1 310 ? -20.436 -16.276 13.338 1.00 93.00 310 HIS A CA 1
ATOM 2514 C C . HIS A 1 310 ? -20.586 -16.662 11.861 1.00 93.00 310 HIS A C 1
ATOM 2516 O O . HIS A 1 310 ? -21.711 -16.809 11.390 1.00 93.00 310 HIS A O 1
ATOM 2522 N N . TYR A 1 311 ? -19.484 -16.812 11.130 1.00 93.81 311 TYR A N 1
ATOM 2523 C CA . TYR A 1 311 ? -19.457 -17.008 9.687 1.00 93.81 311 TYR A CA 1
ATOM 2524 C C . TYR A 1 311 ? -18.349 -17.979 9.285 1.00 93.81 311 TYR A C 1
ATOM 2526 O O . TYR A 1 311 ? -17.275 -18.015 9.888 1.00 93.81 311 TYR A O 1
ATOM 2534 N N . GLU A 1 312 ? -18.586 -18.700 8.196 1.00 93.38 312 GLU A N 1
ATOM 2535 C CA . GLU A 1 312 ? -17.568 -19.504 7.526 1.00 93.38 312 GLU A CA 1
ATOM 2536 C C . GLU A 1 312 ? -16.804 -18.661 6.497 1.00 93.38 312 GLU A C 1
ATOM 2538 O O . GLU A 1 312 ? -17.345 -17.721 5.906 1.00 93.38 312 GLU A O 1
ATOM 2543 N N . LEU A 1 313 ? -15.532 -18.990 6.273 1.00 93.94 313 LEU A N 1
ATOM 2544 C CA . LEU A 1 313 ? -14.751 -18.399 5.187 1.00 93.94 313 LEU A CA 1
ATOM 2545 C C . LEU A 1 313 ? -15.230 -18.962 3.839 1.00 93.94 313 LEU A C 1
ATOM 2547 O O . LEU A 1 313 ? -15.598 -20.134 3.770 1.00 93.94 313 LEU A O 1
ATOM 2551 N N . PRO A 1 314 ? -15.241 -18.159 2.759 1.00 93.62 314 PRO A N 1
ATOM 2552 C CA . PRO A 1 314 ? -15.706 -18.648 1.469 1.00 93.62 314 PRO A CA 1
ATOM 2553 C C . PRO A 1 314 ? -14.740 -19.702 0.906 1.00 93.62 314 PRO A C 1
ATOM 2555 O O . PRO A 1 314 ? -13.528 -19.510 1.001 1.00 93.62 314 PRO A O 1
ATOM 2558 N N . PRO A 1 315 ? -15.234 -20.750 0.222 1.00 91.44 315 PRO A N 1
ATOM 2559 C CA . PRO A 1 315 ? -14.381 -21.799 -0.345 1.00 91.44 315 PRO A CA 1
ATOM 2560 C C . PRO A 1 315 ? -13.321 -21.296 -1.335 1.00 91.44 315 PRO A C 1
ATOM 2562 O O . PRO A 1 315 ? -12.282 -21.921 -1.493 1.00 91.44 315 PRO A O 1
ATOM 2565 N N . ALA A 1 316 ? -13.575 -20.167 -2.008 1.00 92.62 316 ALA A N 1
ATOM 2566 C CA . ALA A 1 316 ? -12.639 -19.564 -2.956 1.00 92.62 316 ALA A CA 1
ATOM 2567 C C . ALA A 1 316 ? -11.485 -18.789 -2.291 1.00 92.62 316 ALA A C 1
ATOM 2569 O O . ALA A 1 316 ? -10.571 -18.349 -2.991 1.00 92.62 316 ALA A O 1
ATOM 2570 N N . LEU A 1 317 ? -11.528 -18.568 -0.970 1.00 95.62 317 LEU A N 1
ATOM 2571 C CA . LEU A 1 317 ? -10.427 -17.949 -0.236 1.00 95.62 317 LEU A CA 1
ATOM 2572 C C . LEU A 1 317 ? -9.335 -18.993 -0.022 1.00 95.62 317 LEU A C 1
ATOM 2574 O O . LEU A 1 317 ? -9.446 -19.853 0.843 1.00 95.62 317 LEU A O 1
ATOM 2578 N N . HIS A 1 318 ? -8.269 -18.897 -0.807 1.00 95.25 318 HIS A N 1
ATOM 2579 C CA . HIS A 1 318 ? -7.124 -19.796 -0.678 1.00 95.25 318 HIS A CA 1
ATOM 2580 C C . HIS A 1 318 ? -5.993 -19.199 0.153 1.00 95.25 318 HIS A C 1
ATOM 2582 O O . HIS A 1 318 ? -5.184 -19.948 0.692 1.00 95.25 318 HIS A O 1
ATOM 2588 N N . LYS A 1 319 ? -5.921 -17.867 0.259 1.00 96.38 319 LYS A N 1
ATOM 2589 C CA . LYS A 1 319 ? -4.753 -17.167 0.795 1.00 96.38 319 LYS A CA 1
ATOM 2590 C C . LYS A 1 319 ? -5.129 -16.099 1.811 1.00 96.38 319 LYS A C 1
ATOM 2592 O O . LYS A 1 319 ? -6.023 -15.280 1.584 1.00 96.38 319 LYS A O 1
ATOM 2597 N N . ILE A 1 320 ? -4.397 -16.094 2.919 1.00 97.38 320 ILE A N 1
ATOM 2598 C CA . ILE A 1 320 ? -4.464 -15.078 3.967 1.00 97.38 320 ILE A CA 1
ATOM 2599 C C . ILE A 1 320 ? -3.085 -14.442 4.087 1.00 97.38 320 ILE A C 1
ATOM 2601 O O . ILE A 1 320 ? -2.093 -15.135 4.286 1.00 97.38 320 ILE A O 1
ATOM 2605 N N . VAL A 1 321 ? -3.028 -13.117 4.007 1.00 96.50 321 VAL A N 1
ATOM 2606 C CA . VAL A 1 321 ? -1.822 -12.339 4.295 1.00 96.50 321 VAL A CA 1
ATOM 2607 C C . VAL A 1 321 ? -1.998 -11.690 5.658 1.00 96.50 321 VAL A C 1
ATOM 2609 O O . VAL A 1 321 ? -2.893 -10.871 5.840 1.00 96.50 321 VAL A O 1
ATOM 2612 N N . ALA A 1 322 ? -1.179 -12.041 6.638 1.00 94.69 322 ALA A N 1
ATOM 2613 C CA . ALA A 1 322 ? -1.322 -11.531 7.993 1.00 94.69 322 ALA A CA 1
ATOM 2614 C C . ALA A 1 322 ? -0.056 -10.808 8.448 1.00 94.69 322 ALA A C 1
ATOM 2616 O O . ALA A 1 322 ? 1.042 -11.356 8.401 1.00 94.69 322 ALA A O 1
ATOM 2617 N N . PHE A 1 323 ? -0.231 -9.578 8.918 1.00 91.25 323 PHE A N 1
ATOM 2618 C CA . PHE A 1 323 ? 0.853 -8.750 9.423 1.00 91.25 323 PHE A CA 1
ATOM 2619 C C . PHE A 1 323 ? 0.987 -8.910 10.935 1.00 91.25 323 PHE A C 1
ATOM 2621 O O . PHE A 1 323 ? 0.016 -8.759 11.680 1.00 91.25 323 PHE A O 1
ATOM 2628 N N . TRP A 1 324 ? 2.216 -9.162 11.376 1.00 90.31 324 TRP A N 1
ATOM 2629 C CA . TRP A 1 324 ? 2.675 -9.052 12.759 1.00 90.31 324 TRP A CA 1
ATOM 2630 C C . TRP A 1 324 ? 1.884 -9.924 13.741 1.00 90.31 324 TRP A C 1
ATOM 2632 O O . TRP A 1 324 ? 1.532 -9.497 14.850 1.00 90.31 324 TRP A O 1
ATOM 2642 N N . LEU A 1 325 ? 1.576 -11.156 13.320 1.00 89.44 325 LEU A N 1
ATOM 2643 C CA . LEU A 1 325 ? 0.926 -12.140 14.176 1.00 89.44 325 LEU A CA 1
ATOM 2644 C C . LEU A 1 325 ? 1.854 -12.564 15.318 1.00 89.44 325 LEU A C 1
ATOM 2646 O O . LEU A 1 325 ? 3.066 -12.681 15.171 1.00 89.44 325 LEU A O 1
ATOM 2650 N N . THR A 1 326 ? 1.251 -12.864 16.465 1.00 90.00 326 THR A N 1
ATOM 2651 C CA . THR A 1 326 ? 1.932 -13.619 17.526 1.00 90.00 326 THR A CA 1
ATOM 2652 C C . THR A 1 326 ? 2.038 -15.092 17.132 1.00 90.00 326 THR A C 1
ATOM 2654 O O . THR A 1 326 ? 1.235 -15.561 16.330 1.00 90.00 326 THR A O 1
ATOM 2657 N N . GLU A 1 327 ? 2.923 -15.865 17.768 1.00 90.06 327 GLU A N 1
ATOM 2658 C CA . GLU A 1 327 ? 3.016 -17.323 17.555 1.00 90.06 327 GLU A CA 1
ATOM 2659 C C . GLU A 1 327 ? 1.661 -18.036 17.708 1.00 90.06 327 GLU A C 1
ATOM 2661 O O . GLU A 1 327 ? 1.288 -18.890 16.902 1.00 90.06 327 GLU A O 1
ATOM 2666 N N . LYS A 1 328 ? 0.866 -17.629 18.710 1.00 90.19 328 LYS A N 1
ATOM 2667 C CA . LYS A 1 328 ? -0.504 -18.132 18.902 1.00 90.19 328 LYS A CA 1
ATOM 2668 C C . LYS A 1 328 ? -1.416 -17.773 17.729 1.00 90.19 328 LYS A C 1
ATOM 2670 O O . LYS A 1 328 ? -2.239 -18.593 17.333 1.00 90.19 328 LYS A O 1
ATOM 2675 N N . GLY A 1 329 ? -1.270 -16.561 17.193 1.00 90.44 329 GLY A N 1
ATOM 2676 C CA . GLY A 1 329 ? -1.974 -16.107 15.998 1.00 90.44 329 GLY A CA 1
ATOM 2677 C C . GLY A 1 329 ? -1.619 -16.956 14.781 1.00 90.44 329 GLY A C 1
ATOM 2678 O O . GLY A 1 329 ? -2.525 -17.484 14.146 1.00 90.44 329 GLY A O 1
ATOM 2679 N N . ILE A 1 330 ? -0.328 -17.163 14.508 1.00 92.56 330 ILE A N 1
ATOM 2680 C CA . ILE A 1 330 ? 0.147 -18.007 13.398 1.00 92.56 330 ILE A CA 1
ATOM 2681 C C . ILE A 1 330 ? -0.490 -19.395 13.495 1.00 92.56 330 ILE A C 1
ATOM 2683 O O . ILE A 1 330 ? -1.169 -19.834 12.572 1.00 92.56 330 ILE A O 1
ATOM 2687 N N . ALA A 1 331 ? -0.379 -20.044 14.659 1.00 92.75 331 ALA A N 1
ATOM 2688 C CA . ALA A 1 331 ? -0.961 -21.364 14.874 1.00 92.75 331 ALA A CA 1
ATOM 2689 C C . ALA A 1 331 ? -2.488 -21.393 14.674 1.00 92.75 331 ALA A C 1
ATOM 2691 O O . ALA A 1 331 ? -3.027 -22.410 14.242 1.00 92.75 331 ALA A O 1
ATOM 2692 N N . ALA A 1 332 ? -3.204 -20.317 15.010 1.00 91.62 332 ALA A N 1
ATOM 2693 C CA . ALA A 1 332 ? -4.645 -20.222 14.792 1.00 91.62 332 ALA A CA 1
ATOM 2694 C C . ALA A 1 332 ? -4.992 -20.108 13.298 1.00 91.62 332 ALA A C 1
ATOM 2696 O O . ALA A 1 332 ? -5.807 -20.890 12.812 1.00 91.62 332 ALA A O 1
ATOM 2697 N N . TYR A 1 333 ? -4.348 -19.195 12.566 1.00 92.94 333 TYR A N 1
ATOM 2698 C CA . TYR A 1 333 ? -4.647 -18.955 11.150 1.00 92.94 333 TYR A CA 1
ATOM 2699 C C . TYR A 1 333 ? -4.187 -20.096 10.235 1.00 92.94 333 TYR A C 1
ATOM 2701 O O . TYR A 1 333 ? -4.895 -20.426 9.287 1.00 92.94 333 TYR A O 1
ATOM 2709 N N . SER A 1 334 ? -3.083 -20.780 10.552 1.00 92.44 334 SER A N 1
ATOM 2710 C CA . SER A 1 334 ? -2.617 -21.941 9.775 1.00 92.44 334 SER A CA 1
ATOM 2711 C C . SER A 1 334 ? -3.588 -23.130 9.792 1.00 92.44 334 SER A C 1
ATOM 2713 O O . SER A 1 334 ? -3.466 -24.032 8.969 1.00 92.44 334 SER A O 1
ATOM 2715 N N . ARG A 1 335 ? -4.559 -23.163 10.717 1.00 92.19 335 ARG A N 1
ATOM 2716 C CA . ARG A 1 335 ? -5.577 -24.229 10.795 1.00 92.19 335 ARG A CA 1
ATOM 2717 C C . ARG A 1 335 ? -6.816 -23.959 9.939 1.00 92.19 335 ARG A C 1
ATOM 2719 O O . ARG A 1 335 ? -7.690 -24.816 9.880 1.00 92.19 335 ARG A O 1
ATOM 2726 N N . LEU A 1 336 ? -6.903 -22.805 9.274 1.00 90.19 336 LEU A N 1
ATOM 2727 C CA . LEU A 1 336 ? -8.087 -22.391 8.509 1.00 90.19 336 LEU A CA 1
ATOM 2728 C C . LEU A 1 336 ? -8.162 -22.991 7.096 1.00 90.19 336 LEU A C 1
ATOM 2730 O O . LEU A 1 336 ? -9.015 -22.587 6.312 1.00 90.19 336 LEU A O 1
ATOM 2734 N N . GLY A 1 337 ? -7.263 -23.915 6.741 1.00 89.75 337 GLY A N 1
ATOM 2735 C CA . GLY A 1 337 ? -7.228 -24.536 5.410 1.00 89.75 337 GLY A CA 1
ATOM 2736 C C . GLY A 1 337 ? -6.826 -23.585 4.275 1.00 89.75 337 GLY A C 1
ATOM 2737 O O . GLY A 1 337 ? -6.907 -23.966 3.113 1.00 89.75 337 GLY A O 1
ATOM 2738 N N . CYS A 1 338 ? -6.387 -22.369 4.609 1.00 93.56 338 CYS A N 1
ATOM 2739 C CA . CYS A 1 338 ? -5.830 -21.386 3.685 1.00 93.56 338 CYS A CA 1
ATOM 2740 C C . CYS A 1 338 ? -4.301 -21.376 3.797 1.00 93.56 338 CYS A C 1
ATOM 2742 O O . CYS A 1 338 ? -3.749 -21.587 4.879 1.00 93.56 338 CYS A O 1
ATOM 2744 N N . GLU A 1 339 ? -3.615 -21.049 2.708 1.00 96.62 339 GLU A N 1
ATOM 2745 C CA . GLU A 1 339 ? -2.203 -20.687 2.744 1.00 96.62 339 GLU A CA 1
ATOM 2746 C C . GLU A 1 339 ? -2.031 -19.374 3.524 1.00 96.62 339 GLU A C 1
ATOM 2748 O O . GLU A 1 339 ? -2.638 -18.351 3.192 1.00 96.62 339 GLU A O 1
ATOM 2753 N N . LEU A 1 340 ? -1.214 -19.405 4.580 1.00 96.56 340 LEU A N 1
ATOM 2754 C CA . LEU A 1 340 ? -0.914 -18.241 5.409 1.00 96.56 340 LEU A CA 1
ATOM 2755 C C . LEU A 1 340 ? 0.436 -17.643 5.009 1.00 96.56 340 LEU A C 1
ATOM 2757 O O . LEU A 1 340 ? 1.483 -18.235 5.261 1.00 96.56 340 LEU A O 1
ATOM 2761 N N . ILE A 1 341 ? 0.404 -16.426 4.473 1.00 94.94 341 ILE A N 1
ATOM 2762 C CA . ILE A 1 341 ? 1.582 -15.576 4.312 1.00 94.94 341 ILE A CA 1
ATOM 2763 C C . ILE A 1 341 ? 1.651 -14.666 5.525 1.00 94.94 341 ILE A C 1
ATOM 2765 O O . ILE A 1 341 ? 0.866 -13.729 5.673 1.00 94.94 341 ILE A O 1
ATOM 2769 N N . HIS A 1 342 ? 2.591 -14.954 6.408 1.00 90.56 342 HIS A N 1
ATOM 2770 C CA . HIS A 1 342 ? 2.832 -14.169 7.606 1.00 90.56 342 HIS A CA 1
ATOM 2771 C C . HIS A 1 342 ? 3.990 -13.197 7.370 1.00 90.56 342 HIS A C 1
ATOM 2773 O O . HIS A 1 342 ? 5.035 -13.594 6.858 1.00 90.56 342 HIS A O 1
ATOM 2779 N N . ILE A 1 343 ? 3.802 -11.937 7.762 1.00 88.69 343 ILE A N 1
ATOM 2780 C CA . ILE A 1 343 ? 4.850 -10.915 7.789 1.00 88.69 343 ILE A CA 1
ATOM 2781 C C . ILE A 1 343 ? 5.230 -10.681 9.251 1.00 88.69 343 ILE A C 1
ATOM 2783 O O . ILE A 1 343 ? 4.388 -10.256 10.048 1.00 88.69 343 ILE A O 1
ATOM 2787 N N . ASP A 1 344 ? 6.485 -10.958 9.599 1.00 85.69 344 ASP A N 1
ATOM 2788 C CA . ASP A 1 344 ? 7.009 -10.759 10.949 1.00 85.69 344 ASP A CA 1
ATOM 2789 C C . ASP A 1 344 ? 6.986 -9.290 11.363 1.00 85.69 344 ASP A C 1
ATOM 2791 O O . ASP A 1 344 ? 7.114 -8.379 10.544 1.00 85.69 344 ASP A O 1
ATOM 2795 N N . LEU A 1 345 ? 6.812 -9.057 12.666 1.00 83.81 345 LEU A N 1
ATOM 2796 C CA . LEU A 1 345 ? 7.092 -7.742 13.224 1.00 83.81 345 LEU A CA 1
ATOM 2797 C C . LEU A 1 345 ? 8.601 -7.500 13.083 1.00 83.81 345 LEU A C 1
ATOM 2799 O O . LEU A 1 345 ? 9.364 -8.326 13.587 1.00 83.81 345 LEU A O 1
ATOM 2803 N N . PRO A 1 346 ? 9.035 -6.412 12.429 1.00 79.50 346 PRO A N 1
ATOM 2804 C CA . PRO A 1 346 ? 10.454 -6.137 12.275 1.00 79.50 346 PRO A CA 1
ATOM 2805 C C . PRO A 1 346 ? 11.135 -6.010 13.638 1.00 79.50 346 PRO A C 1
ATOM 2807 O O . PRO A 1 346 ? 10.551 -5.445 14.567 1.00 79.50 346 PRO A O 1
ATOM 2810 N N . ASP A 1 347 ? 12.353 -6.535 13.762 1.00 81.38 347 ASP A N 1
ATOM 2811 C CA . ASP A 1 347 ? 13.097 -6.468 15.019 1.00 81.38 347 ASP A CA 1
ATOM 2812 C C . ASP A 1 347 ? 13.549 -5.026 15.281 1.00 81.38 347 ASP A C 1
ATOM 2814 O O . ASP A 1 347 ? 14.197 -4.412 14.435 1.00 81.38 347 ASP A O 1
ATOM 2818 N N . TYR A 1 348 ? 13.198 -4.472 16.441 1.00 84.12 348 TYR A N 1
ATOM 2819 C CA . TYR A 1 348 ? 13.498 -3.089 16.812 1.00 84.12 348 TYR A CA 1
ATOM 2820 C C . TYR A 1 348 ? 14.128 -3.005 18.184 1.00 84.12 348 TYR A C 1
ATOM 2822 O O . TYR A 1 348 ? 13.775 -3.731 19.115 1.00 84.12 348 TYR A O 1
ATOM 2830 N N . ARG A 1 349 ? 15.018 -2.027 18.345 1.00 88.06 349 ARG A N 1
ATOM 2831 C CA . ARG A 1 349 ? 15.638 -1.734 19.630 1.00 88.06 349 ARG A CA 1
ATOM 2832 C C . ARG A 1 349 ? 15.314 -0.320 20.070 1.00 88.06 349 ARG A C 1
ATOM 2834 O O . ARG A 1 349 ? 15.843 0.649 19.533 1.00 88.06 349 ARG A O 1
ATOM 2841 N N . LEU A 1 350 ? 14.487 -0.225 21.106 1.00 90.81 350 LEU A N 1
ATOM 2842 C CA . LEU A 1 350 ? 14.245 1.032 21.802 1.00 90.81 350 LEU A CA 1
ATOM 2843 C C . LEU A 1 350 ? 15.463 1.408 22.643 1.00 90.81 350 LEU A C 1
ATOM 2845 O O . LEU A 1 350 ? 16.032 0.566 23.349 1.00 90.81 350 LEU A O 1
ATOM 2849 N N . PHE A 1 351 ? 15.830 2.679 22.588 1.00 90.75 351 PHE A N 1
ATOM 2850 C CA . PHE A 1 351 ? 16.785 3.282 23.504 1.00 90.75 351 PHE A CA 1
ATOM 2851 C C . PHE A 1 351 ? 16.387 4.730 23.800 1.00 90.75 351 PHE A C 1
ATOM 2853 O O . PHE A 1 351 ? 15.689 5.383 23.024 1.00 90.75 351 PHE A O 1
ATOM 2860 N N . SER A 1 352 ? 16.851 5.238 24.931 1.00 87.12 352 SER A N 1
ATOM 2861 C CA . SER A 1 352 ? 16.802 6.655 25.279 1.00 87.12 352 SER A CA 1
ATOM 2862 C C . SER A 1 352 ? 18.225 7.197 25.286 1.00 87.12 352 SER A C 1
ATOM 2864 O O . SER A 1 352 ? 19.155 6.526 25.728 1.00 87.12 352 SER A O 1
ATOM 2866 N N . ALA A 1 353 ? 18.398 8.410 24.771 1.00 77.56 353 ALA A N 1
ATOM 2867 C CA . ALA A 1 353 ? 19.650 9.155 24.838 1.00 77.56 353 ALA A CA 1
ATOM 2868 C C . ALA A 1 353 ? 19.371 10.563 25.376 1.00 77.56 353 ALA A C 1
ATOM 2870 O O . ALA A 1 353 ? 18.229 11.031 25.348 1.00 77.56 353 ALA A O 1
ATOM 2871 N N . SER A 1 354 ? 20.406 11.238 25.879 1.00 69.88 354 SER A N 1
ATOM 2872 C CA . SER A 1 354 ? 20.280 12.585 26.436 1.00 69.88 354 SER A CA 1
ATOM 2873 C C . SER A 1 354 ? 19.961 13.602 25.336 1.00 69.88 354 SER A C 1
ATOM 2875 O O . SER A 1 354 ? 20.855 14.113 24.663 1.00 69.88 354 SER A O 1
ATOM 2877 N N . GLY A 1 355 ? 18.675 13.912 25.182 1.00 77.94 355 GLY A N 1
ATOM 2878 C CA . GLY A 1 355 ? 18.188 14.966 24.301 1.00 77.94 355 GLY A CA 1
ATOM 2879 C C . GLY A 1 355 ? 18.153 14.606 22.815 1.00 77.94 355 GLY A C 1
ATOM 2880 O O . GLY A 1 355 ? 18.402 13.481 22.384 1.00 77.94 355 GLY A O 1
ATOM 2881 N N . TRP A 1 356 ? 17.783 15.607 22.025 1.00 85.31 356 TRP A N 1
ATOM 2882 C CA . TRP A 1 356 ? 17.648 15.508 20.577 1.00 85.31 356 TRP A CA 1
ATOM 2883 C C . TRP A 1 356 ? 19.024 15.523 19.891 1.00 85.31 356 TRP A C 1
ATOM 2885 O O . TRP A 1 356 ? 19.895 16.279 20.336 1.00 85.31 356 TRP A O 1
ATOM 2895 N N . PRO A 1 357 ? 19.219 14.796 18.774 1.00 81.44 357 PRO A N 1
ATOM 2896 C CA . PRO A 1 357 ? 20.464 14.842 18.006 1.00 81.44 357 PRO A CA 1
ATOM 2897 C C . PRO A 1 357 ? 20.876 16.264 17.605 1.00 81.44 357 PRO A C 1
ATOM 2899 O O . PRO A 1 357 ? 20.033 17.169 17.510 1.00 81.44 357 PRO A O 1
ATOM 2902 N N . ALA A 1 358 ? 22.182 16.461 17.397 1.00 75.50 358 ALA A N 1
ATOM 2903 C CA . ALA A 1 358 ? 22.732 17.717 16.898 1.00 75.50 358 ALA A CA 1
ATOM 2904 C C . ALA A 1 358 ? 22.183 18.034 15.496 1.00 75.50 358 ALA A C 1
ATOM 2906 O O . ALA A 1 358 ? 21.837 17.136 14.733 1.00 75.50 358 ALA A O 1
ATOM 2907 N N . VAL A 1 359 ? 22.081 19.325 15.182 1.00 68.50 359 VAL A N 1
ATOM 2908 C CA . VAL A 1 359 ? 21.498 19.833 13.925 1.00 68.50 359 VAL A CA 1
ATOM 2909 C C . VAL A 1 359 ? 22.485 19.698 12.756 1.00 68.50 359 VAL A C 1
ATOM 2911 O O . VAL A 1 359 ? 22.109 19.804 11.589 1.00 68.50 359 VAL A O 1
ATOM 2914 N N . ASP A 1 360 ? 23.757 19.460 13.064 1.00 61.00 360 ASP A N 1
ATOM 2915 C CA . ASP A 1 360 ? 24.858 19.703 12.149 1.00 61.00 360 ASP A CA 1
ATOM 2916 C C . ASP A 1 360 ? 24.915 18.622 11.047 1.00 61.00 360 ASP A C 1
ATOM 2918 O O . ASP A 1 360 ? 25.427 17.523 11.239 1.00 61.00 360 ASP A O 1
ATOM 2922 N N . GLN A 1 361 ? 24.413 19.005 9.864 1.00 58.53 361 GLN A N 1
ATOM 2923 C CA . GLN A 1 361 ? 24.617 18.425 8.521 1.00 58.53 361 GLN A CA 1
ATOM 2924 C C . GLN A 1 361 ? 23.724 17.272 8.041 1.00 58.53 361 GLN A C 1
ATOM 2926 O O . GLN A 1 361 ? 23.849 16.895 6.876 1.00 58.53 361 GLN A O 1
ATOM 2931 N N . GLN A 1 362 ? 22.789 16.756 8.840 1.00 70.38 362 GLN A N 1
ATOM 2932 C CA . GLN A 1 362 ? 21.875 15.713 8.359 1.00 70.38 362 GLN A CA 1
ATOM 2933 C C . GLN A 1 362 ? 20.503 16.281 7.957 1.00 70.38 362 GLN A C 1
ATOM 2935 O O . GLN A 1 362 ? 19.898 17.028 8.731 1.00 70.38 362 GLN A O 1
ATOM 2940 N N . PRO A 1 363 ? 19.972 15.949 6.764 1.00 83.81 363 PRO A N 1
ATOM 2941 C CA . PRO A 1 363 ? 18.585 16.243 6.424 1.00 83.81 363 PRO A CA 1
ATOM 2942 C C . PRO A 1 363 ? 17.661 15.601 7.466 1.00 83.81 363 PRO A C 1
ATOM 2944 O O . PRO A 1 363 ? 17.919 14.500 7.958 1.00 83.81 363 PRO A O 1
ATOM 2947 N N . ALA A 1 364 ? 16.561 16.276 7.788 1.00 87.69 364 ALA A N 1
ATOM 2948 C CA . ALA A 1 364 ? 15.538 15.743 8.680 1.00 87.69 364 ALA A CA 1
ATOM 2949 C C . ALA A 1 364 ? 14.222 15.563 7.920 1.00 87.69 364 ALA A C 1
ATOM 2951 O O . ALA A 1 364 ? 13.831 16.439 7.151 1.00 87.69 364 ALA A O 1
ATOM 2952 N N . LEU A 1 365 ? 13.529 14.450 8.144 1.00 88.19 365 LEU A N 1
ATOM 2953 C CA . LEU A 1 365 ? 12.168 14.219 7.664 1.00 88.19 365 LEU A CA 1
ATOM 2954 C C . LEU A 1 365 ? 11.229 14.188 8.865 1.00 88.19 365 LEU A C 1
ATOM 2956 O O . LEU A 1 365 ? 11.391 13.358 9.755 1.00 88.19 365 LEU A O 1
ATOM 2960 N N . LEU A 1 366 ? 10.245 15.083 8.884 1.00 89.06 366 LEU A N 1
ATOM 2961 C CA . LEU A 1 366 ? 9.303 15.238 9.986 1.00 89.06 366 LEU A CA 1
ATOM 2962 C C . LEU A 1 366 ? 7.904 14.756 9.598 1.00 89.06 366 LEU A C 1
ATOM 2964 O O . LEU A 1 366 ? 7.268 15.303 8.691 1.00 89.06 366 LEU A O 1
ATOM 2968 N N . TYR A 1 367 ? 7.385 13.802 10.368 1.00 87.69 367 TYR A N 1
ATOM 2969 C CA . TYR A 1 367 ? 5.977 13.424 10.375 1.00 87.69 367 TYR A CA 1
ATOM 2970 C C . TYR A 1 367 ? 5.460 13.340 11.815 1.00 87.69 367 TYR A C 1
ATOM 2972 O O . TYR A 1 367 ? 5.561 12.306 12.470 1.00 87.69 367 TYR A O 1
ATOM 2980 N N . ALA A 1 368 ? 4.876 14.432 12.296 1.00 88.25 368 ALA A N 1
ATOM 2981 C CA . ALA A 1 368 ? 4.209 14.496 13.592 1.00 88.25 368 ALA A CA 1
ATOM 2982 C C . ALA A 1 368 ? 2.872 15.219 13.438 1.00 88.25 368 ALA A C 1
ATOM 2984 O O . ALA A 1 368 ? 2.785 16.193 12.691 1.00 88.25 368 ALA A O 1
ATOM 2985 N N . ASN A 1 369 ? 1.827 14.756 14.123 1.00 86.19 369 ASN A N 1
ATOM 2986 C CA . ASN A 1 369 ? 0.506 15.385 14.056 1.00 86.19 369 ASN A CA 1
ATOM 2987 C C . ASN A 1 369 ? 0.292 16.482 15.110 1.00 86.19 369 ASN A C 1
ATOM 2989 O O . ASN A 1 369 ? -0.633 17.283 14.963 1.00 86.19 369 ASN A O 1
ATOM 2993 N N . LEU A 1 370 ? 1.102 16.532 16.174 1.00 87.50 370 LEU A N 1
ATOM 2994 C CA . LEU A 1 370 ? 0.957 17.535 17.228 1.00 87.50 370 LEU A CA 1
ATOM 2995 C C . LEU A 1 370 ? 1.561 18.883 16.792 1.00 87.50 370 LEU A C 1
ATOM 2997 O O . LEU A 1 370 ? 2.762 18.951 16.529 1.00 87.50 370 LEU A O 1
ATOM 3001 N N . PRO A 1 371 ? 0.784 19.990 16.767 1.00 89.00 371 PRO A N 1
ATOM 3002 C CA . PRO A 1 371 ? 1.303 21.300 16.361 1.00 89.00 371 PRO A CA 1
ATOM 3003 C C . PRO A 1 371 ? 2.490 21.785 17.201 1.00 89.00 371 PRO A C 1
ATOM 3005 O O . PRO A 1 371 ? 3.383 22.444 16.676 1.00 89.00 371 PRO A O 1
ATOM 3008 N N . ALA A 1 372 ? 2.510 21.446 18.495 1.00 89.69 372 ALA A N 1
ATOM 3009 C CA . ALA A 1 372 ? 3.621 21.769 19.386 1.00 89.69 372 ALA A CA 1
ATOM 3010 C C . ALA A 1 372 ? 4.911 21.051 18.956 1.00 89.69 372 ALA A C 1
ATOM 3012 O O . ALA A 1 372 ? 5.948 21.698 18.819 1.00 89.69 372 ALA A O 1
ATOM 3013 N N . THR A 1 373 ? 4.820 19.752 18.662 1.00 89.56 373 THR A N 1
ATOM 3014 C CA . THR A 1 373 ? 5.931 18.930 18.169 1.00 89.56 373 THR A CA 1
ATOM 3015 C C . THR A 1 373 ? 6.427 19.423 16.817 1.00 89.56 373 THR A C 1
ATOM 3017 O O . THR A 1 373 ? 7.632 19.575 16.631 1.00 89.56 373 THR A O 1
ATOM 3020 N N . ILE A 1 374 ? 5.514 19.763 15.896 1.00 89.75 374 ILE A N 1
ATOM 3021 C CA . ILE A 1 374 ? 5.876 20.336 14.593 1.00 89.75 374 ILE A CA 1
ATOM 3022 C C . ILE A 1 374 ? 6.684 21.622 14.777 1.00 89.75 374 ILE A C 1
ATOM 3024 O O . ILE A 1 374 ? 7.780 21.732 14.235 1.00 89.75 374 ILE A O 1
ATOM 3028 N N . ARG A 1 375 ? 6.169 22.568 15.572 1.00 90.00 375 ARG A N 1
ATOM 3029 C CA . ARG A 1 375 ? 6.828 23.857 15.814 1.00 90.00 375 ARG A CA 1
ATOM 3030 C C . ARG A 1 375 ? 8.206 23.675 16.447 1.00 90.00 375 ARG A C 1
ATOM 3032 O O . ARG A 1 375 ? 9.173 24.243 15.957 1.00 90.00 375 ARG A O 1
ATOM 3039 N N . TYR A 1 376 ? 8.302 22.838 17.479 1.00 89.81 376 TYR A N 1
ATOM 3040 C CA . TYR A 1 376 ? 9.574 22.530 18.131 1.00 89.81 376 TYR A CA 1
ATOM 3041 C C . TYR A 1 376 ? 10.596 21.948 17.143 1.00 89.81 376 TYR A C 1
ATOM 3043 O O . TYR A 1 376 ? 11.748 22.377 17.104 1.00 89.81 376 TYR A O 1
ATOM 3051 N N . CYS A 1 377 ? 10.170 20.992 16.311 1.00 89.19 377 CYS A N 1
ATOM 3052 C CA . CYS A 1 377 ? 11.040 20.375 15.316 1.00 89.19 377 CYS A CA 1
ATOM 3053 C C . CYS A 1 377 ? 11.455 21.359 14.220 1.00 89.19 377 CYS A C 1
ATOM 3055 O O . CYS A 1 377 ? 12.588 21.285 13.770 1.00 89.19 377 CYS A O 1
ATOM 3057 N N . GLN A 1 378 ? 10.587 22.280 13.801 1.00 87.62 378 GLN A N 1
ATOM 3058 C CA . GLN A 1 378 ? 10.932 23.307 12.813 1.00 87.62 378 GLN A CA 1
ATOM 3059 C C . GLN A 1 378 ? 11.930 24.330 13.366 1.00 87.62 378 GLN A C 1
ATOM 3061 O O . GLN A 1 378 ? 12.865 24.700 12.661 1.00 87.62 378 GLN A O 1
ATOM 3066 N N . ASP A 1 379 ? 11.776 24.738 14.629 1.00 89.12 379 ASP A N 1
ATOM 3067 C CA . ASP A 1 379 ? 12.720 25.642 15.298 1.00 89.12 379 ASP A CA 1
ATOM 3068 C C . ASP A 1 379 ? 14.101 24.979 15.457 1.00 89.12 379 ASP A C 1
ATOM 3070 O O . ASP A 1 379 ? 15.138 25.627 15.310 1.00 89.12 379 ASP A O 1
ATOM 3074 N N . ARG A 1 380 ? 14.122 23.667 15.731 1.00 87.31 380 ARG A N 1
ATOM 3075 C CA . ARG A 1 380 ? 15.356 22.894 15.917 1.00 87.31 380 ARG A CA 1
ATOM 3076 C C . ARG A 1 380 ? 16.006 22.433 14.609 1.00 87.31 380 ARG A C 1
ATOM 3078 O O . ARG A 1 380 ? 17.229 22.421 14.521 1.00 87.31 380 ARG A O 1
ATOM 3085 N N . TYR A 1 381 ? 15.213 22.053 13.613 1.00 87.56 381 TYR A N 1
ATOM 3086 C CA . TYR A 1 381 ? 15.645 21.560 12.304 1.00 87.56 381 TYR A CA 1
ATOM 3087 C C . TYR A 1 381 ? 15.049 22.456 11.202 1.00 87.56 381 TYR A C 1
ATOM 3089 O O . TYR A 1 381 ? 14.090 22.063 10.535 1.00 87.56 381 TYR A O 1
ATOM 3097 N N . PRO A 1 382 ? 15.613 23.656 10.957 1.00 84.25 382 PRO A N 1
ATOM 3098 C CA . PRO A 1 382 ? 15.026 24.640 10.039 1.00 84.25 382 PRO A CA 1
ATOM 3099 C C . PRO A 1 382 ? 14.937 24.162 8.584 1.00 84.25 382 PRO A C 1
ATOM 3101 O O . PRO A 1 382 ? 14.141 24.676 7.805 1.00 84.25 382 PRO A O 1
ATOM 3104 N N . GLN A 1 383 ? 15.771 23.185 8.216 1.00 84.94 383 GLN A N 1
ATOM 3105 C CA . GLN A 1 383 ? 15.821 22.568 6.887 1.00 84.94 383 GLN A CA 1
ATOM 3106 C C . GLN A 1 383 ? 15.056 21.234 6.827 1.00 84.94 383 GLN A C 1
ATOM 3108 O O . GLN A 1 383 ? 15.216 20.475 5.872 1.00 84.94 383 GLN A O 1
ATOM 3113 N N . ALA A 1 384 ? 14.255 20.906 7.849 1.00 86.62 384 ALA A N 1
ATOM 3114 C CA . ALA A 1 384 ? 13.489 19.669 7.862 1.00 86.62 384 ALA A CA 1
ATOM 3115 C C . ALA A 1 384 ? 12.437 19.647 6.749 1.00 86.62 384 ALA A C 1
ATOM 3117 O O . ALA A 1 384 ? 11.641 20.572 6.574 1.00 86.62 384 ALA A O 1
ATOM 3118 N N . TYR A 1 385 ? 12.375 18.525 6.045 1.00 87.56 385 TYR A N 1
ATOM 3119 C CA . TYR A 1 385 ? 11.285 18.190 5.154 1.00 87.56 385 TYR A CA 1
ATOM 3120 C C . TYR A 1 385 ? 10.046 17.855 5.988 1.00 87.56 385 TYR A C 1
ATOM 3122 O O . TYR A 1 385 ? 9.992 16.825 6.656 1.00 87.56 385 TYR A O 1
ATOM 3130 N N . VAL A 1 386 ? 9.038 18.725 5.969 1.00 88.56 386 VAL A N 1
ATOM 3131 C CA . VAL A 1 386 ? 7.790 18.512 6.714 1.00 88.56 386 VAL A CA 1
ATOM 3132 C C . VAL A 1 386 ? 6.794 17.772 5.830 1.00 88.56 386 VAL A C 1
ATOM 3134 O O . VAL A 1 386 ? 6.250 18.333 4.882 1.00 88.56 386 VAL A O 1
ATOM 3137 N N . GLU A 1 387 ? 6.560 16.496 6.131 1.00 85.62 387 GLU A N 1
ATOM 3138 C CA . GLU A 1 387 ? 5.672 15.647 5.332 1.00 85.62 387 GLU A CA 1
ATOM 3139 C C . GLU A 1 387 ? 4.199 15.770 5.757 1.00 85.62 387 GLU A C 1
ATOM 3141 O O . GLU A 1 387 ? 3.282 15.587 4.948 1.00 85.62 387 GLU A O 1
ATOM 3146 N N . VAL A 1 388 ? 3.951 16.076 7.034 1.00 83.81 388 VAL A N 1
ATOM 3147 C CA . VAL A 1 388 ? 2.589 16.168 7.570 1.00 83.81 388 VAL A CA 1
ATOM 3148 C C . VAL A 1 388 ? 1.760 17.204 6.799 1.00 83.81 388 VAL A C 1
ATOM 3150 O O . VAL A 1 388 ? 2.203 18.313 6.514 1.00 83.81 388 VAL A O 1
ATOM 3153 N N . GLY A 1 389 ? 0.529 16.830 6.442 1.00 78.88 389 GLY A N 1
ATOM 3154 C CA . GLY A 1 389 ? -0.404 17.697 5.715 1.00 78.88 389 GLY A CA 1
ATOM 3155 C C . GLY A 1 389 ? -0.292 17.657 4.186 1.00 78.88 389 GLY A C 1
ATOM 3156 O O . GLY A 1 389 ? -1.229 18.103 3.520 1.00 78.88 389 GLY A O 1
ATOM 3157 N N . ILE A 1 390 ? 0.760 17.062 3.609 1.00 80.38 390 ILE A N 1
ATOM 3158 C CA . ILE A 1 390 ? 0.859 16.865 2.154 1.00 80.38 390 ILE A CA 1
ATOM 3159 C C . ILE A 1 390 ? -0.172 15.824 1.720 1.00 80.38 390 ILE A C 1
ATOM 3161 O O . ILE A 1 390 ? -0.075 14.655 2.095 1.00 80.38 390 ILE A O 1
ATOM 3165 N N . ARG A 1 391 ? -1.182 16.237 0.948 1.00 71.38 391 ARG A N 1
ATOM 3166 C CA . ARG A 1 391 ? -2.279 15.355 0.504 1.00 71.38 391 ARG A CA 1
ATOM 3167 C C . ARG A 1 391 ? -1.974 14.622 -0.796 1.00 71.38 391 ARG A C 1
ATOM 3169 O O . ARG A 1 391 ? -2.425 13.495 -0.967 1.00 71.38 391 ARG A O 1
ATOM 3176 N N . ASP A 1 392 ? -1.235 15.270 -1.685 1.00 67.88 392 ASP A N 1
ATOM 3177 C CA . ASP A 1 392 ? -0.894 14.747 -3.000 1.00 67.88 392 ASP A CA 1
ATOM 3178 C C . ASP A 1 392 ? 0.221 13.693 -2.887 1.00 67.88 392 ASP A C 1
ATOM 3180 O O . ASP A 1 392 ? 1.245 13.902 -2.230 1.00 67.88 392 ASP A O 1
ATOM 3184 N N . ALA A 1 393 ? -0.004 12.522 -3.485 1.00 63.53 393 ALA A N 1
ATOM 3185 C CA . ALA A 1 393 ? 0.926 11.401 -3.395 1.00 63.53 393 ALA A CA 1
ATOM 3186 C C . ALA A 1 393 ? 2.242 11.663 -4.149 1.00 63.53 393 ALA A C 1
ATOM 3188 O O . ALA A 1 393 ? 3.289 11.165 -3.724 1.00 63.53 393 ALA A O 1
ATOM 3189 N N . VAL A 1 394 ? 2.205 12.456 -5.224 1.00 62.00 394 VAL A N 1
ATOM 3190 C CA . VAL A 1 394 ? 3.383 12.841 -6.012 1.00 62.00 394 VAL A CA 1
ATOM 3191 C C . VAL A 1 394 ? 4.236 13.813 -5.209 1.00 62.00 394 VAL A C 1
ATOM 3193 O O . VAL A 1 394 ? 5.418 13.552 -5.000 1.00 62.00 394 VAL A O 1
ATOM 3196 N N . ASP A 1 395 ? 3.633 14.869 -4.661 1.00 69.75 395 ASP A N 1
ATOM 3197 C CA . ASP A 1 395 ? 4.346 15.867 -3.854 1.00 69.75 395 ASP A CA 1
ATOM 3198 C C . ASP A 1 395 ? 5.017 15.210 -2.637 1.00 69.75 395 ASP A C 1
ATOM 3200 O O . ASP A 1 395 ? 6.177 15.482 -2.314 1.00 69.75 395 ASP A O 1
ATOM 3204 N N . ARG A 1 396 ? 4.312 14.266 -1.998 1.00 73.25 396 ARG A N 1
ATOM 3205 C CA . ARG A 1 396 ? 4.851 13.480 -0.885 1.00 73.25 396 ARG A CA 1
ATOM 3206 C C . ARG A 1 396 ? 6.032 12.616 -1.330 1.00 73.25 396 ARG A C 1
ATOM 3208 O O . ARG A 1 396 ? 7.042 12.561 -0.634 1.00 73.25 396 ARG A O 1
ATOM 3215 N N . SER A 1 397 ? 5.925 11.960 -2.485 1.00 67.19 397 SER A N 1
ATOM 3216 C CA . SER A 1 397 ? 6.996 11.127 -3.048 1.00 67.19 397 SER A CA 1
ATOM 3217 C C . SER A 1 397 ? 8.229 11.950 -3.426 1.00 67.19 397 SER A C 1
ATOM 3219 O O . SER A 1 397 ? 9.349 11.524 -3.152 1.00 67.19 397 SER A O 1
ATOM 3221 N N . LEU A 1 398 ? 8.044 13.153 -3.974 1.00 71.19 398 LEU A N 1
ATOM 3222 C CA . LEU A 1 398 ? 9.126 14.085 -4.297 1.00 71.19 398 LEU A CA 1
ATOM 3223 C C . LEU A 1 398 ? 9.850 14.586 -3.045 1.00 71.19 398 LEU A C 1
ATOM 3225 O O . LEU A 1 398 ? 11.080 14.581 -3.013 1.00 71.19 398 LEU A O 1
ATOM 3229 N N . LEU A 1 399 ? 9.112 14.989 -2.005 1.00 78.75 399 LEU A N 1
ATOM 3230 C CA . LEU A 1 399 ? 9.697 15.408 -0.728 1.00 78.75 399 LEU A CA 1
ATOM 3231 C C . LEU A 1 399 ? 10.549 14.288 -0.122 1.00 78.75 399 LEU A C 1
ATOM 3233 O O . LEU A 1 399 ? 11.697 14.495 0.264 1.00 78.75 399 LEU A O 1
ATOM 3237 N N . ARG A 1 400 ? 10.000 13.077 -0.116 1.00 76.81 400 ARG A N 1
ATOM 3238 C CA . ARG A 1 400 ? 10.679 11.868 0.343 1.00 76.81 400 ARG A CA 1
ATOM 3239 C C . ARG A 1 400 ? 11.921 11.527 -0.478 1.00 76.81 400 ARG A C 1
ATOM 3241 O O . ARG A 1 400 ? 12.931 11.128 0.090 1.00 76.81 400 ARG A O 1
ATOM 3248 N N . LYS A 1 401 ? 11.865 11.703 -1.800 1.00 72.50 401 LYS A N 1
ATOM 3249 C CA . LYS A 1 401 ? 13.017 11.519 -2.687 1.00 72.50 401 LYS A CA 1
ATOM 3250 C C . LYS A 1 401 ? 14.141 12.493 -2.339 1.00 72.50 401 LYS A C 1
ATOM 3252 O O . LYS A 1 401 ? 15.275 12.065 -2.219 1.00 72.50 401 LYS A O 1
ATOM 3257 N N . ARG A 1 402 ? 13.831 13.774 -2.109 1.00 76.62 402 ARG A N 1
ATOM 3258 C CA . ARG A 1 402 ? 14.838 14.773 -1.703 1.00 76.62 402 ARG A CA 1
ATOM 3259 C C . ARG A 1 402 ? 15.524 14.410 -0.387 1.00 76.62 402 ARG A C 1
ATOM 3261 O O . ARG A 1 402 ? 16.724 14.611 -0.258 1.00 76.62 402 ARG A O 1
ATOM 3268 N N . PHE A 1 403 ? 14.767 13.873 0.569 1.00 78.69 403 PHE A N 1
ATOM 3269 C CA . PHE A 1 403 ? 15.331 13.349 1.811 1.00 78.69 403 PHE A CA 1
ATOM 3270 C C . PHE A 1 403 ? 16.255 12.147 1.556 1.00 78.69 403 PHE A C 1
ATOM 3272 O O . PHE A 1 403 ? 17.351 12.100 2.099 1.00 78.69 403 PHE A O 1
ATOM 3279 N N . HIS A 1 404 ? 15.850 11.215 0.689 1.00 71.12 404 HIS A N 1
ATOM 3280 C CA . HIS A 1 404 ? 16.649 10.036 0.341 1.00 71.12 404 HIS A CA 1
ATOM 3281 C C . HIS A 1 404 ? 17.927 10.366 -0.444 1.00 71.12 404 HIS A C 1
ATOM 3283 O O . HIS A 1 404 ? 18.985 9.826 -0.140 1.00 71.12 404 HIS A O 1
ATOM 3289 N N . ASP A 1 405 ? 17.853 11.275 -1.421 1.00 71.81 405 ASP A N 1
ATOM 3290 C CA . ASP A 1 405 ? 18.991 11.678 -2.262 1.00 71.81 405 ASP A CA 1
ATOM 3291 C C . ASP A 1 405 ? 20.135 12.306 -1.436 1.00 71.81 405 ASP A C 1
ATOM 3293 O O . ASP A 1 405 ? 21.267 12.401 -1.909 1.00 71.81 405 ASP A O 1
ATOM 3297 N N . ALA A 1 406 ? 19.862 12.707 -0.192 1.00 71.75 406 ALA A N 1
ATOM 3298 C CA . ALA A 1 406 ? 20.857 13.204 0.750 1.00 71.75 406 ALA A CA 1
ATOM 3299 C C . ALA A 1 406 ? 21.616 12.092 1.520 1.00 71.75 406 ALA A C 1
ATOM 3301 O O . ALA A 1 406 ? 22.564 12.390 2.244 1.00 71.75 406 ALA A O 1
ATOM 3302 N N . GLY A 1 407 ? 21.269 10.814 1.319 1.00 65.81 407 GLY A N 1
ATOM 3303 C CA . GLY A 1 407 ? 22.055 9.641 1.724 1.00 65.81 407 GLY A CA 1
ATOM 3304 C C . GLY A 1 407 ? 21.847 9.169 3.166 1.00 65.81 407 GLY A C 1
ATOM 3305 O O . GLY A 1 407 ? 21.500 8.012 3.375 1.00 65.81 407 GLY A O 1
ATOM 3306 N N . SER A 1 408 ? 22.030 10.043 4.155 1.00 71.88 408 SER A N 1
ATOM 3307 C CA . SER A 1 408 ? 21.776 9.759 5.578 1.00 71.88 408 SER A CA 1
ATOM 3308 C C . SER A 1 408 ? 20.957 10.882 6.201 1.00 71.88 408 SER A C 1
ATOM 3310 O O . SER A 1 408 ? 20.918 11.984 5.660 1.00 71.88 408 SER A O 1
ATOM 3312 N N . GLY A 1 409 ? 20.258 10.623 7.307 1.00 80.62 409 GLY A N 1
ATOM 3313 C CA . GLY A 1 409 ? 19.348 11.619 7.869 1.00 80.62 409 GLY A CA 1
ATOM 3314 C C . GLY A 1 409 ? 18.757 11.276 9.229 1.00 80.62 409 GLY A C 1
ATOM 3315 O O . GLY A 1 409 ? 19.011 10.217 9.803 1.00 80.62 409 GLY A O 1
ATOM 3316 N N . VAL A 1 410 ? 17.894 12.168 9.707 1.00 85.19 410 VAL A N 1
ATOM 3317 C CA . VAL A 1 410 ? 17.085 11.973 10.913 1.00 85.19 410 VAL A CA 1
ATOM 3318 C C . VAL A 1 410 ? 15.615 11.867 10.518 1.00 85.19 410 VAL A C 1
ATOM 3320 O O . VAL A 1 410 ? 15.050 12.798 9.944 1.00 85.19 410 VAL A O 1
ATOM 3323 N N . PHE A 1 411 ? 14.969 10.751 10.842 1.00 87.00 411 PHE A N 1
ATOM 3324 C CA . PHE A 1 411 ? 13.528 10.601 10.669 1.00 87.00 411 PHE A CA 1
ATOM 3325 C C . PHE A 1 411 ? 12.813 10.818 12.000 1.00 87.00 411 PHE A C 1
ATOM 3327 O O . PHE A 1 411 ? 13.006 10.068 12.951 1.00 87.00 411 PHE A O 1
ATOM 3334 N N . ILE A 1 412 ? 11.979 11.852 12.065 1.00 88.88 412 ILE A N 1
ATOM 3335 C CA . ILE A 1 412 ? 11.235 12.249 13.258 1.00 88.88 412 ILE A CA 1
ATOM 3336 C C . ILE A 1 412 ? 9.774 11.860 13.059 1.00 88.88 412 ILE A C 1
ATOM 3338 O O . ILE A 1 412 ? 9.104 12.387 12.165 1.00 88.88 412 ILE A O 1
ATOM 3342 N N . SER A 1 413 ? 9.265 10.959 13.899 1.00 87.62 413 SER A N 1
ATOM 3343 C CA . SER A 1 413 ? 7.903 10.443 13.789 1.00 87.62 413 SER A CA 1
ATOM 3344 C C . SER A 1 413 ? 7.131 10.458 15.108 1.00 87.62 413 SER A C 1
ATOM 3346 O O . SER A 1 413 ? 7.698 10.314 16.185 1.00 87.62 413 SER A O 1
ATOM 3348 N N . ASP A 1 414 ? 5.809 10.557 15.012 1.00 85.81 414 ASP A N 1
ATOM 3349 C CA . ASP A 1 414 ? 4.848 10.254 16.082 1.00 85.81 414 ASP A CA 1
ATOM 3350 C C . ASP A 1 414 ? 4.308 8.806 16.011 1.00 85.81 414 ASP A C 1
ATOM 3352 O O . ASP A 1 414 ? 3.320 8.451 16.660 1.00 85.81 414 ASP A O 1
ATOM 3356 N N . GLY A 1 415 ? 4.888 7.965 15.146 1.00 80.38 415 GLY A N 1
ATOM 3357 C CA . GLY A 1 415 ? 4.379 6.621 14.867 1.00 80.38 415 GLY A CA 1
ATOM 3358 C C . GLY A 1 415 ? 3.188 6.582 13.906 1.00 80.38 415 GLY A C 1
ATOM 3359 O O . GLY A 1 415 ? 2.724 5.501 13.549 1.00 80.38 415 GLY A O 1
ATOM 3360 N N . MET A 1 416 ? 2.684 7.716 13.415 1.00 75.19 416 MET A N 1
ATOM 3361 C CA . MET A 1 416 ? 1.539 7.755 12.491 1.00 75.19 416 MET A CA 1
ATOM 3362 C C . MET A 1 416 ? 1.921 7.796 11.017 1.00 75.19 416 MET A C 1
ATOM 3364 O O . MET A 1 416 ? 1.041 7.779 10.155 1.00 75.19 416 MET A O 1
ATOM 3368 N N . HIS A 1 417 ? 3.213 7.817 10.712 1.00 74.06 417 HIS A N 1
ATOM 3369 C CA . HIS A 1 417 ? 3.708 7.910 9.343 1.00 74.06 417 HIS A CA 1
ATOM 3370 C C . HIS A 1 417 ? 3.465 6.634 8.538 1.00 74.06 417 HIS A C 1
ATOM 3372 O O . HIS A 1 417 ? 3.982 5.578 8.887 1.00 74.06 417 HIS A O 1
ATOM 3378 N N . ALA A 1 418 ? 2.681 6.731 7.464 1.00 59.50 418 ALA A N 1
ATOM 3379 C CA . ALA A 1 418 ? 2.458 5.656 6.503 1.00 59.50 418 ALA A CA 1
ATOM 3380 C C . ALA A 1 418 ? 3.158 5.996 5.179 1.00 59.50 418 ALA A C 1
ATOM 3382 O O . ALA A 1 418 ? 2.639 6.779 4.370 1.00 59.50 418 ALA A O 1
ATOM 3383 N N . ALA A 1 419 ? 4.340 5.433 4.937 1.00 56.47 419 ALA A N 1
ATOM 3384 C CA . ALA A 1 419 ? 4.986 5.513 3.635 1.00 56.47 419 ALA A CA 1
ATOM 3385 C C . ALA A 1 419 ? 4.943 4.183 2.909 1.00 56.47 419 ALA A C 1
ATOM 3387 O O . ALA A 1 419 ? 5.330 3.166 3.469 1.00 56.47 419 ALA A O 1
ATOM 3388 N N . PRO A 1 420 ? 4.551 4.210 1.629 1.00 43.91 420 PRO A N 1
ATOM 3389 C CA . PRO A 1 420 ? 4.773 3.079 0.760 1.00 43.91 420 PRO A CA 1
ATOM 3390 C C . PRO A 1 420 ? 6.163 3.045 0.115 1.00 43.91 420 PRO A C 1
ATOM 3392 O O . PRO A 1 420 ? 6.514 2.071 -0.548 1.00 43.91 420 PRO A O 1
ATOM 3395 N N . ASN A 1 421 ? 6.983 4.064 0.387 1.00 50.00 421 ASN A N 1
ATOM 3396 C CA . ASN A 1 421 ? 8.408 4.007 0.118 1.00 50.00 421 ASN A CA 1
ATOM 3397 C C . ASN A 1 421 ? 9.087 3.156 1.192 1.00 50.00 421 ASN A C 1
ATOM 3399 O O . ASN A 1 421 ? 9.268 3.586 2.328 1.00 50.00 421 ASN A O 1
ATOM 3403 N N . ARG A 1 422 ? 9.434 1.948 0.775 1.00 52.31 422 ARG A N 1
ATOM 3404 C CA . ARG A 1 422 ? 10.391 1.055 1.410 1.00 52.31 422 ARG A CA 1
ATOM 3405 C C . ARG A 1 422 ? 11.754 1.712 1.328 1.00 52.31 422 ARG A C 1
ATOM 3407 O O . ARG A 1 422 ? 12.261 1.925 0.229 1.00 52.31 422 ARG A O 1
ATOM 3414 N N . TRP A 1 423 ? 12.274 2.153 2.459 1.00 52.38 423 TRP A N 1
ATOM 3415 C CA . TRP A 1 423 ? 13.589 2.753 2.491 1.00 52.38 423 TRP A CA 1
ATOM 3416 C C . TRP A 1 423 ? 14.499 1.892 3.351 1.00 52.38 423 TRP A C 1
ATOM 3418 O O . TRP A 1 423 ? 14.253 1.727 4.545 1.00 52.38 423 TRP A O 1
ATOM 3428 N N . SER A 1 424 ? 15.610 1.451 2.771 1.00 47.38 424 SER A N 1
ATOM 3429 C CA . SER A 1 424 ? 16.829 1.198 3.528 1.00 47.38 424 SER A CA 1
ATOM 3430 C C . SER A 1 424 ? 17.347 2.547 4.035 1.00 47.38 424 SER A C 1
ATOM 3432 O O . SER A 1 424 ? 18.225 3.169 3.436 1.00 47.38 424 SER A O 1
ATOM 3434 N N . LEU A 1 425 ? 16.702 3.100 5.056 1.00 52.88 425 LEU A N 1
ATOM 3435 C CA . LEU A 1 425 ? 17.189 4.319 5.668 1.00 52.88 425 LEU A CA 1
ATOM 3436 C C . LEU A 1 425 ? 18.397 3.962 6.530 1.00 52.88 425 LEU A C 1
ATOM 3438 O O . LEU A 1 425 ? 18.231 3.485 7.650 1.00 52.88 425 LEU A O 1
ATOM 3442 N N . ASP A 1 426 ? 19.590 4.312 6.058 1.00 61.69 426 ASP A N 1
ATOM 3443 C CA . ASP A 1 426 ? 20.707 4.677 6.937 1.00 61.69 426 ASP A CA 1
ATOM 3444 C C . ASP A 1 426 ? 20.350 5.994 7.663 1.00 61.69 426 ASP A C 1
ATOM 3446 O O . ASP A 1 426 ? 20.973 7.042 7.483 1.00 61.69 426 ASP A O 1
ATOM 3450 N N . CYS A 1 427 ? 19.260 5.981 8.438 1.00 72.00 427 CYS A N 1
ATOM 3451 C CA . CYS A 1 427 ? 18.758 7.135 9.171 1.00 72.00 427 CYS A CA 1
ATOM 3452 C C . CYS A 1 427 ? 18.531 6.798 10.641 1.00 72.00 427 CYS A C 1
ATOM 3454 O O . CYS A 1 427 ? 18.087 5.706 11.005 1.00 72.00 427 CYS A O 1
ATOM 3456 N N . GLN A 1 428 ? 18.780 7.786 11.492 1.00 80.50 428 GLN A N 1
ATOM 3457 C CA . GLN A 1 428 ? 18.404 7.713 12.892 1.00 80.50 428 GLN A CA 1
ATOM 3458 C C . GLN A 1 428 ? 16.896 7.961 13.020 1.00 80.50 428 GLN A C 1
ATOM 3460 O O . GLN A 1 428 ? 16.409 9.036 12.665 1.00 80.50 428 GLN A O 1
ATOM 3465 N N . THR A 1 429 ? 16.153 6.987 13.551 1.00 86.25 429 THR A N 1
ATOM 3466 C CA . THR A 1 429 ? 14.710 7.132 13.802 1.00 86.25 429 THR A CA 1
ATOM 3467 C C . THR A 1 429 ? 14.456 7.657 15.212 1.00 86.25 429 THR A C 1
ATOM 3469 O O . THR A 1 429 ? 14.881 7.054 16.199 1.00 86.25 429 THR A O 1
ATOM 3472 N N . LEU A 1 430 ? 13.726 8.767 15.303 1.00 89.06 430 LEU A N 1
ATOM 3473 C CA . LEU A 1 430 ? 13.331 9.432 16.537 1.00 89.06 430 LEU A CA 1
ATOM 3474 C C . LEU A 1 430 ? 11.811 9.381 16.694 1.00 89.06 430 LEU A C 1
ATOM 3476 O O . LEU A 1 430 ? 11.073 9.831 15.815 1.00 89.06 430 LEU A O 1
ATOM 3480 N N . LEU A 1 431 ? 11.337 8.891 17.837 1.00 91.44 431 LEU A N 1
ATOM 3481 C CA . LEU A 1 431 ? 9.942 9.031 18.234 1.00 91.44 431 LEU A CA 1
ATOM 3482 C C . LEU A 1 431 ? 9.778 10.284 19.086 1.00 91.44 431 LEU A C 1
ATOM 3484 O O . LEU A 1 431 ? 10.116 10.282 20.271 1.00 91.44 431 LEU A O 1
ATOM 3488 N N . ALA A 1 432 ? 9.268 11.343 18.460 1.00 90.69 432 ALA A N 1
ATOM 3489 C CA . ALA A 1 432 ? 9.011 12.618 19.120 1.00 90.69 432 ALA A CA 1
ATOM 3490 C C . ALA A 1 432 ? 7.778 12.559 20.028 1.00 90.69 432 ALA A C 1
ATOM 3492 O O . ALA A 1 432 ? 7.795 13.133 21.109 1.00 90.69 432 ALA A O 1
ATOM 3493 N N . ASP A 1 433 ? 6.750 11.818 19.607 1.00 90.25 433 ASP A N 1
ATOM 3494 C CA . ASP A 1 433 ? 5.495 11.650 20.339 1.00 90.25 433 ASP A CA 1
ATOM 3495 C C . ASP A 1 433 ? 5.207 10.153 20.582 1.00 90.25 433 ASP A C 1
ATOM 3497 O O . ASP A 1 433 ? 5.620 9.304 19.779 1.00 90.25 433 ASP A O 1
ATOM 3501 N N . PRO A 1 434 ? 4.475 9.794 21.655 1.00 90.00 434 PRO A N 1
ATOM 3502 C CA . PRO A 1 434 ? 4.209 8.400 21.995 1.00 90.00 434 PRO A CA 1
ATOM 3503 C C . PRO A 1 434 ? 3.189 7.725 21.054 1.00 90.00 434 PRO A C 1
ATOM 3505 O O . PRO A 1 434 ? 2.016 8.120 21.038 1.00 90.00 434 PRO A O 1
ATOM 3508 N N . PRO A 1 435 ? 3.546 6.628 20.350 1.00 90.50 435 PRO A N 1
ATOM 3509 C CA . PRO A 1 435 ? 2.571 5.829 19.607 1.00 90.50 435 PRO A CA 1
ATOM 3510 C C . PRO A 1 435 ? 1.670 5.003 20.543 1.00 90.50 435 PRO A C 1
ATOM 3512 O O . PRO A 1 435 ? 1.947 4.862 21.738 1.00 90.50 435 PRO A O 1
ATOM 3515 N N . LEU A 1 436 ? 0.593 4.413 20.001 1.00 88.69 436 LEU A N 1
ATOM 3516 C CA . LEU A 1 436 ? -0.261 3.491 20.772 1.00 88.69 436 LEU A CA 1
ATOM 3517 C C . LEU A 1 436 ? 0.348 2.095 20.947 1.00 88.69 436 LEU A C 1
ATOM 3519 O O . LEU A 1 436 ? -0.124 1.337 21.795 1.00 88.69 436 LEU A O 1
ATOM 3523 N N . GLY A 1 437 ? 1.367 1.748 20.165 1.00 89.81 437 GLY A N 1
ATOM 3524 C CA . GLY A 1 437 ? 2.014 0.451 20.223 1.00 89.81 437 GLY A CA 1
ATOM 3525 C C . GLY A 1 437 ? 3.199 0.323 19.274 1.00 89.81 437 GLY A C 1
ATOM 3526 O O . GLY A 1 437 ? 3.548 1.240 18.533 1.00 89.81 437 GLY A O 1
ATOM 3527 N N . ALA A 1 438 ? 3.801 -0.863 19.293 1.00 86.94 438 ALA A N 1
ATOM 3528 C CA . ALA A 1 438 ? 4.927 -1.221 18.436 1.00 86.94 438 ALA A CA 1
ATOM 3529 C C . ALA A 1 438 ? 4.553 -1.335 16.946 1.00 86.94 438 ALA A C 1
ATOM 3531 O O . ALA A 1 438 ? 5.380 -1.101 16.069 1.00 86.94 438 ALA A O 1
ATOM 3532 N N . TYR A 1 439 ? 3.296 -1.668 16.637 1.00 87.12 439 TYR A N 1
ATOM 3533 C CA . TYR A 1 439 ? 2.817 -1.827 15.257 1.00 87.12 439 TYR A CA 1
ATOM 3534 C C . TYR A 1 439 ? 2.851 -0.513 14.465 1.00 87.12 439 TYR A C 1
ATOM 3536 O O . TYR A 1 439 ? 3.002 -0.504 13.246 1.00 87.12 439 TYR A O 1
ATOM 3544 N N . GLU A 1 440 ? 2.740 0.618 15.155 1.00 82.12 440 GLU A N 1
ATOM 3545 C CA . GLU A 1 440 ? 2.943 1.943 14.591 1.00 82.12 440 GLU A CA 1
ATOM 3546 C C . GLU A 1 440 ? 4.396 2.184 14.166 1.00 82.12 440 GLU A C 1
ATOM 3548 O O . GLU A 1 440 ? 4.626 2.915 13.209 1.00 82.12 440 GLU A O 1
ATOM 3553 N N . ILE A 1 441 ? 5.367 1.545 14.808 1.00 79.50 441 ILE A N 1
ATOM 3554 C CA . ILE A 1 441 ? 6.788 1.664 14.463 1.00 79.50 441 ILE A CA 1
ATOM 3555 C C . ILE A 1 441 ? 7.137 0.705 13.317 1.00 79.50 441 ILE A C 1
ATOM 3557 O O . ILE A 1 441 ? 7.922 1.038 12.439 1.00 79.50 441 ILE A O 1
ATOM 3561 N N . ALA A 1 442 ? 6.484 -0.457 13.261 1.00 73.19 442 ALA A N 1
ATOM 3562 C CA . ALA A 1 442 ? 6.708 -1.476 12.233 1.00 73.19 442 ALA A CA 1
ATOM 3563 C C . ALA A 1 442 ? 6.540 -0.967 10.792 1.00 73.19 442 ALA A C 1
ATOM 3565 O O . ALA A 1 442 ? 7.214 -1.437 9.884 1.00 73.19 442 ALA A O 1
ATOM 3566 N N . ALA A 1 443 ? 5.667 0.021 10.578 1.00 61.41 443 ALA A N 1
ATOM 3567 C CA . ALA A 1 443 ? 5.457 0.608 9.255 1.00 61.41 443 ALA A CA 1
ATOM 3568 C C . ALA A 1 443 ? 6.646 1.451 8.746 1.00 61.41 443 ALA A C 1
ATOM 3570 O O . ALA A 1 443 ? 6.565 1.984 7.644 1.00 61.41 443 ALA A O 1
ATOM 3571 N N . PHE A 1 444 ? 7.699 1.624 9.552 1.00 63.28 444 PHE A N 1
ATOM 3572 C CA . PHE A 1 444 ? 8.938 2.288 9.145 1.00 63.28 444 PHE A CA 1
ATOM 3573 C C . PHE A 1 444 ? 9.888 1.355 8.384 1.00 63.28 444 PHE A C 1
ATOM 3575 O O . PHE A 1 444 ? 10.805 1.841 7.731 1.00 63.28 444 PHE A O 1
ATOM 3582 N N . TYR A 1 445 ? 9.699 0.037 8.492 1.00 61.53 445 TYR A N 1
ATOM 3583 C CA . TYR A 1 445 ? 10.687 -0.947 8.059 1.00 61.53 445 TYR A CA 1
ATOM 3584 C C . TYR A 1 445 ? 10.445 -1.480 6.641 1.00 61.53 445 TYR A C 1
ATOM 3586 O O . TYR A 1 445 ? 9.310 -1.573 6.166 1.00 61.53 445 TYR A O 1
ATOM 3594 N N . ASP A 1 446 ? 11.540 -1.873 5.992 1.00 53.97 446 ASP A N 1
ATOM 3595 C CA . ASP A 1 446 ? 11.580 -2.479 4.667 1.00 53.97 446 ASP A CA 1
ATOM 3596 C C . ASP A 1 446 ? 11.889 -3.984 4.745 1.00 53.97 446 ASP A C 1
ATOM 3598 O O . ASP A 1 446 ? 13.010 -4.380 5.053 1.00 53.97 446 ASP A O 1
ATOM 3602 N N . ASP A 1 447 ? 10.911 -4.826 4.393 1.00 48.94 447 ASP A N 1
ATOM 3603 C CA . ASP A 1 447 ? 11.052 -6.295 4.340 1.00 48.94 447 ASP A CA 1
ATOM 3604 C C . ASP A 1 447 ? 12.113 -6.803 3.328 1.00 48.94 447 ASP A C 1
ATOM 3606 O O . ASP A 1 447 ? 12.281 -8.014 3.189 1.00 48.94 447 ASP A O 1
ATOM 3610 N N . THR A 1 448 ? 12.761 -5.929 2.544 1.00 42.84 448 THR A N 1
ATOM 3611 C CA . THR A 1 448 ? 13.781 -6.314 1.545 1.00 42.84 448 THR A CA 1
ATOM 3612 C C . THR A 1 448 ? 15.222 -6.258 2.053 1.00 42.84 448 THR A C 1
ATOM 3614 O O . THR A 1 448 ? 16.121 -6.733 1.358 1.00 42.84 448 THR A O 1
ATOM 3617 N N . LEU A 1 449 ? 15.459 -5.736 3.261 1.00 44.94 449 LEU A N 1
ATOM 3618 C CA . LEU A 1 449 ? 16.773 -5.796 3.894 1.00 44.94 449 LEU A CA 1
ATOM 3619 C C . LEU A 1 449 ? 17.056 -7.241 4.331 1.00 44.94 449 LEU A C 1
ATOM 3621 O O . LEU A 1 449 ? 16.446 -7.763 5.259 1.00 44.94 449 LEU A O 1
ATOM 3625 N N . GLU A 1 450 ? 17.996 -7.895 3.647 1.00 41.38 450 GLU A N 1
ATOM 3626 C CA . GLU A 1 450 ? 18.457 -9.256 3.970 1.00 41.38 450 GLU A CA 1
ATOM 3627 C C . GLU A 1 450 ? 19.095 -9.349 5.374 1.00 41.38 450 GLU A C 1
ATOM 3629 O O . GLU A 1 450 ? 19.224 -10.441 5.938 1.00 41.38 450 GLU A O 1
ATOM 3634 N N . GLU A 1 451 ? 19.467 -8.212 5.973 1.00 49.59 451 GLU A N 1
ATOM 3635 C CA . GLU A 1 451 ? 20.098 -8.150 7.287 1.00 49.59 451 GLU A CA 1
ATOM 3636 C C . GLU A 1 451 ? 19.083 -8.026 8.433 1.00 49.59 451 GLU A C 1
ATOM 3638 O O . GLU A 1 451 ? 18.439 -7.001 8.647 1.00 49.59 451 GLU A O 1
ATOM 3643 N N . LYS A 1 452 ? 19.027 -9.084 9.249 1.00 55.16 452 LYS A N 1
ATOM 3644 C CA . LYS A 1 452 ? 18.243 -9.205 10.490 1.00 55.16 452 LYS A CA 1
ATOM 3645 C C . LYS A 1 452 ? 18.796 -8.370 11.661 1.00 55.16 452 LYS A C 1
ATOM 3647 O O . LYS A 1 452 ? 18.771 -8.839 12.799 1.00 55.16 452 LYS A O 1
ATOM 3652 N N . GLN A 1 453 ? 19.379 -7.195 11.420 1.00 65.88 453 GLN A N 1
ATOM 3653 C CA . GLN A 1 453 ? 19.823 -6.344 12.529 1.00 65.88 453 GLN A CA 1
ATOM 3654 C C . GLN A 1 453 ? 18.637 -5.552 13.103 1.00 65.88 453 GLN A C 1
ATOM 3656 O O . GLN A 1 453 ? 17.864 -4.989 12.326 1.00 65.88 453 GLN A O 1
ATOM 3661 N N . PRO A 1 454 ? 18.486 -5.475 14.441 1.00 76.00 454 PRO A N 1
ATOM 3662 C CA . PRO A 1 454 ? 17.421 -4.688 15.046 1.00 76.00 454 PRO A CA 1
ATOM 3663 C C . PRO A 1 454 ? 17.562 -3.210 14.679 1.00 76.00 454 PRO A C 1
ATOM 3665 O O . PRO A 1 454 ? 18.620 -2.618 14.920 1.00 76.00 454 PRO A O 1
ATOM 3668 N N . PHE A 1 455 ? 16.503 -2.584 14.161 1.00 77.56 455 PHE A N 1
ATOM 3669 C CA . PHE A 1 455 ? 16.568 -1.162 13.825 1.00 77.56 455 PHE A CA 1
ATOM 3670 C C . PHE A 1 455 ? 16.504 -0.300 15.104 1.00 77.56 455 PHE A C 1
ATOM 3672 O O . PHE A 1 455 ? 15.624 -0.502 15.953 1.00 77.56 455 PHE A O 1
ATOM 3679 N N . PRO A 1 456 ? 17.441 0.645 15.298 1.00 83.00 456 PRO A N 1
ATOM 3680 C CA . PRO A 1 456 ? 17.490 1.467 16.499 1.00 83.00 456 PRO A CA 1
ATOM 3681 C C . PRO A 1 456 ? 16.431 2.577 16.449 1.00 83.00 456 PRO A C 1
ATOM 3683 O O . PRO A 1 456 ? 16.344 3.333 15.482 1.00 83.00 456 PRO A O 1
ATOM 3686 N N . VAL A 1 457 ? 15.653 2.715 17.524 1.00 88.12 457 VAL A N 1
ATOM 3687 C CA . VAL A 1 457 ? 14.620 3.751 17.673 1.00 88.12 457 VAL A CA 1
ATOM 3688 C C . VAL A 1 457 ? 14.845 4.523 18.962 1.00 88.12 457 VAL A C 1
ATOM 3690 O O . VAL A 1 457 ? 14.750 3.963 20.057 1.00 88.12 457 VAL A O 1
ATOM 3693 N N . GLN A 1 458 ? 15.110 5.821 18.833 1.00 90.69 458 GLN A N 1
ATOM 3694 C CA . GLN A 1 458 ? 15.275 6.697 19.983 1.00 90.69 458 GLN A CA 1
ATOM 3695 C C . GLN A 1 458 ? 13.919 7.212 20.468 1.00 90.69 458 GLN A C 1
ATOM 3697 O O . GLN A 1 458 ? 13.145 7.771 19.691 1.00 90.69 458 GLN A O 1
ATOM 3702 N N . VAL A 1 459 ? 13.657 7.082 21.763 1.00 92.81 459 VAL A N 1
ATOM 3703 C CA . VAL A 1 459 ? 12.478 7.656 22.424 1.00 92.81 459 VAL A CA 1
ATOM 3704 C C . VAL A 1 459 ? 12.822 9.045 22.966 1.00 92.81 459 VAL A C 1
ATOM 3706 O O . VAL A 1 459 ? 13.804 9.189 23.694 1.00 92.81 459 VAL A O 1
ATOM 3709 N N . LEU A 1 460 ? 12.026 10.061 22.610 1.00 91.44 460 LEU A N 1
ATOM 3710 C CA . LEU A 1 460 ? 12.220 11.454 23.052 1.00 91.44 460 LEU A CA 1
ATOM 3711 C C . LEU A 1 460 ? 11.142 11.966 24.016 1.00 91.44 460 LEU A C 1
ATOM 3713 O O . LEU A 1 460 ? 11.271 13.076 24.526 1.00 91.44 460 LEU A O 1
ATOM 3717 N N . PHE A 1 461 ? 10.109 11.166 24.268 1.00 89.88 461 PHE A N 1
ATOM 3718 C CA . PHE A 1 461 ? 9.016 11.486 25.182 1.00 89.88 461 PHE A CA 1
ATOM 3719 C C . PHE A 1 461 ? 9.190 10.789 26.537 1.00 89.88 461 PHE A C 1
ATOM 3721 O O . PHE A 1 461 ? 9.805 9.724 26.649 1.00 89.88 461 PHE A O 1
ATOM 3728 N N . ALA A 1 462 ? 8.610 11.384 27.574 1.00 87.62 462 ALA A N 1
ATOM 3729 C CA . ALA A 1 462 ? 8.577 10.843 28.922 1.00 87.62 462 ALA A CA 1
ATOM 3730 C C . ALA A 1 462 ? 7.490 9.766 29.082 1.00 87.62 462 ALA A C 1
ATOM 3732 O O . ALA A 1 462 ? 6.533 9.677 28.307 1.00 87.62 462 ALA A O 1
ATOM 3733 N N . HIS A 1 463 ? 7.609 8.938 30.123 1.00 85.75 463 HIS A N 1
ATOM 3734 C CA . HIS A 1 463 ? 6.637 7.874 30.384 1.00 85.75 463 HIS A CA 1
ATOM 3735 C C . HIS A 1 463 ? 5.225 8.432 30.623 1.00 85.75 463 HIS A C 1
ATOM 3737 O O . HIS A 1 463 ? 4.241 7.842 30.182 1.00 85.75 463 HIS A O 1
ATOM 3743 N N . GLU A 1 464 ? 5.130 9.587 31.276 1.00 87.56 464 GLU A N 1
ATOM 3744 C CA . GLU A 1 464 ? 3.889 10.265 31.645 1.00 87.56 464 GLU A CA 1
ATOM 3745 C C . GLU A 1 464 ? 3.089 10.719 30.415 1.00 87.56 464 GLU A C 1
ATOM 3747 O O . GLU A 1 464 ? 1.859 10.761 30.449 1.00 87.56 464 GLU A O 1
ATOM 3752 N N . GLU A 1 465 ? 3.757 10.989 29.291 1.00 88.75 465 GLU A N 1
ATOM 3753 C CA . GLU A 1 465 ? 3.102 11.409 28.046 1.00 88.75 465 GLU A CA 1
ATOM 3754 C C . GLU A 1 465 ? 2.251 10.282 27.430 1.00 88.75 465 GLU A C 1
ATOM 3756 O O . GLU A 1 465 ? 1.287 10.544 26.705 1.00 88.75 465 GLU A O 1
ATOM 3761 N N . LEU A 1 466 ? 2.506 9.016 27.795 1.00 88.19 466 LEU A N 1
ATOM 3762 C CA . LEU A 1 466 ? 1.653 7.881 27.421 1.00 88.19 466 LEU A CA 1
ATOM 3763 C C . LEU A 1 466 ? 0.268 7.926 28.086 1.00 88.19 466 LEU A C 1
ATOM 3765 O O . LEU A 1 466 ? -0.623 7.178 27.665 1.00 88.19 466 LEU A O 1
ATOM 3769 N N . GLU A 1 467 ? 0.036 8.768 29.098 1.00 90.19 467 GLU A N 1
ATOM 3770 C CA . GLU A 1 467 ? -1.297 8.941 29.695 1.00 90.19 467 GLU A CA 1
ATOM 3771 C C . GLU A 1 467 ? -2.298 9.571 28.730 1.00 90.19 467 GLU A C 1
ATOM 3773 O O . GLU A 1 467 ? -3.465 9.173 28.696 1.00 90.19 467 GLU A O 1
ATOM 3778 N N . MET A 1 468 ? -1.832 10.434 27.825 1.00 88.94 468 MET A N 1
ATOM 3779 C CA . MET A 1 468 ? -2.680 10.985 26.767 1.00 88.94 468 MET A CA 1
ATOM 3780 C C . MET A 1 468 ? -3.269 9.890 25.868 1.00 88.94 468 MET A C 1
ATOM 3782 O O . MET A 1 468 ? -4.413 10.002 25.421 1.00 88.94 468 MET A O 1
ATOM 3786 N N . ASN A 1 469 ? -2.522 8.805 25.646 1.00 91.81 469 ASN A N 1
ATOM 3787 C CA . ASN A 1 469 ? -2.961 7.669 24.842 1.00 91.81 469 ASN A CA 1
ATOM 3788 C C . ASN A 1 469 ? -4.042 6.832 25.540 1.00 91.81 469 ASN A C 1
ATOM 3790 O O . ASN A 1 469 ? -4.972 6.374 24.873 1.00 91.81 469 ASN A O 1
ATOM 3794 N N . THR A 1 470 ? -3.978 6.684 26.866 1.00 92.00 470 THR A N 1
ATOM 3795 C CA . THR A 1 470 ? -5.041 6.020 27.641 1.00 92.00 470 THR A CA 1
ATOM 3796 C C . THR A 1 470 ? -6.312 6.846 27.619 1.00 92.00 470 THR A C 1
ATOM 3798 O O . THR A 1 470 ? -7.347 6.343 27.186 1.00 92.00 470 THR A O 1
ATOM 3801 N N . VAL A 1 471 ? -6.214 8.140 27.936 1.00 90.75 471 VAL A N 1
ATOM 3802 C CA . VAL A 1 471 ? -7.357 9.062 27.881 1.00 90.75 471 VAL A CA 1
ATOM 3803 C C . VAL A 1 471 ? -7.974 9.086 26.478 1.00 90.75 471 VAL A C 1
ATOM 3805 O O . VAL A 1 471 ? -9.196 9.118 26.316 1.00 90.75 471 VAL A O 1
ATOM 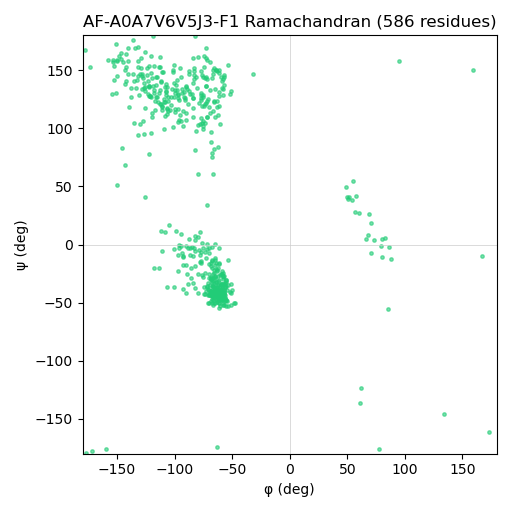3808 N N . PHE A 1 472 ? -7.147 9.049 25.430 1.00 91.38 472 PHE A N 1
ATOM 3809 C CA . PHE A 1 472 ? -7.624 8.937 24.055 1.00 91.38 472 PHE A CA 1
ATOM 3810 C C . PHE A 1 472 ? -8.406 7.637 23.823 1.00 91.38 472 PHE A C 1
ATOM 3812 O O . PHE A 1 472 ? -9.520 7.689 23.295 1.00 91.38 472 PHE A O 1
ATOM 3819 N N . LEU A 1 473 ? -7.852 6.483 24.210 1.00 93.62 473 LEU A N 1
ATOM 3820 C CA . LEU A 1 473 ? -8.502 5.187 24.017 1.00 93.62 473 LEU A CA 1
ATOM 3821 C C . LEU A 1 473 ? -9.780 5.038 24.843 1.00 93.62 473 LEU A C 1
ATOM 3823 O O . LEU A 1 473 ? -10.727 4.452 24.339 1.00 93.62 473 LEU A O 1
ATOM 3827 N N . GLU A 1 474 ? -9.854 5.583 26.053 1.00 90.19 474 GLU A N 1
ATOM 3828 C CA . GLU A 1 474 ? -11.071 5.577 26.880 1.00 90.19 474 GLU A CA 1
ATOM 3829 C C . GLU A 1 474 ? -12.187 6.432 26.273 1.00 90.19 474 GLU A C 1
ATOM 3831 O O . GLU A 1 474 ? -13.355 6.045 26.281 1.00 90.19 474 GLU A O 1
ATOM 3836 N N . ARG A 1 475 ? -11.835 7.563 25.650 1.00 88.06 475 ARG A N 1
ATOM 3837 C CA . ARG A 1 475 ? -12.801 8.409 24.930 1.00 88.06 475 ARG A CA 1
ATOM 3838 C C . ARG A 1 475 ? -13.326 7.771 23.646 1.00 88.06 475 ARG A C 1
ATOM 3840 O O . ARG A 1 475 ? -14.416 8.131 23.202 1.00 88.06 475 ARG A O 1
ATOM 3847 N N . VAL A 1 476 ? -12.530 6.918 23.000 1.00 92.06 476 VAL A N 1
ATOM 3848 C CA . VAL A 1 476 ? -12.882 6.266 21.725 1.00 92.06 476 VAL A CA 1
ATOM 3849 C C . VAL A 1 476 ? -13.538 4.907 21.957 1.00 92.06 476 VAL A C 1
ATOM 3851 O O . VAL A 1 476 ? -14.484 4.570 21.252 1.00 92.06 476 VAL A O 1
ATOM 3854 N N . TYR A 1 477 ? -13.077 4.151 22.947 1.00 95.38 477 TYR A N 1
ATOM 3855 C CA . TYR A 1 477 ? -13.532 2.804 23.259 1.00 95.38 477 TYR A CA 1
ATOM 3856 C C . TYR A 1 477 ? -14.076 2.756 24.690 1.00 95.38 477 TYR A C 1
ATOM 3858 O O . TYR A 1 477 ? -13.292 2.595 25.637 1.00 95.38 477 TYR A O 1
ATOM 3866 N N . PRO A 1 478 ? -15.400 2.893 24.858 1.00 93.31 478 PRO A N 1
ATOM 3867 C CA . PRO A 1 478 ? -16.027 2.889 26.172 1.00 93.31 478 PRO A CA 1
ATOM 3868 C C . PRO A 1 478 ? -15.833 1.529 26.853 1.00 93.31 478 PRO A C 1
ATOM 3870 O O . PRO A 1 478 ? -15.701 0.493 26.194 1.00 93.31 478 PRO A O 1
ATOM 3873 N N . ASP A 1 479 ? -15.774 1.539 28.179 1.00 93.06 479 ASP A N 1
ATOM 3874 C CA . ASP A 1 479 ? -15.813 0.317 28.973 1.00 93.06 479 ASP A CA 1
ATOM 3875 C C . ASP A 1 479 ? -17.256 -0.173 29.176 1.00 93.06 479 ASP A C 1
ATOM 3877 O O . ASP A 1 479 ? -18.223 0.410 28.679 1.00 93.06 479 ASP A O 1
ATOM 3881 N N . LEU A 1 480 ? -17.403 -1.294 29.881 1.00 92.38 480 LEU A N 1
ATOM 3882 C CA . LEU A 1 480 ? -18.709 -1.900 30.112 1.00 92.38 480 LEU A CA 1
ATOM 3883 C C . LEU A 1 480 ? -19.624 -1.015 30.974 1.00 92.38 480 LEU A C 1
ATOM 3885 O O . LEU A 1 480 ? -20.836 -1.018 30.759 1.00 92.38 480 LEU A O 1
ATOM 3889 N N . GLU A 1 481 ? -19.072 -0.262 31.924 1.00 92.50 481 GLU A N 1
ATOM 3890 C CA . GLU A 1 481 ? -19.864 0.581 32.824 1.00 92.50 481 GLU A CA 1
ATOM 3891 C C . GLU A 1 481 ? -20.449 1.779 32.079 1.00 92.50 481 GLU A C 1
ATOM 3893 O O . GLU A 1 481 ? -21.655 2.026 32.156 1.00 92.50 481 GLU A O 1
ATOM 3898 N N . LEU A 1 482 ? -19.659 2.430 31.225 1.00 93.50 482 LEU A N 1
ATOM 3899 C CA . LEU A 1 482 ? -20.149 3.482 30.342 1.00 93.50 482 LEU A CA 1
ATOM 3900 C C . LEU A 1 482 ? -21.185 2.955 29.333 1.00 93.50 482 LEU A C 1
ATOM 3902 O O . LEU A 1 482 ? -22.168 3.640 29.032 1.00 93.50 482 LEU A O 1
ATOM 3906 N N . VAL A 1 483 ? -21.019 1.724 28.830 1.00 93.25 483 VAL A N 1
ATOM 3907 C CA . VAL A 1 483 ? -22.029 1.073 27.975 1.00 93.25 483 VAL A CA 1
ATOM 3908 C C . VAL A 1 483 ? -23.358 0.901 28.717 1.00 93.25 483 VAL A C 1
ATOM 3910 O O . VAL A 1 483 ? -24.410 1.271 28.185 1.00 93.25 483 VAL A O 1
ATOM 3913 N N . LYS A 1 484 ? -23.320 0.405 29.959 1.00 91.50 484 LYS A N 1
ATOM 3914 C CA . LYS A 1 484 ? -24.508 0.249 30.814 1.00 91.50 484 LYS A CA 1
ATOM 3915 C C . LYS A 1 484 ? -25.160 1.592 31.146 1.00 91.50 484 LYS A C 1
ATOM 3917 O O . LYS A 1 484 ? -26.381 1.697 31.041 1.00 91.50 484 LYS A O 1
ATOM 3922 N N . GLN A 1 485 ? -24.374 2.615 31.488 1.00 93.31 485 GLN A N 1
ATOM 3923 C CA . GLN A 1 485 ? -24.867 3.962 31.793 1.00 93.31 485 GLN A CA 1
ATOM 3924 C C . GLN A 1 485 ? -25.661 4.547 30.619 1.00 93.31 485 GLN A C 1
ATOM 3926 O O . GLN A 1 485 ? -26.789 5.017 30.787 1.00 93.31 485 GLN A O 1
ATOM 3931 N N . VAL A 1 486 ? -25.093 4.499 29.410 1.00 92.50 486 VAL A N 1
ATOM 3932 C CA . VAL A 1 486 ? -25.760 5.022 28.210 1.00 92.50 486 VAL A CA 1
ATOM 3933 C C . VAL A 1 486 ? -27.019 4.223 27.896 1.00 92.50 486 VAL A C 1
ATOM 3935 O O . VAL A 1 486 ? -28.053 4.825 27.614 1.00 92.50 486 VAL A O 1
ATOM 3938 N N . LEU A 1 487 ? -26.969 2.891 27.982 1.00 90.69 487 LEU A N 1
ATOM 3939 C CA . LEU A 1 487 ? -28.143 2.046 27.764 1.00 90.69 487 LEU A CA 1
ATOM 3940 C C . LEU A 1 487 ? -29.269 2.374 28.757 1.00 90.69 487 LEU A C 1
ATOM 3942 O O . LEU A 1 487 ? -30.415 2.547 28.344 1.00 90.69 487 LEU A O 1
ATOM 3946 N N . ALA A 1 488 ? -28.948 2.533 30.043 1.00 89.25 488 ALA A N 1
ATOM 3947 C CA . ALA A 1 488 ? -29.915 2.908 31.073 1.00 89.25 488 ALA A CA 1
ATOM 3948 C C . ALA A 1 488 ? -30.552 4.279 30.793 1.00 89.25 488 ALA A C 1
ATOM 3950 O O . ALA A 1 488 ? -31.774 4.424 30.880 1.00 89.25 488 ALA A O 1
ATOM 3951 N N . GLY A 1 489 ? -29.744 5.267 30.396 1.00 89.50 489 GLY A N 1
ATOM 3952 C CA . GLY A 1 489 ? -30.241 6.597 30.048 1.00 89.50 489 GLY A CA 1
ATOM 3953 C C . GLY A 1 489 ? -31.071 6.639 28.769 1.00 89.50 489 GLY A C 1
ATOM 3954 O O . GLY A 1 489 ? -31.978 7.452 28.648 1.00 89.50 489 GLY A O 1
ATOM 3955 N N . LEU A 1 490 ? -30.807 5.742 27.825 1.00 88.19 490 LEU A N 1
ATOM 3956 C CA . LEU A 1 490 ? -31.602 5.580 26.613 1.00 88.19 490 LEU A CA 1
ATOM 3957 C C . LEU A 1 490 ? -32.953 4.902 26.901 1.00 88.19 490 LEU A C 1
ATOM 3959 O O . LEU A 1 490 ? -33.989 5.367 26.424 1.00 88.19 490 LEU A O 1
ATOM 3963 N N . ILE A 1 491 ? -32.964 3.859 27.736 1.00 86.06 491 ILE A N 1
ATOM 3964 C CA . ILE A 1 491 ? -34.186 3.158 28.165 1.00 86.06 491 ILE A CA 1
ATOM 3965 C C . ILE A 1 491 ? -35.095 4.079 28.994 1.00 86.06 491 ILE A C 1
ATOM 3967 O O . ILE A 1 491 ? -36.320 4.043 28.840 1.00 86.06 491 ILE A O 1
ATOM 3971 N N . SER A 1 492 ? -34.525 4.944 29.840 1.00 86.62 492 SER A N 1
ATOM 3972 C CA . SER A 1 492 ? -35.297 5.858 30.695 1.00 86.62 492 SER A CA 1
ATOM 3973 C C . SER A 1 492 ? -36.156 6.855 29.908 1.00 86.62 492 SER A C 1
ATOM 3975 O O . SER A 1 492 ? -37.155 7.353 30.430 1.00 86.62 492 SER A O 1
ATOM 3977 N N . MET A 1 493 ? -35.830 7.089 28.631 1.00 85.62 493 MET A N 1
ATOM 3978 C CA . MET A 1 493 ? -36.603 7.954 27.739 1.00 85.62 493 MET A CA 1
ATOM 3979 C C . MET A 1 493 ? -37.979 7.370 27.385 1.00 85.62 493 MET A C 1
ATOM 3981 O O . MET A 1 493 ? -38.827 8.125 26.910 1.00 85.62 493 MET A O 1
ATOM 3985 N N . LYS A 1 494 ? -38.212 6.064 27.617 1.00 81.44 494 LYS A N 1
ATOM 3986 C CA . LYS A 1 494 ? -39.490 5.355 27.388 1.00 81.44 494 LYS A CA 1
ATOM 3987 C C . LYS A 1 494 ? -40.087 5.596 25.994 1.00 81.44 494 LYS A C 1
ATOM 3989 O O . LYS A 1 494 ? -41.292 5.787 25.844 1.00 81.44 494 LYS A O 1
ATOM 3994 N N . LYS A 1 495 ? -39.237 5.612 24.967 1.00 81.94 495 LYS A N 1
ATOM 3995 C CA . LYS A 1 495 ? -39.628 5.794 23.563 1.00 81.94 495 LYS A CA 1
ATOM 3996 C C . LYS A 1 495 ? -39.061 4.664 22.722 1.00 81.94 495 LYS A C 1
ATOM 3998 O O . LYS A 1 495 ? -37.896 4.330 22.879 1.00 81.94 495 LYS A O 1
ATOM 4003 N N . GLU A 1 496 ? -39.850 4.145 21.786 1.00 83.62 496 GLU A N 1
ATOM 4004 C CA . GLU A 1 496 ? -39.378 3.166 20.794 1.00 83.62 496 GLU A CA 1
ATOM 4005 C C . GLU A 1 496 ? -38.377 3.778 19.809 1.00 83.62 496 GLU A C 1
ATOM 4007 O O . GLU A 1 496 ? -37.460 3.113 19.332 1.00 83.62 496 GLU A O 1
ATOM 4012 N N . THR A 1 497 ? -38.547 5.066 19.507 1.00 87.25 497 THR A N 1
ATOM 4013 C CA . THR A 1 497 ? -37.625 5.840 18.679 1.00 87.25 497 THR A CA 1
ATOM 4014 C C . THR A 1 497 ? -37.293 7.154 19.366 1.00 87.25 497 THR A C 1
ATOM 4016 O O . THR A 1 497 ? -38.173 7.914 19.776 1.00 87.25 497 THR A O 1
ATOM 4019 N N . VAL A 1 498 ? -36.002 7.436 19.476 1.00 88.75 498 VAL A N 1
ATOM 4020 C CA . VAL A 1 498 ? -35.469 8.674 20.028 1.00 88.75 498 VAL A CA 1
ATOM 4021 C C . VAL A 1 498 ? -34.836 9.465 18.898 1.00 88.75 498 VAL A C 1
ATOM 4023 O O . VAL A 1 498 ? -33.876 9.017 18.282 1.00 88.75 498 VAL A O 1
ATOM 4026 N N . GLN A 1 499 ? -35.358 10.663 18.650 1.00 91.31 499 GLN A N 1
ATOM 4027 C CA . GLN A 1 499 ? -34.777 11.606 17.705 1.00 91.31 499 GLN A CA 1
ATOM 4028 C C . GLN A 1 499 ? -34.394 12.885 18.439 1.00 91.31 499 GLN A C 1
ATOM 4030 O O . GLN A 1 499 ? -35.261 13.593 18.951 1.00 91.31 499 GLN A O 1
ATOM 4035 N N . ALA A 1 500 ? -33.097 13.167 18.523 1.00 90.12 500 ALA A N 1
ATOM 4036 C CA . ALA A 1 500 ? -32.597 14.335 19.238 1.00 90.12 500 ALA A CA 1
ATOM 4037 C C . ALA A 1 500 ? -31.193 14.748 18.761 1.00 90.12 500 ALA A C 1
ATOM 4039 O O . ALA A 1 500 ? -30.458 13.926 18.200 1.00 90.12 500 ALA A O 1
ATOM 4040 N N . PRO A 1 501 ? -30.796 16.014 18.993 1.00 93.12 501 PRO A N 1
ATOM 4041 C CA . PRO A 1 501 ? -29.413 16.436 18.831 1.00 93.12 501 PRO A CA 1
ATOM 4042 C C . PRO A 1 501 ? -28.476 15.617 19.722 1.00 93.12 501 PRO A C 1
ATOM 4044 O O . PRO A 1 501 ? -28.795 15.333 20.877 1.00 93.12 501 PRO A O 1
ATOM 4047 N N . GLU A 1 502 ? -27.285 15.304 19.217 1.00 92.69 502 GLU A N 1
ATOM 4048 C CA . GLU A 1 502 ? -26.288 14.513 19.954 1.00 92.69 502 GLU A CA 1
ATOM 4049 C C . GLU A 1 502 ? -25.945 15.099 21.332 1.00 92.69 502 GLU A C 1
ATOM 4051 O O . GLU A 1 502 ? -25.816 14.361 22.306 1.00 92.69 502 GLU A O 1
ATOM 4056 N N . ALA A 1 503 ? -25.854 16.428 21.431 1.00 93.12 503 ALA A N 1
ATOM 4057 C CA . ALA A 1 503 ? -25.575 17.120 22.688 1.00 93.12 503 ALA A CA 1
ATOM 4058 C C . ALA A 1 503 ? -26.686 16.916 23.733 1.00 93.12 503 ALA A C 1
ATOM 4060 O O . ALA A 1 503 ? -26.395 16.715 24.909 1.00 93.12 503 ALA A O 1
ATOM 4061 N N . ALA A 1 504 ? -27.953 16.917 23.306 1.00 92.06 504 ALA A N 1
ATOM 4062 C CA . ALA A 1 504 ? -29.084 16.689 24.200 1.00 92.06 504 ALA A CA 1
ATOM 4063 C C . ALA A 1 504 ? -29.110 15.236 24.695 1.00 92.06 504 ALA A C 1
ATOM 4065 O O . ALA A 1 504 ? -29.336 14.988 25.875 1.00 92.06 504 ALA A O 1
ATOM 4066 N N . LEU A 1 505 ? -28.814 14.275 23.813 1.00 91.69 505 LEU A N 1
ATOM 4067 C CA . LEU A 1 505 ? -28.705 12.866 24.196 1.00 91.69 505 LEU A CA 1
ATOM 4068 C C . LEU A 1 505 ? -27.575 12.639 25.194 1.00 91.69 505 LEU A C 1
ATOM 4070 O O . LEU A 1 505 ? -27.796 11.983 26.207 1.00 91.69 505 LEU A O 1
ATOM 4074 N N . ALA A 1 506 ? -26.406 13.234 24.949 1.00 93.50 506 ALA A N 1
ATOM 4075 C CA . ALA A 1 506 ? -25.263 13.166 25.851 1.00 93.50 506 ALA A CA 1
ATOM 4076 C C . ALA A 1 506 ? -25.622 13.689 27.255 1.00 93.50 506 ALA A C 1
ATOM 4078 O O . ALA A 1 506 ? -25.323 13.038 28.255 1.00 93.50 506 ALA A O 1
ATOM 4079 N N . GLN A 1 507 ? -26.347 14.810 27.338 1.00 93.19 507 GLN A N 1
ATOM 4080 C CA . GLN A 1 507 ? -26.834 15.355 28.610 1.00 93.19 507 GLN A CA 1
ATOM 4081 C C . GLN A 1 507 ? -27.828 14.428 29.317 1.00 93.19 507 GLN A C 1
ATOM 4083 O O . GLN A 1 507 ? -27.771 14.302 30.536 1.00 93.19 507 GLN A O 1
ATOM 4088 N N . VAL A 1 508 ? -28.740 13.788 28.579 1.00 91.00 508 VAL A N 1
ATOM 4089 C CA . VAL A 1 508 ? -29.714 12.853 29.163 1.00 91.00 508 VAL A CA 1
ATOM 4090 C C . VAL A 1 508 ? -29.003 11.639 29.752 1.00 91.00 508 VAL A C 1
ATOM 4092 O O . VAL A 1 508 ? -29.217 11.327 30.920 1.00 91.00 508 VAL A O 1
ATOM 4095 N N . VAL A 1 509 ? -28.114 10.993 28.994 1.00 92.31 509 VAL A N 1
ATOM 4096 C CA . VAL A 1 509 ? -27.413 9.786 29.466 1.00 92.31 509 VAL A CA 1
ATOM 4097 C C . VAL A 1 509 ? -26.389 10.079 30.567 1.00 92.31 509 VAL A C 1
ATOM 4099 O O . VAL A 1 509 ? -26.128 9.222 31.408 1.00 92.31 509 VAL A O 1
ATOM 4102 N N . SER A 1 510 ? -25.861 11.306 30.632 1.00 94.56 510 SER A N 1
ATOM 4103 C CA . SER A 1 510 ? -24.980 11.740 31.729 1.00 94.56 510 SER A CA 1
ATOM 4104 C C . SER A 1 510 ? -25.682 11.755 33.089 1.00 94.56 510 SER A C 1
ATOM 4106 O O . SER A 1 510 ? -25.016 11.672 34.108 1.00 94.56 510 SER A O 1
ATOM 4108 N N . LYS A 1 511 ? -27.021 11.819 33.138 1.00 92.56 511 LYS A N 1
ATOM 4109 C CA . LYS A 1 511 ? -27.783 11.783 34.402 1.00 92.56 511 LYS A CA 1
ATOM 4110 C C . LYS A 1 511 ? -27.903 10.382 35.013 1.00 92.56 511 LYS A C 1
ATOM 4112 O O . LYS A 1 511 ? -28.467 10.249 36.094 1.00 92.56 511 LYS A O 1
ATOM 4117 N N . HIS A 1 512 ? -27.443 9.347 34.309 1.00 89.50 512 HIS A N 1
ATOM 4118 C CA . HIS A 1 512 ? -27.628 7.941 34.681 1.00 89.50 512 HIS A CA 1
ATOM 4119 C C . HIS A 1 512 ? -26.349 7.250 35.174 1.00 89.50 512 HIS A C 1
ATOM 4121 O O . HIS A 1 512 ? -26.342 6.032 35.331 1.00 89.50 512 HIS A O 1
ATOM 4127 N N . GLY A 1 513 ? -25.282 8.005 35.422 1.00 86.31 513 GLY A N 1
ATOM 4128 C CA . GLY A 1 513 ? -24.053 7.508 36.032 1.00 86.31 513 GLY A CA 1
ATOM 4129 C C . GLY A 1 513 ? -23.245 8.651 36.632 1.00 86.31 513 GLY A C 1
ATOM 4130 O O . GLY A 1 513 ? -23.701 9.794 36.651 1.00 86.31 513 GLY A O 1
ATOM 4131 N N . GLU A 1 514 ? -22.065 8.330 37.150 1.00 79.75 514 GLU A N 1
ATOM 4132 C CA . GLU A 1 514 ? -21.209 9.293 37.855 1.00 79.75 514 GLU A CA 1
ATOM 4133 C C . GLU A 1 514 ? -20.421 10.188 36.889 1.00 79.75 514 GLU A C 1
ATOM 4135 O O . GLU A 1 514 ? -20.074 11.323 37.219 1.00 79.75 514 GLU A O 1
ATOM 4140 N N . GLU A 1 515 ? -20.181 9.707 35.668 1.00 83.12 515 GLU A N 1
ATOM 4141 C CA . GLU A 1 515 ? -19.384 10.409 34.671 1.00 83.12 515 GLU A CA 1
ATOM 4142 C C . GLU A 1 515 ? -20.240 11.182 33.665 1.00 83.12 515 GLU A C 1
ATOM 4144 O O . GLU A 1 515 ? -21.279 10.722 33.175 1.00 83.12 515 GLU A O 1
ATOM 4149 N N . THR A 1 516 ? -19.752 12.366 33.287 1.00 92.00 516 THR A N 1
ATOM 4150 C CA . THR A 1 516 ? -20.320 13.121 32.167 1.00 92.00 516 THR A CA 1
ATOM 4151 C C . THR A 1 516 ? -19.951 12.443 30.851 1.00 92.00 516 THR A C 1
ATOM 4153 O O . THR A 1 516 ? -18.778 12.324 30.504 1.00 92.00 516 THR A O 1
ATOM 4156 N N . VAL A 1 517 ? -20.961 12.061 30.074 1.00 93.31 517 VAL A N 1
ATOM 4157 C CA . VAL A 1 517 ? -20.780 11.391 28.786 1.00 93.31 517 VAL A CA 1
ATOM 4158 C C . VAL A 1 517 ? -20.546 12.428 27.696 1.00 93.31 517 VAL A C 1
ATOM 4160 O O . VAL A 1 517 ? -21.416 13.240 27.377 1.00 93.31 517 VAL A O 1
ATOM 4163 N N . SER A 1 518 ? -19.375 12.384 27.065 1.00 93.75 518 SER A N 1
ATOM 4164 C CA . SER A 1 518 ? -19.097 13.204 25.884 1.00 93.75 518 SER A CA 1
ATOM 4165 C C . SER A 1 518 ? -19.857 12.705 24.647 1.00 93.75 518 SER A C 1
ATOM 4167 O O . SER A 1 518 ? -20.200 11.531 24.523 1.00 93.75 518 SER A O 1
ATOM 4169 N N . ILE A 1 519 ? -20.046 13.577 23.651 1.00 92.88 519 ILE A N 1
ATOM 4170 C CA . ILE A 1 519 ? -20.651 13.200 22.359 1.00 92.88 519 ILE A CA 1
ATOM 4171 C C . ILE A 1 519 ? -19.887 12.045 21.686 1.00 92.88 519 ILE A C 1
ATOM 4173 O O . ILE A 1 519 ? -20.488 11.178 21.052 1.00 92.88 519 ILE A O 1
ATOM 4177 N N . ARG A 1 520 ? -18.554 12.019 21.814 1.00 92.50 520 ARG A N 1
ATOM 4178 C CA . ARG A 1 520 ? -17.725 10.958 21.229 1.00 92.50 520 ARG A CA 1
ATOM 4179 C C . ARG A 1 520 ? -17.981 9.616 21.919 1.00 92.50 520 ARG A C 1
ATOM 4181 O O . ARG A 1 520 ? -18.231 8.643 21.218 1.00 92.50 520 ARG A O 1
ATOM 4188 N N . GLN A 1 521 ? -18.007 9.601 23.250 1.00 94.62 521 GLN A N 1
ATOM 4189 C CA . GLN A 1 521 ? -18.351 8.413 24.036 1.00 94.62 521 GLN A CA 1
ATOM 4190 C C . GLN A 1 521 ? -19.763 7.918 23.717 1.00 94.62 521 GLN A C 1
ATOM 4192 O O . GLN A 1 521 ? -19.939 6.736 23.450 1.00 94.62 521 GLN A O 1
ATOM 4197 N N . LEU A 1 522 ? -20.748 8.821 23.636 1.00 94.19 522 LEU A N 1
ATOM 4198 C CA . LEU A 1 522 ? -22.111 8.471 23.233 1.00 94.19 522 LEU A CA 1
ATOM 4199 C C . LEU A 1 522 ? -22.130 7.746 21.878 1.00 94.19 522 LEU A C 1
ATOM 4201 O O . LEU A 1 522 ? -22.759 6.699 21.761 1.00 94.19 522 LEU A O 1
ATOM 4205 N N . ARG A 1 523 ? -21.433 8.272 20.860 1.00 93.38 523 ARG A N 1
ATOM 4206 C CA . ARG A 1 523 ? -21.364 7.642 19.528 1.00 93.38 523 ARG A CA 1
ATOM 4207 C C . ARG A 1 523 ? -20.734 6.251 19.577 1.00 93.38 523 ARG A C 1
ATOM 4209 O O . ARG A 1 523 ? -21.294 5.325 19.001 1.00 93.38 523 ARG A O 1
ATOM 4216 N N . SER A 1 524 ? -19.598 6.107 20.255 1.00 94.81 524 SER A N 1
ATOM 4217 C CA . SER A 1 524 ? -18.906 4.821 20.376 1.00 94.81 524 SER A CA 1
ATOM 4218 C C . SER A 1 524 ? -19.741 3.786 21.131 1.00 94.81 524 SER A C 1
ATOM 4220 O O . SER A 1 524 ? -19.815 2.630 20.724 1.00 94.81 524 SER A O 1
ATOM 4222 N N . THR A 1 525 ? -20.431 4.198 22.195 1.00 95.12 525 THR A N 1
ATOM 4223 C CA . THR A 1 525 ? -21.335 3.316 22.934 1.00 95.12 525 THR A CA 1
ATOM 4224 C C . THR A 1 525 ? -22.538 2.912 22.094 1.00 95.12 525 THR A C 1
ATOM 4226 O O . THR A 1 525 ? -22.902 1.742 22.067 1.00 95.12 525 THR A O 1
ATOM 4229 N N . LEU A 1 526 ? -23.132 3.850 21.357 1.00 94.00 526 LEU A N 1
ATOM 4230 C CA . LEU A 1 526 ? -24.215 3.550 20.423 1.00 94.00 526 LEU A CA 1
ATOM 4231 C C . LEU A 1 526 ? -23.778 2.546 19.345 1.00 94.00 526 LEU A C 1
ATOM 4233 O O . LEU A 1 526 ? -24.547 1.644 19.024 1.00 94.00 526 LEU A O 1
ATOM 4237 N N . HIS A 1 527 ? -22.543 2.636 18.840 1.00 95.06 527 HIS A N 1
ATOM 4238 C CA . HIS A 1 527 ? -21.979 1.631 17.928 1.00 95.06 527 HIS A CA 1
ATOM 4239 C C . HIS A 1 527 ? -22.023 0.231 18.547 1.00 95.06 527 HIS A C 1
ATOM 4241 O O . HIS A 1 527 ? -22.533 -0.698 17.926 1.00 95.06 527 HIS A O 1
ATOM 4247 N N . ILE A 1 528 ? -21.566 0.094 19.793 1.00 95.81 528 ILE A N 1
ATOM 4248 C CA . ILE A 1 528 ? -21.591 -1.178 20.524 1.00 95.81 528 ILE A CA 1
ATOM 4249 C C . ILE A 1 528 ? -23.026 -1.676 20.708 1.00 95.81 528 ILE A C 1
ATOM 4251 O O . ILE A 1 528 ? -23.313 -2.832 20.416 1.00 95.81 528 ILE A O 1
ATOM 4255 N N . LEU A 1 529 ? -23.952 -0.812 21.132 1.00 94.19 529 LEU A N 1
ATOM 4256 C CA . LEU A 1 529 ? -25.364 -1.185 21.277 1.00 94.19 529 LEU A CA 1
ATOM 4257 C C . LEU A 1 529 ? -25.973 -1.653 19.946 1.00 94.19 529 LEU A C 1
ATOM 4259 O O . LEU A 1 529 ? -26.790 -2.574 19.933 1.00 94.19 529 LEU A O 1
ATOM 4263 N N . SER A 1 530 ? -25.550 -1.063 18.826 1.00 93.44 530 SER A N 1
ATOM 4264 C CA . SER A 1 530 ? -25.970 -1.499 17.497 1.00 93.44 530 SER A CA 1
ATOM 4265 C C . SER A 1 530 ? -25.384 -2.858 17.115 1.00 93.44 530 SER A C 1
ATOM 4267 O O . SER A 1 530 ? -26.126 -3.711 16.632 1.00 93.44 530 SER A O 1
ATOM 4269 N N . ASP A 1 531 ? -24.103 -3.110 17.404 1.00 94.44 531 ASP A N 1
ATOM 4270 C CA . ASP A 1 531 ? -23.485 -4.428 17.205 1.00 94.44 531 ASP A CA 1
ATOM 4271 C C . ASP A 1 531 ? -24.222 -5.532 17.976 1.00 94.44 531 ASP A C 1
ATOM 4273 O O . ASP A 1 531 ? -24.465 -6.613 17.443 1.00 94.44 531 ASP A O 1
ATOM 4277 N N . LEU A 1 532 ? -24.625 -5.231 19.214 1.00 92.88 532 LEU A N 1
ATOM 4278 C CA . LEU A 1 532 ? -25.382 -6.133 20.084 1.00 92.88 532 LEU A CA 1
ATOM 4279 C C . LEU A 1 532 ? -26.845 -6.317 19.636 1.00 92.88 532 LEU A C 1
ATOM 4281 O O . LEU A 1 532 ? -27.585 -7.110 20.218 1.00 92.88 532 LEU A O 1
ATOM 4285 N N . GLY A 1 533 ? -27.283 -5.598 18.597 1.00 90.44 533 GLY A N 1
ATOM 4286 C CA . GLY A 1 533 ? -28.650 -5.640 18.088 1.00 90.44 533 GLY A CA 1
ATOM 4287 C C . GLY A 1 533 ? -29.676 -5.020 19.037 1.00 90.44 533 GLY A C 1
ATOM 4288 O O . GLY A 1 533 ? -30.837 -5.415 19.000 1.00 90.44 533 GLY A O 1
ATOM 4289 N N . LEU A 1 534 ? -29.255 -4.082 19.892 1.00 90.62 534 LEU A N 1
ATOM 4290 C CA . LEU A 1 534 ? -30.124 -3.372 20.836 1.00 90.62 534 LEU A CA 1
ATOM 4291 C C . LEU A 1 534 ? -30.731 -2.105 20.216 1.00 90.62 534 LEU A C 1
ATOM 4293 O O . LEU A 1 534 ? -31.803 -1.656 20.632 1.00 90.62 534 LEU A O 1
ATOM 4297 N N . CYS A 1 535 ? -30.071 -1.523 19.210 1.00 90.69 535 CYS A N 1
ATOM 4298 C CA . CYS A 1 535 ? -30.593 -0.374 18.480 1.00 90.69 535 CYS A CA 1
ATOM 4299 C C . CYS A 1 535 ? -30.129 -0.291 17.017 1.00 90.69 535 CYS A C 1
ATOM 4301 O O . CYS A 1 535 ? -29.081 -0.802 16.620 1.00 90.69 535 CYS A O 1
ATOM 4303 N N . GLU A 1 536 ? -30.914 0.426 16.220 1.00 90.31 536 GLU A N 1
ATOM 4304 C CA . GLU A 1 536 ? -30.557 0.910 14.891 1.00 90.31 536 GLU A CA 1
ATOM 4305 C C . GLU A 1 536 ? -30.334 2.421 14.954 1.00 90.31 536 GLU A C 1
ATOM 4307 O O . GLU A 1 536 ? -31.093 3.148 15.602 1.00 90.31 536 GLU A O 1
ATOM 4312 N N . ILE A 1 537 ? -29.297 2.907 14.270 1.00 89.44 537 ILE A N 1
ATOM 4313 C CA . ILE A 1 537 ? -28.898 4.316 14.320 1.00 89.44 537 ILE A CA 1
ATOM 4314 C C . ILE A 1 537 ? -28.915 4.897 12.915 1.00 89.44 537 ILE A C 1
ATOM 4316 O O . ILE A 1 537 ? -28.267 4.386 12.003 1.00 89.44 537 ILE A O 1
ATOM 4320 N N . GLN A 1 538 ? -29.610 6.019 12.758 1.00 87.44 538 GLN A N 1
ATOM 4321 C CA . GLN A 1 538 ? -29.547 6.858 11.570 1.00 87.44 538 GLN A CA 1
ATOM 4322 C C . GLN A 1 538 ? -29.127 8.269 11.962 1.00 87.44 538 GLN A C 1
ATOM 4324 O O . GLN A 1 538 ? -29.627 8.846 12.928 1.00 87.44 538 GLN A O 1
ATOM 4329 N N . LYS A 1 539 ? -28.215 8.850 11.186 1.00 82.38 539 LYS A N 1
ATOM 4330 C CA . LYS A 1 539 ? -27.703 10.197 11.431 1.00 82.38 539 LYS A CA 1
ATOM 4331 C C . LYS A 1 539 ? -28.035 11.121 10.268 1.00 82.38 539 LYS A C 1
ATOM 4333 O O . LYS A 1 539 ? -27.746 10.801 9.118 1.00 82.38 539 LYS A O 1
ATOM 4338 N N . ARG A 1 540 ? -28.592 12.296 10.574 1.00 82.88 540 ARG A N 1
ATOM 4339 C CA . ARG A 1 540 ? -28.790 13.401 9.622 1.00 82.88 540 ARG A CA 1
ATOM 4340 C C . ARG A 1 540 ? -28.255 14.691 10.240 1.00 82.88 540 ARG A C 1
ATOM 4342 O O . ARG A 1 540 ? -28.879 15.267 11.128 1.00 82.88 540 ARG A O 1
ATOM 4349 N N . GLY A 1 541 ? -27.076 15.129 9.797 1.00 84.00 541 GLY A N 1
ATOM 4350 C CA . GLY A 1 541 ? -26.391 16.279 10.395 1.00 84.00 541 GLY A CA 1
ATOM 4351 C C . GLY A 1 541 ? -26.042 16.026 11.866 1.00 84.00 541 GLY A C 1
ATOM 4352 O O . GLY A 1 541 ? -25.363 15.050 12.174 1.00 84.00 541 GLY A O 1
ATOM 4353 N N . SER A 1 542 ? -26.500 16.895 12.769 1.00 81.69 542 SER A N 1
ATOM 4354 C CA . SER A 1 542 ? -26.305 16.787 14.227 1.00 81.69 542 SER A CA 1
ATOM 4355 C C . SER A 1 542 ? -27.409 16.010 14.956 1.00 81.69 542 SER A C 1
ATOM 4357 O O . SER A 1 542 ? -27.342 15.859 16.178 1.00 81.69 542 SER A O 1
ATOM 4359 N N . ILE A 1 543 ? -28.431 15.540 14.235 1.00 83.75 543 ILE A N 1
ATOM 4360 C CA . ILE A 1 543 ? -29.564 14.804 14.797 1.00 83.75 543 ILE A CA 1
ATOM 4361 C C . ILE A 1 543 ? -29.315 13.305 14.630 1.00 83.75 543 ILE A C 1
ATOM 4363 O O . ILE A 1 543 ? -29.049 12.827 13.521 1.00 83.75 543 ILE A O 1
ATOM 4367 N N . MET A 1 544 ? -29.443 12.566 15.734 1.00 86.38 544 MET A N 1
ATOM 4368 C CA . MET A 1 544 ? -29.485 11.105 15.727 1.00 86.38 544 MET A CA 1
ATOM 4369 C C . MET A 1 544 ? -30.922 10.632 15.884 1.00 86.38 544 MET A C 1
ATOM 4371 O O . MET A 1 544 ? -31.646 11.126 16.747 1.00 86.38 544 MET A O 1
ATOM 4375 N N . ALA A 1 545 ? -31.308 9.673 15.051 1.00 88.50 545 ALA A N 1
ATOM 4376 C CA . ALA A 1 545 ? -32.495 8.857 15.216 1.00 88.50 545 ALA A CA 1
ATOM 4377 C C . ALA A 1 545 ? -32.044 7.462 15.663 1.00 88.50 545 ALA A C 1
ATOM 4379 O O . ALA A 1 545 ? -31.330 6.772 14.936 1.00 88.50 545 ALA A O 1
ATOM 4380 N N . ILE A 1 546 ? -32.425 7.087 16.878 1.00 89.81 546 ILE A N 1
ATOM 4381 C CA . ILE A 1 546 ? -32.130 5.800 17.501 1.00 89.81 546 ILE A CA 1
ATOM 4382 C C . ILE A 1 546 ? -33.450 5.051 17.592 1.00 89.81 546 ILE A C 1
ATOM 4384 O O . ILE A 1 546 ? -34.358 5.494 18.293 1.00 89.81 546 ILE A O 1
ATOM 4388 N N . LYS A 1 547 ? -33.562 3.932 16.888 1.00 89.12 547 LYS A N 1
ATOM 4389 C CA . LYS A 1 547 ? -34.707 3.029 16.982 1.00 89.12 547 LYS A CA 1
ATOM 4390 C C . LYS A 1 547 ? -34.293 1.833 17.827 1.00 89.12 547 LYS A C 1
ATOM 4392 O O . LYS A 1 547 ? -33.335 1.145 17.480 1.00 89.12 547 LYS A O 1
ATOM 4397 N N . PHE A 1 548 ? -34.973 1.595 18.941 1.00 85.75 548 PHE A N 1
ATOM 4398 C CA . PHE A 1 548 ? -34.706 0.408 19.751 1.00 85.75 548 PHE A CA 1
ATOM 4399 C C . PHE A 1 548 ? -35.260 -0.828 19.054 1.00 85.75 548 PHE A C 1
ATOM 4401 O O . PHE A 1 548 ? -36.312 -0.768 18.416 1.00 85.75 548 PHE A O 1
ATOM 4408 N N . VAL A 1 549 ? -34.545 -1.944 19.173 1.00 78.62 549 VAL A N 1
ATOM 4409 C CA . VAL A 1 549 ? -34.964 -3.225 18.601 1.00 78.62 549 VAL A CA 1
ATOM 4410 C C . VAL A 1 549 ? -35.544 -4.081 19.731 1.00 78.62 549 VAL A C 1
ATOM 4412 O O . VAL A 1 549 ? -34.790 -4.637 20.532 1.00 78.62 549 VAL A O 1
ATOM 4415 N N . PRO A 1 550 ? -36.880 -4.182 19.854 1.00 59.34 550 PRO A N 1
ATOM 4416 C CA . PRO A 1 550 ? -37.499 -5.013 20.875 1.00 59.34 550 PRO A CA 1
ATOM 4417 C C . PRO A 1 550 ? -37.368 -6.482 20.459 1.00 59.34 550 PRO A C 1
ATOM 4419 O O . PRO A 1 550 ? -38.115 -6.916 19.590 1.00 59.34 550 PRO A O 1
ATOM 4422 N N . SER A 1 551 ? -36.399 -7.239 21.001 1.00 53.19 551 SER A N 1
ATOM 4423 C CA . SER A 1 551 ? -36.488 -8.721 21.131 1.00 53.19 551 SER A CA 1
ATOM 4424 C C . SER A 1 551 ? -35.204 -9.481 21.491 1.00 53.19 551 SER A C 1
ATOM 4426 O O . SER A 1 551 ? -35.319 -10.666 21.798 1.00 53.19 551 SER A O 1
ATOM 4428 N N . LYS A 1 552 ? -33.995 -8.912 21.509 1.00 49.88 552 LYS A N 1
ATOM 4429 C CA . LYS A 1 552 ? -32.834 -9.693 21.986 1.00 49.88 552 LYS A CA 1
ATOM 4430 C C . LYS A 1 552 ? -32.767 -9.610 23.511 1.00 49.88 552 LYS A C 1
ATOM 4432 O O . LYS A 1 552 ? -32.881 -8.523 24.062 1.00 49.88 552 LYS A O 1
ATOM 4437 N N . SER A 1 553 ? -32.719 -10.767 24.170 1.00 48.34 553 SER A N 1
ATOM 4438 C CA . SER A 1 553 ? -32.790 -10.983 25.624 1.00 48.34 553 SER A CA 1
ATOM 4439 C C . SER A 1 553 ? -32.184 -9.861 26.478 1.00 48.34 553 SER A C 1
ATOM 4441 O O . SER A 1 553 ? -31.152 -9.303 26.126 1.00 48.34 553 SER A O 1
ATOM 4443 N N . GLN A 1 554 ? -32.751 -9.605 27.666 1.00 56.22 554 GLN A N 1
ATOM 4444 C CA . GLN A 1 554 ? -32.176 -8.678 28.663 1.00 56.22 554 GLN A CA 1
ATOM 4445 C C . GLN A 1 554 ? -30.706 -8.992 29.035 1.00 56.22 554 GLN A C 1
ATOM 4447 O O . GLN A 1 554 ? -30.037 -8.157 29.636 1.00 56.22 554 GLN A O 1
ATOM 4452 N N . SER A 1 555 ? -30.193 -10.170 28.662 1.00 70.94 555 SER A N 1
ATOM 4453 C CA . SER A 1 555 ? -28.773 -10.521 28.655 1.00 70.94 555 SER A CA 1
ATOM 4454 C C . SER A 1 555 ? -28.150 -10.346 27.263 1.00 70.94 555 SER A C 1
ATOM 4456 O O . SER A 1 555 ? -28.606 -10.968 26.302 1.00 70.94 555 SER A O 1
ATOM 4458 N N . PHE A 1 556 ? -27.066 -9.576 27.171 1.00 82.31 556 PHE A N 1
ATOM 4459 C CA . PHE A 1 556 ? -26.194 -9.487 25.995 1.00 82.31 556 PHE A CA 1
ATOM 4460 C C . PHE A 1 556 ? -24.762 -9.889 26.374 1.00 82.31 556 PHE A C 1
ATOM 4462 O O . PHE A 1 556 ? -24.323 -9.625 27.495 1.00 82.31 556 PHE A O 1
ATOM 4469 N N . ASP A 1 557 ? -24.023 -10.503 25.447 1.00 89.25 557 ASP A N 1
ATOM 4470 C CA . ASP A 1 557 ? -22.580 -10.710 25.596 1.00 89.25 557 ASP A CA 1
ATOM 4471 C C . ASP A 1 557 ? -21.846 -9.543 24.932 1.00 89.25 557 ASP A C 1
ATOM 4473 O O . ASP A 1 557 ? -21.901 -9.368 23.718 1.00 89.25 557 ASP A O 1
ATOM 4477 N N . ILE A 1 558 ? -21.132 -8.738 25.722 1.00 91.19 558 ILE A N 1
ATOM 4478 C CA . ILE A 1 558 ? -20.349 -7.604 25.210 1.00 91.19 558 ILE A CA 1
ATOM 4479 C C . ILE A 1 558 ? -19.289 -8.043 24.180 1.00 91.19 558 ILE A C 1
ATOM 4481 O O . ILE A 1 558 ? -18.872 -7.247 23.339 1.00 91.19 558 ILE A O 1
ATOM 4485 N N . ASN A 1 559 ? -18.871 -9.315 24.209 1.00 92.00 559 ASN A N 1
ATOM 4486 C CA . ASN A 1 559 ? -17.943 -9.886 23.235 1.00 92.00 559 ASN A CA 1
ATOM 4487 C C . ASN A 1 559 ? -18.566 -10.110 21.851 1.00 92.00 559 ASN A C 1
ATOM 4489 O O . ASN A 1 559 ? -17.819 -10.327 20.900 1.00 92.00 559 ASN A O 1
ATOM 4493 N N . ASP A 1 560 ? -19.890 -10.014 21.713 1.00 93.19 560 ASP A N 1
ATOM 4494 C CA . ASP A 1 560 ? -20.559 -10.023 20.411 1.00 93.19 560 ASP A CA 1
ATOM 4495 C C . ASP A 1 560 ? -20.541 -8.634 19.739 1.00 93.19 560 ASP A C 1
ATOM 4497 O O . ASP A 1 560 ? -21.098 -8.474 18.654 1.00 93.19 560 ASP A O 1
ATOM 4501 N N . SER A 1 561 ? -19.875 -7.631 20.335 1.00 96.25 561 SER A N 1
ATOM 4502 C CA . SER A 1 561 ? -19.577 -6.354 19.676 1.00 96.25 561 SER A CA 1
ATOM 4503 C C . SER A 1 561 ? -18.169 -6.322 19.074 1.00 96.25 561 SER A C 1
ATOM 4505 O O . SER A 1 561 ? -17.188 -6.132 19.801 1.00 96.25 561 SER A O 1
ATOM 4507 N N . PRO A 1 562 ? -18.041 -6.393 17.735 1.00 97.25 562 PRO A N 1
ATOM 4508 C CA . PRO A 1 562 ? -16.786 -6.139 17.046 1.00 97.25 562 PRO A CA 1
ATOM 4509 C C . PRO A 1 562 ? -16.104 -4.829 17.436 1.00 97.25 562 PRO A C 1
ATOM 4511 O O . PRO A 1 562 ? -14.890 -4.812 17.619 1.00 97.25 562 PRO A O 1
ATOM 4514 N N . TYR A 1 563 ? -16.860 -3.737 17.583 1.00 97.50 563 TYR A N 1
ATOM 4515 C CA . TYR A 1 563 ? -16.294 -2.445 17.969 1.00 97.50 563 TYR A CA 1
ATOM 4516 C C . TYR A 1 563 ? -15.652 -2.491 19.362 1.00 97.50 563 TYR A C 1
ATOM 4518 O O . TYR A 1 563 ? -14.548 -1.979 19.566 1.00 97.50 563 TYR A O 1
ATOM 4526 N N . PHE A 1 564 ? -16.314 -3.145 20.320 1.00 97.12 564 PHE A N 1
ATOM 4527 C CA . PHE A 1 564 ? -15.773 -3.337 21.663 1.00 97.12 564 PHE A C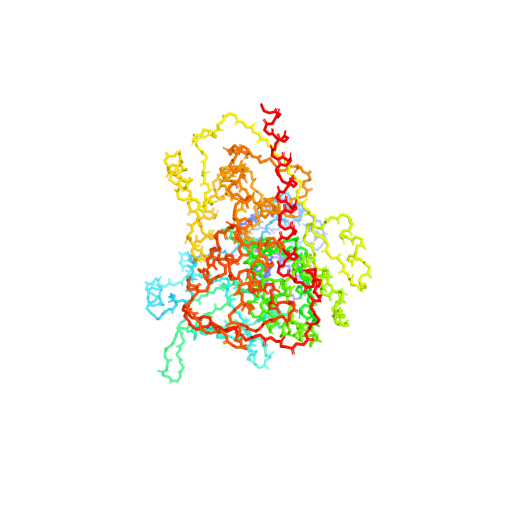A 1
ATOM 4528 C C . PHE A 1 564 ? -14.501 -4.198 21.650 1.00 97.12 564 PHE A C 1
ATOM 4530 O O . PHE A 1 564 ? -13.525 -3.869 22.329 1.00 97.12 564 PHE A O 1
ATOM 4537 N N . LEU A 1 565 ? -14.474 -5.266 20.843 1.00 97.06 565 LEU A N 1
ATOM 4538 C CA . LEU A 1 565 ? -13.299 -6.131 20.693 1.00 97.06 565 LEU A CA 1
ATOM 4539 C C . LEU A 1 565 ? -12.077 -5.367 20.161 1.00 97.06 565 LEU A C 1
ATOM 4541 O O . LEU A 1 565 ? -10.984 -5.530 20.704 1.00 97.06 565 LEU A O 1
ATOM 4545 N N . GLU A 1 566 ? -12.260 -4.497 19.160 1.00 97.44 566 GLU A N 1
ATOM 4546 C CA . GLU A 1 566 ? -11.201 -3.610 18.641 1.00 97.44 566 GLU A CA 1
ATOM 4547 C C . GLU A 1 566 ? -10.610 -2.740 19.757 1.00 97.44 566 GLU A C 1
ATOM 4549 O O . GLU A 1 566 ? -9.390 -2.636 19.907 1.00 97.44 566 GLU A O 1
ATOM 4554 N N . GLY A 1 567 ? -11.483 -2.149 20.576 1.00 96.38 567 GLY A N 1
ATOM 4555 C CA . GLY A 1 567 ? -11.089 -1.302 21.695 1.00 96.38 567 GLY A CA 1
ATOM 4556 C C . GLY A 1 567 ? -10.341 -2.048 22.789 1.00 96.38 567 GLY A C 1
ATOM 4557 O O . GLY A 1 567 ? -9.311 -1.574 23.272 1.00 96.38 567 GLY A O 1
ATOM 4558 N N . ARG A 1 568 ? -10.815 -3.244 23.147 1.00 96.12 568 ARG A N 1
ATOM 4559 C CA . ARG A 1 568 ? -10.145 -4.107 24.124 1.00 96.12 568 ARG A CA 1
ATOM 4560 C C . ARG A 1 568 ? -8.736 -4.472 23.665 1.00 96.12 568 ARG A C 1
ATOM 4562 O O . ARG A 1 568 ? -7.798 -4.347 24.449 1.00 96.12 568 ARG A O 1
ATOM 4569 N N . THR A 1 569 ? -8.577 -4.878 22.406 1.00 95.44 569 THR A N 1
ATOM 4570 C CA . THR A 1 569 ? -7.264 -5.209 21.839 1.00 95.44 569 THR A CA 1
ATOM 4571 C C . THR A 1 569 ? -6.344 -3.987 21.801 1.00 95.44 569 THR A C 1
ATOM 4573 O O . THR A 1 569 ? -5.189 -4.089 22.210 1.00 95.44 569 THR A O 1
ATOM 4576 N N . ALA A 1 570 ? -6.846 -2.814 21.398 1.00 95.44 570 ALA A N 1
ATOM 4577 C CA . ALA A 1 570 ? -6.057 -1.580 21.402 1.00 95.44 570 ALA A CA 1
ATOM 4578 C C . ALA A 1 570 ? -5.549 -1.210 22.809 1.00 95.44 570 ALA A C 1
ATOM 4580 O O . ALA A 1 570 ? -4.374 -0.882 22.970 1.00 95.44 570 ALA A O 1
ATOM 4581 N N . LYS A 1 571 ? -6.404 -1.320 23.838 1.00 95.81 571 LYS A N 1
ATOM 4582 C CA . LYS A 1 571 ? -6.023 -1.070 25.240 1.00 95.81 571 LYS A CA 1
ATOM 4583 C C . LYS A 1 571 ? -4.956 -2.057 25.728 1.00 95.81 571 LYS A C 1
ATOM 4585 O O . LYS A 1 571 ? -3.968 -1.635 26.317 1.00 95.81 571 LYS A O 1
ATOM 4590 N N . GLN A 1 572 ? -5.104 -3.350 25.424 1.00 94.75 572 GLN A N 1
ATOM 4591 C CA . GLN A 1 572 ? -4.114 -4.380 25.777 1.00 94.75 572 GLN A CA 1
ATOM 4592 C C . GLN A 1 572 ? -2.739 -4.115 25.148 1.00 94.75 572 GLN A C 1
ATOM 4594 O O . GLN A 1 572 ? -1.711 -4.274 25.810 1.00 94.75 572 GLN A O 1
ATOM 4599 N N . ILE A 1 573 ? -2.714 -3.691 23.883 1.00 93.50 573 ILE A N 1
ATOM 4600 C CA . ILE A 1 573 ? -1.473 -3.347 23.180 1.00 93.50 573 ILE A CA 1
ATOM 4601 C C . ILE A 1 573 ? -0.806 -2.133 23.820 1.00 93.50 573 ILE A C 1
ATOM 4603 O O . ILE A 1 573 ? 0.395 -2.187 24.076 1.00 93.50 573 ILE A O 1
ATOM 4607 N N . LEU A 1 574 ? -1.571 -1.090 24.162 1.00 94.75 574 LEU A N 1
ATOM 4608 C CA . LEU A 1 574 ? -1.030 0.073 24.865 1.00 94.75 574 LEU A CA 1
ATOM 4609 C C . LEU A 1 574 ? -0.440 -0.314 26.231 1.00 94.75 574 LEU A C 1
ATOM 4611 O O . LEU A 1 574 ? 0.627 0.175 26.598 1.00 94.75 574 LEU A O 1
ATOM 4615 N N . THR A 1 575 ? -1.085 -1.216 26.978 1.00 94.75 575 THR A N 1
ATOM 4616 C CA . THR A 1 575 ? -0.547 -1.719 28.253 1.00 94.75 575 THR A CA 1
ATOM 4617 C C . THR A 1 575 ? 0.800 -2.415 28.063 1.00 94.75 575 THR A C 1
ATOM 4619 O O . THR A 1 575 ? 1.740 -2.133 28.806 1.00 94.75 575 THR A O 1
ATOM 4622 N N . LYS A 1 576 ? 0.924 -3.287 27.053 1.00 92.88 576 LYS A N 1
ATOM 4623 C CA . LYS A 1 576 ? 2.200 -3.942 26.730 1.00 92.88 576 LYS A CA 1
ATOM 4624 C C . LYS A 1 576 ? 3.262 -2.907 26.341 1.00 92.88 576 LYS A C 1
ATOM 4626 O O . LYS A 1 576 ? 4.367 -2.927 26.877 1.00 92.88 576 LYS A O 1
ATOM 4631 N N . TRP A 1 577 ? 2.893 -1.968 25.474 1.00 92.38 577 TRP A N 1
ATOM 4632 C CA . TRP A 1 577 ? 3.766 -0.906 24.982 1.00 92.38 577 TRP A CA 1
ATOM 4633 C C . TRP A 1 577 ? 4.318 -0.014 26.099 1.00 92.38 577 TRP A C 1
ATOM 4635 O O . TRP A 1 577 ? 5.511 0.276 26.140 1.00 92.38 577 TRP A O 1
ATOM 4645 N N . ARG A 1 578 ? 3.479 0.347 27.077 1.00 92.81 578 ARG A N 1
ATOM 4646 C CA . ARG A 1 578 ? 3.906 1.071 28.285 1.00 92.81 578 ARG A CA 1
ATOM 4647 C C . ARG A 1 578 ? 4.999 0.329 29.049 1.00 92.81 578 ARG A C 1
ATOM 4649 O O . ARG A 1 578 ? 5.927 0.968 29.540 1.00 92.81 578 ARG A O 1
ATOM 4656 N N . GLY A 1 579 ? 4.900 -0.997 29.146 1.00 92.94 579 GLY A N 1
ATOM 4657 C CA . GLY A 1 579 ? 5.924 -1.826 29.781 1.00 92.94 579 GLY A CA 1
ATOM 4658 C C . GLY A 1 579 ? 7.256 -1.797 29.025 1.00 92.94 579 GLY A C 1
ATOM 4659 O O . GLY A 1 579 ? 8.309 -1.683 29.653 1.00 92.94 579 GLY A O 1
ATOM 4660 N N . GLU A 1 580 ? 7.219 -1.819 27.692 1.00 92.19 580 GLU A N 1
ATOM 4661 C CA . GLU A 1 580 ? 8.419 -1.724 26.849 1.00 92.19 580 GLU A CA 1
ATOM 4662 C C . GLU A 1 580 ? 9.093 -0.350 26.976 1.00 92.19 580 GLU A C 1
ATOM 4664 O O . GLU A 1 580 ? 10.292 -0.283 27.251 1.00 92.19 580 GLU A O 1
ATOM 4669 N N . ILE A 1 581 ? 8.324 0.742 26.891 1.00 92.25 581 ILE A N 1
ATOM 4670 C CA . ILE A 1 581 ? 8.845 2.107 27.061 1.00 92.25 581 ILE A CA 1
ATOM 4671 C C . ILE A 1 581 ? 9.419 2.317 28.461 1.00 92.25 581 ILE A C 1
ATOM 4673 O O . ILE A 1 581 ? 10.524 2.836 28.597 1.00 92.25 581 ILE A O 1
ATOM 4677 N N . ARG A 1 582 ? 8.721 1.873 29.512 1.00 91.50 582 ARG A N 1
ATOM 4678 C CA . ARG A 1 582 ? 9.234 1.971 30.886 1.00 91.50 582 ARG A CA 1
ATOM 4679 C C . ARG A 1 582 ? 10.560 1.227 31.043 1.00 91.50 582 ARG A C 1
ATOM 4681 O O . ARG A 1 582 ? 11.469 1.731 31.692 1.00 91.50 582 ARG A O 1
ATOM 4688 N N . THR A 1 583 ? 10.681 0.052 30.425 1.00 91.75 583 THR A N 1
ATOM 4689 C CA . THR A 1 583 ? 11.932 -0.720 30.423 1.00 91.75 583 THR A CA 1
ATOM 4690 C C . THR A 1 583 ? 13.050 0.011 29.678 1.00 91.75 583 THR A C 1
ATOM 4692 O O . THR A 1 583 ? 14.187 0.001 30.138 1.00 91.75 583 THR A O 1
ATOM 4695 N N . CYS A 1 584 ? 12.736 0.652 28.550 1.00 91.25 584 CYS A N 1
ATOM 4696 C CA . CYS A 1 584 ? 13.679 1.459 27.779 1.00 91.25 584 CYS A CA 1
ATOM 4697 C C . CYS A 1 584 ? 14.210 2.644 28.597 1.00 91.25 584 CYS A C 1
ATOM 4699 O O . CYS A 1 584 ? 15.417 2.766 28.779 1.00 91.25 584 CYS A O 1
ATOM 4701 N N . LEU A 1 585 ? 13.307 3.462 29.145 1.00 87.75 585 LEU A N 1
ATOM 4702 C CA . LEU A 1 585 ? 13.644 4.673 29.899 1.00 87.75 585 LEU A CA 1
ATOM 4703 C C . LEU A 1 585 ? 14.372 4.379 31.222 1.00 87.75 585 LEU A C 1
ATOM 4705 O O . LEU A 1 585 ? 15.120 5.216 31.708 1.00 87.75 585 LEU A O 1
ATOM 4709 N N . ALA A 1 586 ? 14.188 3.190 31.804 1.00 86.88 586 ALA A N 1
ATOM 4710 C CA . ALA A 1 586 ? 14.917 2.770 33.003 1.00 86.88 586 ALA A CA 1
ATOM 4711 C C . ALA A 1 586 ? 16.367 2.320 32.730 1.00 86.88 586 ALA A C 1
ATOM 4713 O O . ALA A 1 586 ? 17.131 2.145 33.677 1.00 86.88 586 ALA A O 1
ATOM 4714 N N . ARG A 1 587 ? 16.736 2.064 31.466 1.00 78.88 587 ARG A N 1
ATOM 4715 C CA . ARG A 1 587 ? 18.084 1.618 31.064 1.00 78.88 587 ARG A CA 1
ATOM 4716 C C . ARG A 1 587 ? 19.018 2.769 30.674 1.00 78.88 587 ARG A C 1
ATOM 4718 O O . ARG A 1 587 ? 20.199 2.498 30.464 1.00 78.88 587 ARG A O 1
ATOM 4725 N N . SER A 1 588 ? 18.493 3.987 30.520 1.00 60.78 588 SER A N 1
ATOM 4726 C CA . SER A 1 588 ? 19.235 5.189 30.102 1.00 60.78 588 SER A CA 1
ATOM 4727 C C . SER A 1 588 ? 19.807 6.011 31.236 1.00 60.78 588 SER A C 1
ATOM 4729 O O . SER A 1 588 ? 19.152 6.056 32.300 1.00 60.78 588 SER A O 1
#

Foldseek 3Di:
DEEDEPDDPVCQQVVQVVVCVVVVAKGKYWYDDDQKIKIKIAGHPLFQVVVLVVQVVVQFPDKDDTRGIIITMGGNVSVVVSVVSSVVVCVVSVVVPDFDWDDAPEEDEPVPQWPVVVVVQCVQDDADVVRHRHKYKYAQFAFAPWAQDDPVSQKTWTAGPVRAIEIEGRCPVCPLPPHQWAGKMFIFGWDWDADPNDITIYTHTPDMDGHALPDLPTPGPPVDDPDDPVLVVLVVLLSVQFAEEEEEAFPLLLVLCVVLVVNTTPPVQEAEAFQPDFPVNNVVVVVVQQVRGRHYYYYYPLRVVLCVVPHQGHPRHQEYEYEADDPVRVVVVVPNNHHYHYHHQAAADEAADDDDDAQPDFEEEDDDPDPVLVVVCCVRHVRHLDLPPPPDPVVSSVSVSVNVVSPAHEYEYCLSDRDSDADPHNYAYENSHHDLFSSSVSNNHHPPPPDSDHHYYYYPDDLVRLVVVVVVLCLQAPDPVLLVLLVVLVVVVVDQKDKDFLVVSQVSSCVRDDDRGDSNSNVLSVSLCSLQQQWDWDDDPRIIIIGGDPDDDPDTDSSSRSSNSSSVSSVVRSVVRSVVVVVNVVVD

pLDDT: mean 86.44, std 12.38, range [35.0, 97.81]

Radius of gyration: 31.3 Å; Cα contacts (8 Å, |Δi|>4): 1042; chains: 1; bounding box: 85×50×85 Å

Mean predicted aligned error: 10.3 Å

Nearest PDB structures (foldseek):
  5f54-assembly1_A  TM=5.392E-01  e=1.295E-15  Deinococcus radiodurans
  2zxr-assembly1_A  TM=6.096E-01  e=7.968E-14  Thermus thermophilus HB8
  7fsf-assembly1_A  TM=2.201E-01  e=2.276E-02  Thermotoga maritima MSB8
  3p4x-assembly1_A  TM=2.884E-01  e=1.267E-01  Thermotoga maritima